Protein AF-A0A7J4LFK9-F1 (afdb_monomer_lite)

Sequence (564 aa):
MSIAIALIILTTIFTSFVLADAPMYDFQQFFGEVKGANNGETITVKYGEKVLATSIVEQDKYGYKQLLKVNAAGLKKGDKIKFFIKNKEIVEIEFEPEQPTKLDLVLIPEPFCGDKKCLGQETCSSCATDCGECPEDKDNDGVYDYQDRFIAPKEKFVEKLKNFKKEKVKIKVDNKEELKAEYSGKKEIKIEEENKQLLKFEVDFDKKKFDLEKVIIEKQLPAESQGYTVVKGLSAQDAATTKTVYLDHLKQEIKSVCVKDAEVANINEISTACNGTSEVFLVCNGTIIEGYKCIDLGNQFEVSGLKNSAVREQQAAQTTPPSTTPQPDPNAGKRNLYACEDGKDNDKDGFIDLKDPGCSNSNDNDEYDACKENWGCGDWSECKDGVYTRTCGDVNVCGTIKNRPNIKVACSLGTPRNDNPVEQKAAEQSRSATIPKTTINSKEPSALQSSQKDASLQQPSEIKQQQEAKQQTPAIQEAVKQETASQQLQSSSKKKPISKTILLSLAIILGAVGSMLVSMFYNKPGPMPAPPVIAKIEKKIEIKAIKERKELQGIKEDDELFEV

Secondary structure (DSSP, 8-state):
----SSS--SS---S-----------EEEEEEEEES--TTPEEEEEETTEEEEEEE-BTTEESSSS-EEEE-TT--TT-EEEEEETTEEEEEEE--TT-EEE--EE------SSSSS--SS--TTT-HHHH-SPPP-SS-SSS-TTT-SEE--HHHHHHH-BS--GGGEEEEETTBSS--S---SEEEEEEEETTEEEEEEEEETTT--EEGGG-EEEE--TT-SS-EEEEESSTTT-TT--EEEEEE---TT--EEEEE-S--SSGGGS-TTS-STTEEEEESEEEEETTEEEEE-SSEEEEEEESSEEEEE-PPP------------S--------GGGSSS-SSSSS--GGGSSS-SSTT-----------EEE-PPPPPBTTEEE--EEETT--S--TTPPPSEEEGGG-S-----SS---------------------------------------------------------------------------------------------------------------------------------S------------

pLDDT: mean 70.11, std 25.64, range [24.47, 98.31]

Radius of gyration: 50.19 Å; chains: 1; bounding box: 160×74×138 Å

Structure (mmCIF, N/CA/C/O backbone):
data_AF-A0A7J4LFK9-F1
#
_entry.id   AF-A0A7J4LFK9-F1
#
loop_
_atom_site.group_PDB
_atom_site.id
_atom_site.type_symbol
_atom_site.label_atom_id
_atom_site.label_alt_id
_atom_site.label_comp_id
_atom_site.label_asym_id
_atom_site.label_entity_id
_atom_site.label_seq_id
_atom_site.pdbx_PDB_ins_code
_atom_site.Cartn_x
_atom_site.Cartn_y
_atom_site.Cartn_z
_atom_site.occupancy
_atom_site.B_iso_or_equiv
_atom_site.auth_seq_id
_atom_site.auth_comp_id
_atom_site.auth_asym_id
_atom_site.auth_atom_id
_atom_site.pdbx_PDB_model_num
ATOM 1 N N . MET A 1 1 ? -86.945 38.563 81.421 1.00 49.12 1 MET A N 1
ATOM 2 C CA . MET A 1 1 ? -86.847 38.800 79.965 1.00 49.12 1 MET A CA 1
ATOM 3 C C . MET A 1 1 ? -85.715 39.806 79.756 1.00 49.12 1 MET A C 1
ATOM 5 O O . MET A 1 1 ? -85.836 40.902 80.272 1.00 49.12 1 MET A O 1
ATOM 9 N N . SER A 1 2 ? -84.548 39.467 79.198 1.00 49.22 2 SER A N 1
ATOM 10 C CA . SER A 1 2 ? -84.186 38.225 78.489 1.00 49.22 2 SER A CA 1
ATOM 11 C C . SER A 1 2 ? -82.813 37.662 78.893 1.00 49.22 2 SER A C 1
ATOM 13 O O . SER A 1 2 ? -81.890 37.596 78.087 1.00 49.22 2 SER A O 1
ATOM 15 N N . ILE A 1 3 ? -82.715 37.133 80.118 1.00 48.97 3 ILE A N 1
ATOM 16 C CA . ILE A 1 3 ? -81.703 36.123 80.488 1.00 48.97 3 ILE A CA 1
ATOM 17 C C . ILE A 1 3 ? -82.135 34.784 79.850 1.00 48.97 3 ILE A C 1
ATOM 19 O O . ILE A 1 3 ? -82.581 33.869 80.531 1.00 48.97 3 ILE A O 1
ATOM 23 N N . ALA A 1 4 ? -82.156 34.739 78.515 1.00 50.59 4 ALA A N 1
ATOM 24 C CA . ALA A 1 4 ? -82.883 33.724 77.737 1.00 50.59 4 ALA A CA 1
ATOM 25 C C . ALA A 1 4 ? -82.104 33.187 76.519 1.00 50.59 4 ALA A C 1
ATOM 27 O O . ALA A 1 4 ? -82.652 32.424 75.733 1.00 50.59 4 ALA A O 1
ATOM 28 N N . ILE A 1 5 ? -80.844 33.602 76.346 1.00 54.84 5 ILE A N 1
ATOM 29 C CA . ILE A 1 5 ? -80.031 33.316 75.147 1.00 54.84 5 ILE A CA 1
ATOM 30 C C . ILE A 1 5 ? -78.785 32.465 75.480 1.00 54.84 5 ILE A C 1
ATOM 32 O O . ILE A 1 5 ? -78.215 31.831 74.602 1.00 54.84 5 ILE A O 1
ATOM 36 N N . ALA A 1 6 ? -78.373 32.397 76.751 1.00 50.88 6 ALA A N 1
ATOM 37 C CA . ALA A 1 6 ? -77.036 31.926 77.133 1.00 50.88 6 ALA A CA 1
ATOM 38 C C . ALA A 1 6 ? -76.916 30.452 77.586 1.00 50.88 6 ALA A C 1
ATOM 40 O O . ALA A 1 6 ? -75.809 30.037 77.911 1.00 50.88 6 ALA A O 1
ATOM 41 N N . LEU A 1 7 ? -78.011 29.677 77.685 1.00 51.38 7 LEU A N 1
ATOM 42 C CA . LEU A 1 7 ? -77.999 28.434 78.491 1.00 51.38 7 LEU A CA 1
ATOM 43 C C . LEU A 1 7 ? -78.733 27.198 77.930 1.00 51.38 7 LEU A C 1
ATOM 45 O O . LEU A 1 7 ? -78.760 26.175 78.604 1.00 51.38 7 LEU A O 1
ATOM 49 N N . ILE A 1 8 ? -79.284 27.237 76.710 1.00 47.25 8 ILE A N 1
ATOM 50 C CA . ILE A 1 8 ? -79.784 26.020 76.020 1.00 47.25 8 ILE A CA 1
ATOM 51 C C . ILE A 1 8 ? -79.094 25.857 74.655 1.00 47.25 8 ILE A C 1
ATOM 53 O O . ILE A 1 8 ? -79.698 25.568 73.627 1.00 47.25 8 ILE A O 1
ATOM 57 N N . ILE A 1 9 ? -77.770 26.017 74.673 1.00 52.38 9 ILE A N 1
ATOM 58 C CA . ILE A 1 9 ? -76.865 25.437 73.676 1.00 52.38 9 ILE A CA 1
ATOM 59 C C . ILE A 1 9 ? -76.509 24.032 74.193 1.00 52.38 9 ILE A C 1
ATOM 61 O O . ILE A 1 9 ? -75.447 23.860 74.785 1.00 52.38 9 ILE A O 1
ATOM 65 N N . LEU A 1 10 ? -77.421 23.048 74.085 1.00 48.25 10 LEU A N 1
ATOM 66 C CA . LEU A 1 10 ? -77.107 21.676 74.542 1.00 48.25 10 LEU A CA 1
ATOM 67 C C . LEU A 1 10 ? -77.918 20.499 73.953 1.00 48.25 10 LEU A C 1
ATOM 69 O O . LEU A 1 10 ? -77.446 19.372 74.055 1.00 48.25 10 LEU A O 1
ATOM 73 N N . THR A 1 11 ? -79.107 20.691 73.362 1.00 52.03 11 THR A N 1
ATOM 74 C CA . THR A 1 11 ? -80.059 19.569 73.135 1.00 52.03 11 THR A CA 1
ATOM 75 C C . THR A 1 11 ? -80.452 19.247 71.685 1.00 52.03 11 THR A C 1
ATOM 77 O O . THR A 1 11 ? -81.263 18.348 71.486 1.00 52.03 11 THR A O 1
ATOM 80 N N . THR A 1 12 ? -79.883 19.905 70.667 1.00 51.81 12 THR A N 1
ATOM 81 C CA . THR A 1 12 ? -80.157 19.599 69.237 1.00 51.81 12 THR A CA 1
ATOM 82 C C . THR A 1 12 ? -78.896 19.390 68.386 1.00 51.81 12 THR A C 1
ATOM 84 O O . THR A 1 12 ? -78.850 19.713 67.200 1.00 51.81 12 THR A O 1
ATOM 87 N N . ILE A 1 13 ? -77.871 18.782 68.988 1.00 53.59 13 ILE A N 1
ATOM 88 C CA . ILE A 1 13 ? -76.922 17.925 68.252 1.00 53.59 13 ILE A CA 1
ATOM 89 C C . ILE A 1 13 ? -77.632 16.573 67.991 1.00 53.59 13 ILE A C 1
ATOM 91 O O . ILE A 1 13 ? -78.552 16.235 68.730 1.00 53.59 13 ILE A O 1
ATOM 95 N N . PHE A 1 14 ? -77.201 15.804 66.977 1.00 51.66 14 PHE A N 1
ATOM 96 C CA . PHE A 1 14 ? -77.878 14.617 66.398 1.00 51.66 14 PHE A CA 1
ATOM 97 C C . PHE A 1 14 ? -79.182 14.983 65.654 1.00 51.66 14 PHE A C 1
ATOM 99 O O . PHE A 1 14 ? -80.243 15.079 66.250 1.00 51.66 14 PHE A O 1
ATOM 106 N N . THR A 1 15 ? -79.182 15.206 64.338 1.00 53.78 15 THR A N 1
ATOM 107 C CA . THR A 1 15 ? -78.843 14.196 63.316 1.00 53.78 15 THR A CA 1
ATOM 108 C C . THR A 1 15 ? -78.250 14.805 62.039 1.00 53.78 15 THR A C 1
ATOM 110 O O . THR A 1 15 ? -78.954 15.509 61.318 1.00 53.78 15 THR A O 1
ATOM 113 N N . SER A 1 16 ? -76.997 14.463 61.719 1.00 51.78 16 SER A N 1
ATOM 114 C CA . SER A 1 16 ? -76.447 14.291 60.353 1.00 51.78 16 SER A CA 1
ATOM 115 C C . SER A 1 16 ? -74.948 13.995 60.447 1.00 51.78 16 SER A C 1
ATOM 117 O O . SER A 1 16 ? -74.109 14.837 60.140 1.00 51.78 16 SER A O 1
ATOM 119 N N . PHE A 1 17 ? -74.601 12.782 60.885 1.00 46.84 17 PHE A N 1
ATOM 120 C CA . PHE A 1 17 ? -73.257 12.242 60.670 1.00 46.84 17 PHE A CA 1
ATOM 121 C C . PHE A 1 17 ? -73.161 11.800 59.201 1.00 46.84 17 PHE A C 1
ATOM 123 O O . PHE A 1 17 ? -73.242 10.618 58.879 1.00 46.84 17 PHE A O 1
ATOM 130 N N . VAL A 1 18 ? -73.057 12.773 58.292 1.00 49.38 18 VAL A N 1
ATOM 131 C CA . VAL A 1 18 ? -72.536 12.492 56.954 1.00 49.38 18 VAL A CA 1
ATOM 132 C C . VAL A 1 18 ? -71.042 12.294 57.139 1.00 49.38 18 VAL A C 1
ATOM 134 O O . VAL A 1 18 ? -70.345 13.207 57.584 1.00 49.38 18 VAL A O 1
ATOM 137 N N . LEU A 1 19 ? -70.561 11.094 56.825 1.00 47.38 19 LEU A N 1
ATOM 138 C CA . LEU A 1 19 ? -69.140 10.864 56.623 1.00 47.38 19 LEU A CA 1
ATOM 139 C C . LEU A 1 19 ? -68.736 11.675 55.390 1.00 47.38 19 LEU A C 1
ATOM 141 O O . LEU A 1 19 ? -68.915 11.235 54.260 1.00 47.38 19 LEU A O 1
ATOM 145 N N . ALA A 1 20 ? -68.237 12.890 55.614 1.00 42.47 20 ALA A N 1
ATOM 146 C CA . ALA A 1 20 ? -67.265 13.449 54.697 1.00 42.47 20 ALA A CA 1
ATOM 147 C C . ALA A 1 20 ? -66.038 12.545 54.819 1.00 42.47 20 ALA A C 1
ATOM 149 O O . ALA A 1 20 ? -65.462 12.454 55.909 1.00 42.47 20 ALA A O 1
ATOM 150 N N . ASP A 1 21 ? -65.708 11.826 53.747 1.00 52.47 21 ASP A N 1
ATOM 151 C CA . ASP A 1 21 ? -64.537 10.958 53.721 1.00 52.47 21 ASP A CA 1
ATOM 152 C C . ASP A 1 21 ? -63.312 11.747 54.191 1.00 52.47 21 ASP A C 1
ATOM 154 O O . ASP A 1 21 ? -63.118 12.910 53.814 1.00 52.47 21 ASP A O 1
ATOM 158 N N . ALA A 1 22 ? -62.505 11.133 55.063 1.00 48.12 22 ALA A N 1
ATOM 159 C CA . ALA A 1 22 ? -61.267 11.755 55.511 1.00 48.12 22 ALA A CA 1
ATOM 160 C C . ALA A 1 22 ? -60.440 12.119 54.266 1.00 48.12 22 ALA A C 1
ATOM 162 O O . ALA A 1 22 ? -60.366 11.295 53.352 1.00 48.12 22 ALA A O 1
ATOM 163 N N . PRO A 1 23 ? -59.862 13.334 54.188 1.00 51.97 23 PRO A N 1
ATOM 164 C CA . PRO A 1 23 ? -59.233 13.806 52.963 1.00 51.97 23 PRO A CA 1
ATOM 165 C C . PRO A 1 23 ? -58.127 12.835 52.553 1.00 51.97 23 PRO A C 1
ATOM 167 O O . PRO A 1 23 ? -57.110 12.746 53.245 1.00 51.97 23 PRO A O 1
ATOM 170 N N . MET A 1 24 ? -58.361 12.107 51.452 1.00 52.94 24 MET A N 1
ATOM 171 C CA . MET A 1 24 ? -57.393 11.175 50.874 1.00 52.94 24 MET A CA 1
ATOM 172 C C . MET A 1 24 ? -56.049 11.879 50.738 1.00 52.94 24 MET A C 1
ATOM 174 O O . MET A 1 24 ? -55.979 13.034 50.303 1.00 52.94 24 MET A O 1
ATOM 178 N N . TYR A 1 25 ? -54.985 11.193 51.137 1.00 57.38 25 TYR A N 1
ATOM 179 C CA . TYR A 1 25 ? -53.661 11.785 51.161 1.00 57.38 25 TYR A CA 1
ATOM 180 C C . TYR A 1 25 ? -53.120 11.844 49.735 1.00 57.38 25 TYR A C 1
ATOM 182 O O . TYR A 1 25 ? -52.515 10.898 49.238 1.00 57.38 25 TYR A O 1
ATOM 190 N N . ASP A 1 26 ? -53.308 12.992 49.084 1.00 75.44 26 ASP A N 1
ATOM 191 C CA . ASP A 1 26 ? -52.925 13.255 47.694 1.00 75.44 26 ASP A CA 1
ATOM 192 C C . ASP A 1 26 ? -51.403 13.248 47.443 1.00 75.44 26 ASP A C 1
ATOM 194 O O . ASP A 1 26 ? -50.940 13.764 46.437 1.00 75.44 26 ASP A O 1
ATOM 198 N N . PHE A 1 27 ? -50.589 12.658 48.316 1.00 83.00 27 PHE A N 1
ATOM 199 C CA . PHE A 1 27 ? -49.152 12.512 48.121 1.00 83.00 27 PHE A CA 1
ATOM 200 C C . PHE A 1 27 ? -48.730 11.047 47.993 1.00 83.00 27 PHE A C 1
ATOM 202 O O . PHE A 1 27 ? -49.313 10.142 48.590 1.00 83.00 27 PHE A O 1
ATOM 209 N N . GLN A 1 28 ? -47.628 10.836 47.283 1.00 89.69 28 GLN A N 1
ATOM 210 C CA . GLN A 1 28 ? -46.809 9.629 47.387 1.00 89.69 28 GLN A CA 1
ATOM 211 C C . GLN A 1 28 ? -45.570 9.966 48.226 1.00 89.69 28 GLN A C 1
ATOM 213 O O . GLN A 1 28 ? -45.047 11.083 48.144 1.00 89.69 28 GLN A O 1
ATOM 218 N N . GLN A 1 29 ? -45.109 9.040 49.071 1.00 90.12 29 GLN A N 1
ATOM 219 C CA . GLN A 1 29 ? -43.884 9.235 49.858 1.00 90.12 29 GLN A CA 1
ATOM 220 C C . GLN A 1 29 ? -42.779 8.327 49.338 1.00 90.12 29 GLN A C 1
ATOM 222 O O . GLN A 1 29 ? -43.005 7.134 49.161 1.00 90.12 29 GLN A O 1
ATOM 227 N N . PHE A 1 30 ? -41.582 8.879 49.154 1.00 93.62 30 PHE A N 1
ATOM 228 C CA . PHE A 1 30 ? -40.419 8.146 48.667 1.00 93.62 30 PHE A CA 1
ATOM 229 C C . PHE A 1 30 ? -39.293 8.106 49.694 1.00 93.62 30 PHE A C 1
ATOM 231 O O . PHE A 1 30 ? -39.014 9.090 50.384 1.00 93.62 30 PHE A O 1
ATOM 238 N N . PHE A 1 31 ? -38.622 6.962 49.761 1.00 93.88 31 PHE A N 1
ATOM 239 C CA . PHE A 1 31 ? -37.424 6.736 50.563 1.00 93.88 31 PHE A CA 1
ATOM 240 C C . PHE A 1 31 ? -36.604 5.593 49.958 1.00 93.88 31 PHE A C 1
ATOM 242 O O . PHE A 1 31 ? -37.144 4.762 49.230 1.00 93.88 31 PHE A O 1
ATOM 249 N N . GLY A 1 32 ? -35.319 5.507 50.285 1.00 92.75 32 GLY A N 1
ATOM 250 C CA . GLY A 1 32 ? -34.473 4.420 49.796 1.00 92.75 32 GLY A CA 1
ATOM 251 C C . GLY A 1 32 ? -32.988 4.661 50.008 1.00 92.75 32 GLY A C 1
ATOM 252 O O . GLY A 1 32 ? -32.586 5.633 50.652 1.00 92.75 32 GLY A O 1
ATOM 253 N N . GLU A 1 33 ? -32.182 3.745 49.488 1.00 92.81 33 GLU A N 1
ATOM 254 C CA . GLU A 1 33 ? -30.727 3.874 49.394 1.00 92.81 33 GLU A CA 1
ATOM 255 C C . GLU A 1 33 ? -30.332 4.652 48.134 1.00 92.81 33 GLU A C 1
ATOM 257 O O . GLU A 1 33 ? -31.063 4.671 47.143 1.00 92.81 33 GLU A O 1
ATOM 262 N N . VAL A 1 34 ? -29.159 5.284 48.159 1.00 88.62 34 VAL A N 1
ATOM 263 C CA . VAL A 1 34 ? -28.584 5.999 47.017 1.00 88.62 34 VAL A CA 1
ATOM 264 C C . VAL A 1 34 ? -27.149 5.548 46.807 1.00 88.62 34 VAL A C 1
ATOM 266 O O . VAL A 1 34 ? -26.331 5.612 47.720 1.00 88.62 34 VAL A O 1
ATOM 269 N N . LYS A 1 35 ? -26.829 5.097 45.594 1.00 80.50 35 LYS A N 1
ATOM 270 C CA . LYS A 1 35 ? -25.485 4.642 45.211 1.00 80.50 35 LYS A CA 1
ATOM 271 C C . LYS A 1 35 ? -24.919 5.582 44.149 1.00 80.50 35 LYS A C 1
ATOM 273 O O . LYS A 1 35 ? -25.635 5.970 43.231 1.00 80.50 35 LYS A O 1
ATOM 278 N N . GLY A 1 36 ? -23.651 5.972 44.298 1.00 74.56 36 GLY A N 1
ATOM 279 C CA . GLY A 1 36 ? -22.960 6.912 43.398 1.00 74.56 36 GLY A CA 1
ATOM 280 C C . GLY A 1 36 ? -23.136 8.406 43.721 1.00 74.56 36 GLY A C 1
ATOM 281 O O . GLY A 1 36 ? -22.537 9.242 43.047 1.00 74.56 36 GLY A O 1
ATOM 282 N N . ALA A 1 37 ? -23.908 8.761 44.753 1.00 81.88 37 ALA A N 1
ATOM 283 C CA . ALA A 1 37 ? -24.084 10.138 45.226 1.00 81.88 37 ALA A CA 1
ATOM 284 C C . ALA A 1 37 ? -23.497 10.312 46.635 1.00 81.88 37 ALA A C 1
ATOM 286 O O . ALA A 1 37 ? -23.644 9.431 47.477 1.00 81.88 37 ALA A O 1
ATOM 287 N N . ASN A 1 38 ? -22.852 11.448 46.903 1.00 85.88 38 ASN A N 1
ATOM 288 C CA . ASN A 1 38 ? -22.263 11.751 48.205 1.00 85.88 38 ASN A CA 1
ATOM 289 C C . ASN A 1 38 ? -23.312 12.242 49.215 1.00 85.88 38 ASN A C 1
ATOM 291 O O . ASN A 1 38 ? -24.315 12.865 48.862 1.00 85.88 38 ASN A O 1
ATOM 295 N N . ASN A 1 39 ? -23.017 12.048 50.501 1.00 86.44 39 ASN A N 1
ATOM 296 C CA . ASN A 1 39 ? -23.774 12.629 51.607 1.00 86.44 39 ASN A CA 1
ATOM 297 C C . ASN A 1 39 ? -23.835 14.169 51.487 1.00 86.44 39 ASN A C 1
ATOM 299 O O . ASN A 1 39 ? -22.806 14.840 51.555 1.00 86.44 39 ASN A O 1
ATOM 303 N N . GLY A 1 40 ? -25.042 14.724 51.381 1.00 85.31 40 GLY A N 1
ATOM 304 C CA . GLY A 1 40 ? -25.310 16.145 51.146 1.00 85.31 40 GLY A CA 1
ATOM 305 C C . GLY A 1 40 ? -25.806 16.474 49.733 1.00 85.31 40 GLY A C 1
ATOM 306 O O . GLY A 1 40 ? -26.226 17.604 49.501 1.00 85.31 40 GLY A O 1
ATOM 307 N N . GLU A 1 41 ? -25.800 15.524 48.792 1.00 90.81 41 GLU A N 1
ATOM 308 C CA . GLU A 1 41 ? -26.331 15.755 47.443 1.00 90.81 41 GLU A CA 1
ATOM 309 C C . GLU A 1 41 ? -27.866 15.819 47.411 1.00 90.81 41 GLU A C 1
ATOM 311 O O . GLU A 1 41 ? -28.555 15.089 48.126 1.00 90.81 41 GLU A O 1
ATOM 316 N N . THR A 1 42 ? -28.406 16.689 46.554 1.00 92.00 42 THR A N 1
ATOM 317 C CA . THR A 1 42 ? -29.852 16.909 46.415 1.00 92.00 42 THR A CA 1
ATOM 318 C C . THR A 1 42 ? -30.467 15.978 45.372 1.00 92.00 42 THR A C 1
ATOM 320 O O . THR A 1 42 ? -30.053 15.968 44.209 1.00 92.00 42 THR A O 1
ATOM 323 N N . ILE A 1 43 ? -31.516 15.267 45.778 1.00 92.81 43 ILE A N 1
ATOM 324 C CA . ILE A 1 43 ? -32.443 14.548 44.901 1.00 92.81 43 ILE A CA 1
ATOM 325 C C . ILE A 1 43 ? -33.600 15.489 44.571 1.00 92.81 43 ILE A C 1
ATOM 327 O O . ILE A 1 43 ? -34.191 16.081 45.476 1.00 92.81 43 ILE A O 1
ATOM 331 N N . THR A 1 44 ? -33.962 15.587 43.296 1.00 93.50 44 THR A N 1
ATOM 332 C CA . THR A 1 44 ? -35.057 16.436 42.808 1.00 93.50 44 THR A CA 1
ATOM 333 C C . THR A 1 44 ? -36.070 15.593 42.043 1.00 93.50 44 THR A C 1
ATOM 335 O O . THR A 1 44 ? -35.690 14.853 41.141 1.00 93.50 44 THR A O 1
ATOM 338 N N . VAL A 1 45 ? -37.359 15.730 42.361 1.00 93.88 45 VAL A N 1
ATOM 339 C CA . VAL A 1 45 ? -38.460 15.103 41.611 1.00 93.88 45 VAL A CA 1
ATOM 340 C C . VAL A 1 45 ? -39.133 16.155 40.736 1.00 93.88 45 VAL A C 1
ATOM 342 O O . VAL A 1 45 ? -39.495 17.222 41.239 1.00 93.88 45 VAL A O 1
ATOM 345 N N . LYS A 1 46 ? -39.330 15.866 39.446 1.00 93.06 46 LYS A N 1
ATOM 346 C CA . LYS A 1 46 ? -40.033 16.743 38.497 1.00 93.06 46 LYS A CA 1
ATOM 347 C C . LYS A 1 46 ? -41.223 16.063 37.809 1.00 93.06 46 LYS A C 1
ATOM 349 O O . LYS A 1 46 ? -41.248 14.844 37.649 1.00 93.06 46 LYS A O 1
ATOM 354 N N . TYR A 1 47 ? -42.146 16.889 37.316 1.00 91.81 47 TYR A N 1
ATOM 355 C CA . TYR A 1 47 ? -43.133 16.548 36.288 1.00 91.81 47 TYR A CA 1
ATOM 356 C C . TYR A 1 47 ? -43.085 17.601 35.177 1.00 91.81 47 TYR A C 1
ATOM 358 O O . TYR A 1 47 ? -43.335 18.786 35.420 1.00 91.81 47 TYR A O 1
ATOM 366 N N . GLY A 1 48 ? -42.664 17.195 33.975 1.00 87.12 48 GLY A N 1
ATOM 367 C CA . GLY A 1 48 ? -42.116 18.141 32.998 1.00 87.12 48 GLY A CA 1
ATOM 368 C C . GLY A 1 48 ? -40.973 18.951 33.627 1.00 87.12 48 GLY A C 1
ATOM 369 O O . GLY A 1 48 ? -40.134 18.394 34.332 1.00 87.12 48 GLY A O 1
ATOM 370 N N . GLU A 1 49 ? -40.982 20.274 33.457 1.00 86.62 49 GLU A N 1
ATOM 371 C CA . GLU A 1 49 ? -40.018 21.162 34.131 1.00 86.62 49 GLU A CA 1
ATOM 372 C C . GLU A 1 49 ? -40.389 21.546 35.573 1.00 86.62 49 GLU A C 1
ATOM 374 O O . GLU A 1 49 ? -39.563 22.110 36.295 1.00 86.62 49 GLU A O 1
ATOM 379 N N . LYS A 1 50 ? -41.609 21.244 36.035 1.00 88.69 50 LYS A N 1
ATOM 380 C CA . LYS A 1 50 ? -42.054 21.611 37.385 1.00 88.69 50 LYS A CA 1
ATOM 381 C C . LYS A 1 50 ? -41.380 20.704 38.414 1.00 88.69 50 LYS A C 1
ATOM 383 O O . LYS A 1 50 ? -41.702 19.520 38.495 1.00 88.69 50 LYS A O 1
ATOM 388 N N . VAL A 1 51 ? -40.505 21.268 39.248 1.00 90.94 51 VAL A N 1
ATOM 389 C CA . VAL A 1 51 ? -40.044 20.605 40.479 1.00 90.94 51 VAL A CA 1
ATOM 390 C C . VAL A 1 51 ? -41.240 20.409 41.412 1.00 90.94 51 VAL A C 1
ATOM 392 O O . VAL A 1 51 ? -41.983 21.350 41.691 1.00 90.94 51 VAL A O 1
ATOM 395 N N . LEU A 1 52 ? -41.429 19.175 41.873 1.00 91.44 52 LEU A N 1
ATOM 396 C CA . LEU A 1 52 ? -42.507 18.777 42.775 1.00 91.44 52 LEU A CA 1
ATOM 397 C C . LEU A 1 52 ? -42.031 18.671 44.223 1.00 91.44 52 LEU A C 1
ATOM 399 O O . LEU A 1 52 ? -42.746 19.087 45.131 1.00 91.44 52 LEU A O 1
ATOM 403 N N . ALA A 1 53 ? -40.838 18.109 44.430 1.00 91.75 53 ALA A N 1
ATOM 404 C CA . ALA A 1 53 ? -40.255 17.887 45.747 1.00 91.75 53 ALA A CA 1
ATOM 405 C C . ALA A 1 53 ? -38.731 17.693 45.660 1.00 91.75 53 ALA A C 1
ATOM 407 O O . ALA A 1 53 ? -38.199 17.348 44.601 1.00 91.75 53 ALA A O 1
ATOM 408 N N . THR A 1 54 ? -38.036 17.878 46.784 1.00 91.38 54 THR A N 1
ATOM 409 C CA . THR A 1 54 ? -36.591 17.648 46.923 1.00 91.38 54 THR A CA 1
ATOM 410 C C . THR A 1 54 ? -36.265 16.917 48.228 1.00 91.38 54 THR A C 1
ATOM 412 O O . THR A 1 54 ? -36.986 17.032 49.218 1.00 91.38 54 THR A O 1
ATOM 415 N N . SER A 1 55 ? -35.181 16.142 48.229 1.00 92.94 55 SER A N 1
ATOM 416 C CA . SER A 1 55 ? -34.603 15.498 49.419 1.00 92.94 55 SER A CA 1
ATOM 417 C C . SER A 1 55 ? -33.078 15.594 49.363 1.00 92.94 55 SER A C 1
ATOM 419 O O . SER A 1 55 ? -32.517 15.977 48.338 1.00 92.94 55 SER A O 1
ATOM 421 N N . ILE A 1 56 ? -32.405 15.244 50.455 1.00 90.69 56 ILE A N 1
ATOM 422 C CA . ILE A 1 56 ? -30.943 15.244 50.564 1.00 90.69 56 ILE A CA 1
ATOM 423 C C . ILE A 1 56 ? -30.488 13.823 50.906 1.00 90.69 56 ILE A C 1
ATOM 425 O O . ILE A 1 56 ? -31.136 13.143 51.704 1.00 90.69 56 ILE A O 1
ATOM 429 N N . VAL A 1 57 ? -29.378 13.385 50.310 1.00 91.69 57 VAL A N 1
ATOM 430 C CA . VAL A 1 57 ? -28.709 12.129 50.670 1.00 91.69 57 VAL A CA 1
ATOM 431 C C . VAL A 1 57 ? -28.054 12.282 52.045 1.00 91.69 57 VAL A C 1
ATOM 433 O O . VAL A 1 57 ? -27.120 13.065 52.203 1.00 91.69 57 VAL A O 1
ATOM 436 N N . GLU A 1 58 ? -28.497 11.514 53.035 1.00 90.44 58 GLU A N 1
ATOM 437 C CA . GLU A 1 58 ? -27.825 11.357 54.328 1.00 90.44 58 GLU A CA 1
ATOM 438 C C . GLU A 1 58 ? -27.477 9.881 54.549 1.00 90.44 58 GLU A C 1
ATOM 440 O O . GLU A 1 58 ? -28.360 9.027 54.497 1.00 90.44 58 GLU A O 1
ATOM 445 N N . GLN A 1 59 ? -26.200 9.580 54.811 1.00 89.00 59 GLN A N 1
ATOM 446 C CA . GLN A 1 59 ? -25.689 8.218 55.053 1.00 89.00 59 GLN A CA 1
ATOM 447 C C . GLN A 1 59 ? -26.167 7.200 53.997 1.00 89.00 59 GLN A C 1
ATOM 449 O O . GLN A 1 59 ? -26.795 6.187 54.315 1.00 89.00 59 GLN A O 1
ATOM 454 N N . ASP A 1 60 ? -25.894 7.526 52.730 1.00 88.38 60 ASP A N 1
ATOM 455 C CA . ASP A 1 60 ? -26.239 6.756 51.525 1.00 88.38 60 ASP A CA 1
ATOM 456 C C . ASP A 1 60 ? -27.743 6.455 51.379 1.00 88.38 60 ASP A C 1
ATOM 458 O O . ASP A 1 60 ? -28.145 5.476 50.747 1.00 88.38 60 ASP A O 1
ATOM 462 N N . LYS A 1 61 ? -28.600 7.288 51.986 1.00 91.88 61 LYS A N 1
ATOM 463 C CA . LYS A 1 61 ? -30.058 7.115 52.046 1.00 91.88 61 LYS A CA 1
ATOM 464 C C . LYS A 1 61 ? -30.804 8.435 51.887 1.00 91.88 61 LYS A C 1
ATOM 466 O O . LYS A 1 61 ? -30.263 9.508 52.129 1.00 91.88 61 LYS A O 1
ATOM 471 N N . TYR A 1 62 ? -32.079 8.360 51.518 1.00 93.75 62 TYR A N 1
ATOM 472 C CA . TYR A 1 62 ? -32.969 9.521 51.433 1.00 93.75 62 TYR A CA 1
ATOM 473 C C . TYR A 1 62 ? -34.390 9.192 51.895 1.00 93.75 62 TYR A C 1
ATOM 475 O O . TYR A 1 62 ? -34.750 8.027 52.068 1.00 93.75 62 TYR A O 1
ATOM 483 N N . GLY A 1 63 ? -35.207 10.220 52.134 1.00 88.88 63 GLY A N 1
ATOM 484 C CA . GLY A 1 63 ? -36.597 10.064 52.576 1.00 88.88 63 GLY A CA 1
ATOM 485 C C . GLY A 1 63 ? -36.771 9.656 54.047 1.00 88.88 63 GLY A C 1
ATOM 486 O O . GLY A 1 63 ? -37.749 10.046 54.667 1.00 88.88 63 GLY A O 1
ATOM 487 N N . TYR A 1 64 ? -35.819 8.942 54.656 1.00 85.50 64 TYR A N 1
ATOM 488 C CA . TYR A 1 64 ? -35.952 8.423 56.029 1.00 85.50 64 TYR A CA 1
ATOM 489 C C . TYR A 1 64 ? -36.028 9.494 57.134 1.00 85.50 64 TYR A C 1
ATOM 491 O O . TYR A 1 64 ? -36.679 9.275 58.152 1.00 85.50 64 TYR A O 1
ATOM 499 N N . LYS A 1 65 ? -35.342 10.632 56.960 1.00 80.50 65 LYS A N 1
ATOM 500 C CA . LYS A 1 65 ? -35.226 11.709 57.969 1.00 80.50 65 LYS A CA 1
ATOM 501 C C . LYS A 1 65 ? -35.969 12.981 57.553 1.00 80.50 65 LYS A C 1
ATOM 503 O O . LYS A 1 65 ? -36.632 13.609 58.372 1.00 80.50 65 LYS A O 1
ATOM 508 N N . GLN A 1 66 ? -35.884 13.332 56.271 1.00 81.06 66 GLN A N 1
ATOM 509 C CA . GLN A 1 66 ? -36.763 14.296 55.614 1.00 81.06 66 GLN A CA 1
ATOM 510 C C . GLN A 1 66 ? -37.585 13.531 54.572 1.00 81.06 66 GLN A C 1
ATOM 512 O O . GLN A 1 66 ? -37.048 13.150 53.531 1.00 81.06 66 GLN A O 1
ATOM 517 N N . LEU A 1 67 ? -38.861 13.272 54.880 1.00 80.25 67 LEU A N 1
ATOM 518 C CA . LEU A 1 67 ? -39.787 12.518 54.025 1.00 80.25 67 LEU A CA 1
ATOM 519 C C . LEU A 1 67 ? -39.917 13.192 52.653 1.00 80.25 67 LEU A C 1
ATOM 521 O O . LEU A 1 67 ? -40.410 14.319 52.574 1.00 80.25 67 LEU A O 1
ATOM 525 N N . LEU A 1 68 ? -39.534 12.500 51.574 1.00 88.88 68 LEU A N 1
ATOM 526 C CA . LEU A 1 68 ? -39.720 13.008 50.214 1.00 88.88 68 LEU A CA 1
ATOM 527 C C . LEU A 1 68 ? -41.182 12.810 49.799 1.00 88.88 68 LEU A C 1
ATOM 529 O O . LEU A 1 68 ? -41.545 11.787 49.220 1.00 88.88 68 LEU A O 1
ATOM 533 N N . LYS A 1 69 ? -42.030 13.780 50.149 1.00 89.12 69 LYS A N 1
ATOM 534 C CA . LYS A 1 69 ? -43.453 13.792 49.794 1.00 89.12 69 LYS A CA 1
ATOM 535 C C . LYS A 1 69 ? -43.654 14.487 48.452 1.00 89.12 69 LYS A C 1
ATOM 537 O O . LYS A 1 69 ? -43.288 15.649 48.303 1.00 89.12 69 LYS A O 1
ATOM 542 N N . VAL A 1 70 ? -44.245 13.779 47.497 1.00 87.88 70 VAL A N 1
ATOM 543 C CA . VAL A 1 70 ? -44.599 14.295 46.170 1.00 87.88 70 VAL A CA 1
ATOM 544 C C . VAL A 1 70 ? -46.109 14.503 46.140 1.00 87.88 70 VAL A C 1
ATOM 546 O O . VAL A 1 70 ? -46.856 13.529 46.153 1.00 87.88 70 VAL A O 1
ATOM 549 N N . ASN A 1 71 ? -46.551 15.762 46.140 1.00 79.31 71 ASN A N 1
ATOM 550 C CA . ASN A 1 71 ? -47.970 16.135 46.221 1.00 79.31 71 ASN A CA 1
ATOM 551 C C . ASN A 1 71 ? -48.637 16.107 44.831 1.00 79.31 71 ASN A C 1
ATOM 553 O O . ASN A 1 71 ? -48.081 16.648 43.871 1.00 79.31 71 ASN A O 1
ATOM 557 N N . ALA A 1 72 ? -49.861 15.588 44.731 1.00 65.94 72 ALA A N 1
ATOM 558 C CA . ALA A 1 72 ? -50.613 15.411 43.488 1.00 65.94 72 ALA A CA 1
ATOM 559 C C . ALA A 1 72 ? -51.364 16.662 43.015 1.00 65.94 72 ALA A C 1
ATOM 561 O O . ALA A 1 72 ? -52.324 16.560 42.250 1.00 65.94 72 ALA A O 1
ATOM 562 N N . ALA A 1 73 ? -50.911 17.858 43.397 1.00 69.38 73 ALA A N 1
ATOM 563 C CA . ALA A 1 73 ? -51.463 19.132 42.941 1.00 69.38 73 ALA A CA 1
ATOM 564 C C . ALA A 1 73 ? -51.244 19.330 41.421 1.00 69.38 73 ALA A C 1
ATOM 566 O O . ALA A 1 73 ? -50.303 20.008 40.979 1.00 69.38 73 ALA A O 1
ATOM 567 N N . GLY A 1 74 ? -52.127 18.704 40.634 1.00 73.19 74 GLY A N 1
ATOM 568 C CA . GLY A 1 74 ? -52.075 18.570 39.177 1.00 73.19 74 GLY A CA 1
ATOM 569 C C . GLY A 1 74 ? -51.653 17.189 38.643 1.00 73.19 74 GLY A C 1
ATOM 570 O O . GLY A 1 74 ? -51.551 17.072 37.426 1.00 73.19 74 GLY A O 1
ATOM 571 N N . LEU A 1 75 ? -51.415 16.179 39.493 1.00 83.62 75 LEU A N 1
ATOM 572 C CA . LEU A 1 75 ? -51.083 14.806 39.071 1.00 83.62 75 LEU A CA 1
ATOM 573 C C . LEU A 1 75 ? -52.289 13.866 39.175 1.00 83.62 75 LEU A C 1
ATOM 575 O O . LEU A 1 75 ? -53.183 14.054 40.000 1.00 83.62 75 LEU A O 1
ATOM 579 N N . LYS A 1 76 ? -52.268 12.802 38.376 1.00 85.69 76 LYS A N 1
ATOM 580 C CA . LYS A 1 76 ? -53.177 11.653 38.452 1.00 85.69 76 LYS A CA 1
ATOM 581 C C . LYS A 1 76 ? -52.392 10.369 38.712 1.00 85.69 76 LYS A C 1
ATOM 583 O O . LYS A 1 76 ? -51.195 10.297 38.441 1.00 85.69 76 LYS A O 1
ATOM 588 N N . LYS A 1 77 ? -53.072 9.328 39.205 1.00 87.44 77 LYS A N 1
ATOM 589 C CA . LYS A 1 77 ? -52.476 7.988 39.266 1.00 87.44 77 LYS A CA 1
ATOM 590 C C . LYS A 1 77 ? -52.087 7.540 37.849 1.00 87.44 77 LYS A C 1
ATOM 592 O O . LYS A 1 77 ? -52.936 7.572 36.960 1.00 87.44 77 LYS A O 1
ATOM 597 N N . GLY A 1 78 ? -50.833 7.130 37.669 1.00 85.94 78 GLY A N 1
ATOM 598 C CA . GLY A 1 78 ? -50.246 6.789 36.367 1.00 85.94 78 GLY A CA 1
ATOM 599 C C . GLY A 1 78 ? -49.459 7.922 35.687 1.00 85.94 78 GLY A C 1
ATOM 600 O O . GLY A 1 78 ? -48.800 7.670 34.681 1.00 85.94 78 GLY A O 1
ATOM 601 N N . ASP A 1 79 ? -49.474 9.154 36.212 1.00 91.31 79 ASP A N 1
ATOM 602 C CA . ASP A 1 79 ? -48.660 10.241 35.648 1.00 91.31 79 ASP A CA 1
ATOM 603 C C . ASP A 1 79 ? -47.161 9.975 35.883 1.00 91.31 79 ASP A C 1
ATOM 605 O O . ASP A 1 79 ? -46.736 9.620 36.984 1.00 91.31 79 ASP A O 1
ATOM 609 N N . LYS A 1 80 ? -46.344 10.161 34.841 1.00 93.38 80 LYS A N 1
ATOM 610 C CA . LYS A 1 80 ? -44.904 9.859 34.848 1.00 93.38 80 LYS A CA 1
ATOM 611 C C . LYS A 1 80 ? -44.079 10.973 35.495 1.00 93.38 80 LYS A C 1
ATOM 613 O O . LYS A 1 80 ? -43.944 12.054 34.924 1.00 93.38 80 LYS A O 1
ATOM 618 N N . ILE A 1 81 ? -43.490 10.699 36.657 1.00 93.19 81 ILE A N 1
ATOM 619 C CA . ILE A 1 81 ? -42.601 11.610 37.393 1.00 93.19 81 ILE A CA 1
ATOM 620 C C . ILE A 1 81 ? -41.139 11.160 37.297 1.00 93.19 81 ILE A C 1
ATOM 622 O O . ILE A 1 81 ? -40.837 9.968 37.256 1.00 93.19 81 ILE A O 1
ATOM 626 N N . LYS A 1 82 ? -40.216 12.126 37.269 1.00 95.38 82 LYS A N 1
ATOM 627 C CA . LYS A 1 82 ? -38.787 11.900 37.007 1.00 95.38 82 LYS A CA 1
ATOM 628 C C . LYS A 1 82 ? -37.913 12.308 38.186 1.00 95.38 82 LYS A C 1
ATOM 630 O O . LYS A 1 82 ? -38.081 13.399 38.732 1.00 95.38 82 LYS A O 1
ATOM 635 N N . PHE A 1 83 ? -36.967 11.448 38.548 1.00 94.94 83 PHE A N 1
ATOM 636 C CA . PHE A 1 83 ? -36.006 11.657 39.632 1.00 94.94 83 PHE A CA 1
ATOM 637 C C . PHE A 1 83 ? -34.649 12.074 39.067 1.00 94.94 83 PHE A C 1
ATOM 639 O O . PHE A 1 83 ? -34.143 11.455 38.133 1.00 94.94 83 PHE A O 1
ATOM 646 N N . PHE A 1 84 ? -34.047 13.097 39.672 1.00 92.19 84 PHE A N 1
ATOM 647 C CA . PHE A 1 84 ? -32.765 13.665 39.268 1.00 92.19 84 PHE A CA 1
ATOM 648 C C . PHE A 1 84 ? -31.795 13.745 40.449 1.00 92.19 84 PHE A C 1
ATOM 650 O O . PHE A 1 84 ? -32.194 14.133 41.548 1.00 92.19 84 PHE A O 1
ATOM 657 N N . ILE A 1 85 ? -30.513 13.468 40.205 1.00 91.06 85 ILE A N 1
ATOM 658 C CA . ILE A 1 85 ? -29.395 13.750 41.125 1.00 91.06 85 ILE A CA 1
ATOM 659 C C . ILE A 1 85 ? -28.335 14.513 40.324 1.00 91.06 85 ILE A C 1
ATOM 661 O O . ILE A 1 85 ? -28.075 14.170 39.174 1.00 91.06 85 ILE A O 1
ATOM 665 N N . LYS A 1 86 ? -27.760 15.589 40.883 1.00 84.50 86 LYS A N 1
ATOM 666 C CA . LYS A 1 86 ? -26.864 16.520 40.153 1.00 84.50 86 LYS A CA 1
ATOM 667 C C . LYS A 1 86 ? -27.435 17.002 38.796 1.00 84.50 86 LYS A C 1
ATOM 669 O O . LYS A 1 86 ? -26.695 17.189 37.838 1.00 84.50 86 LYS A O 1
ATOM 674 N N . ASN A 1 87 ? -28.756 17.186 38.699 1.00 81.19 87 ASN A N 1
ATOM 675 C CA . ASN A 1 87 ? -29.511 17.480 37.463 1.00 81.19 87 ASN A CA 1
ATOM 676 C C . ASN A 1 87 ? -29.471 16.405 36.354 1.00 81.19 87 ASN A C 1
ATOM 678 O O . ASN A 1 87 ? -30.106 16.606 35.320 1.00 81.19 87 ASN A O 1
ATOM 682 N N . LYS A 1 88 ? -28.822 15.255 36.564 1.00 83.56 88 LYS A N 1
ATOM 683 C CA . LYS A 1 88 ? -28.920 14.091 35.677 1.00 83.56 88 LYS A CA 1
ATOM 684 C C . LYS A 1 88 ? -30.173 13.285 36.004 1.00 83.56 88 LYS A C 1
ATOM 686 O O . LYS A 1 88 ? -30.468 13.070 37.179 1.00 83.56 88 LYS A O 1
ATOM 691 N N . GLU A 1 89 ? -30.908 12.857 34.981 1.00 90.31 89 GLU A N 1
ATOM 692 C CA . GLU A 1 89 ? -32.078 11.989 35.140 1.00 90.31 89 GLU A CA 1
ATOM 693 C C . GLU A 1 89 ? -31.640 10.572 35.536 1.00 90.31 89 GLU A C 1
ATOM 695 O O . GLU A 1 89 ? -30.726 10.011 34.934 1.00 90.31 89 GLU A O 1
ATOM 700 N N . ILE A 1 90 ? -32.272 10.015 36.570 1.00 89.81 90 ILE A N 1
ATOM 701 C CA . ILE A 1 90 ? -31.907 8.724 37.173 1.00 89.81 90 ILE A CA 1
ATOM 702 C C . ILE A 1 90 ? -32.951 7.656 36.854 1.00 89.81 90 ILE A C 1
ATOM 704 O O . ILE A 1 90 ? -32.604 6.530 36.508 1.00 89.81 90 ILE A O 1
ATOM 708 N N . VAL A 1 91 ? -34.235 8.001 36.994 1.00 88.50 91 VAL A N 1
ATOM 709 C CA . VAL A 1 91 ? -35.363 7.097 36.744 1.00 88.50 91 VAL A CA 1
ATOM 710 C C . VAL A 1 91 ? -36.654 7.891 36.520 1.00 88.50 91 VAL A C 1
ATOM 712 O O . VAL A 1 91 ? -36.885 8.920 37.162 1.00 88.50 91 VAL A O 1
ATOM 715 N N . GLU A 1 92 ? -37.507 7.393 35.627 1.00 93.69 92 GLU A N 1
ATOM 716 C CA . GLU A 1 92 ? -38.908 7.796 35.480 1.00 93.69 92 GLU A CA 1
ATOM 717 C C . GLU A 1 92 ? -39.802 6.699 36.075 1.00 93.69 92 GLU A C 1
ATOM 719 O O . GLU A 1 92 ? -39.596 5.518 35.792 1.00 93.69 92 GLU A O 1
ATOM 724 N N . ILE A 1 93 ? -40.793 7.076 36.883 1.00 91.44 93 ILE A N 1
ATOM 725 C CA . ILE A 1 93 ? -41.774 6.154 37.475 1.00 91.44 93 ILE A CA 1
ATOM 726 C C . ILE A 1 93 ? -43.194 6.704 37.335 1.00 91.44 93 ILE A C 1
ATOM 728 O O . ILE A 1 93 ? -43.392 7.907 37.167 1.00 91.44 93 ILE A O 1
ATOM 732 N N . GLU A 1 94 ? -44.190 5.832 37.442 1.00 92.06 94 GLU A N 1
ATOM 733 C CA . GLU A 1 94 ? -45.598 6.230 37.491 1.00 92.06 94 GLU A CA 1
ATOM 734 C C . GLU A 1 94 ? -46.016 6.591 38.924 1.00 92.06 94 GLU A C 1
ATOM 736 O O . GLU A 1 94 ? -45.637 5.926 39.890 1.00 92.06 94 GLU A O 1
ATOM 741 N N . PHE A 1 95 ? -46.788 7.668 39.059 1.00 89.75 95 PHE A N 1
ATOM 742 C CA . PHE A 1 95 ? -47.265 8.169 40.342 1.00 89.75 95 PHE A CA 1
ATOM 743 C C . PHE A 1 95 ? -48.414 7.309 40.894 1.00 89.75 95 PHE A C 1
ATOM 745 O O . PHE A 1 95 ? -49.435 7.112 40.230 1.00 89.75 95 PHE A O 1
ATOM 752 N N . GLU A 1 96 ? -48.280 6.847 42.136 1.00 87.75 96 GLU A N 1
ATOM 753 C CA . GLU A 1 96 ? -49.298 6.111 42.890 1.00 87.75 96 GLU A CA 1
ATOM 754 C C . GLU A 1 96 ? -49.523 6.776 44.264 1.00 87.75 96 GLU A C 1
ATOM 756 O O . GLU A 1 96 ? -48.694 6.616 45.162 1.00 87.75 96 GLU A O 1
ATOM 761 N N . PRO A 1 97 ? -50.622 7.528 44.470 1.00 83.12 97 PRO A N 1
ATOM 762 C CA . PRO A 1 97 ? -50.869 8.208 45.741 1.00 83.12 97 PRO A CA 1
ATOM 763 C C . PRO A 1 97 ? -51.109 7.225 46.900 1.00 83.12 97 PRO A C 1
ATOM 765 O O . PRO A 1 97 ? -51.421 6.051 46.697 1.00 83.12 97 PRO A O 1
ATOM 768 N N . GLU A 1 98 ? -50.973 7.734 48.126 1.00 78.00 98 GLU A N 1
ATOM 769 C CA . GLU A 1 98 ? -51.189 7.046 49.412 1.00 78.00 98 GLU A CA 1
ATOM 770 C C . GLU A 1 98 ? -50.229 5.890 49.751 1.00 78.00 98 GLU A C 1
ATOM 772 O O . GLU A 1 98 ? -50.153 5.494 50.915 1.00 78.00 98 GLU A O 1
ATOM 777 N N . GLN A 1 99 ? -49.431 5.386 48.803 1.00 75.56 99 GLN A N 1
ATOM 778 C CA . GLN A 1 99 ? -48.441 4.337 49.070 1.00 75.56 99 GLN A CA 1
ATOM 779 C C . GLN A 1 99 ? -47.052 4.911 49.428 1.00 75.56 99 GLN A C 1
ATOM 781 O O . GLN A 1 99 ? -46.519 5.755 48.703 1.00 75.56 99 GLN A O 1
ATOM 786 N N . PRO A 1 100 ? -46.418 4.465 50.532 1.00 84.12 100 PRO A N 1
ATOM 787 C CA . PRO A 1 100 ? -45.023 4.773 50.826 1.00 84.12 100 PRO A CA 1
ATOM 788 C C . PRO A 1 100 ? -44.105 3.844 50.015 1.00 84.12 100 PRO A C 1
ATOM 790 O O . PRO A 1 100 ? -43.939 2.665 50.330 1.00 84.12 100 PRO A O 1
ATOM 793 N N . THR A 1 101 ? -43.498 4.372 48.957 1.00 91.25 101 THR A N 1
ATOM 794 C CA . THR A 1 101 ? -42.716 3.608 47.981 1.00 91.25 101 THR A CA 1
ATOM 795 C C . THR A 1 101 ? -41.227 3.619 48.330 1.00 91.25 101 THR A C 1
ATOM 797 O O . THR A 1 101 ? -40.589 4.676 48.327 1.00 91.25 101 THR A O 1
ATOM 800 N N . LYS A 1 102 ? -40.642 2.433 48.563 1.00 91.69 102 LYS A N 1
ATOM 801 C CA . LYS A 1 102 ? -39.179 2.288 48.563 1.00 91.69 102 LYS A CA 1
ATOM 802 C C . LYS A 1 102 ? -38.674 2.343 47.123 1.00 91.69 102 LYS A C 1
ATOM 804 O O . LYS A 1 102 ? -39.081 1.523 46.304 1.00 91.69 102 LYS A O 1
ATOM 809 N N . LEU A 1 103 ? -37.777 3.277 46.839 1.00 91.56 103 LEU A N 1
ATOM 810 C CA . LEU A 1 103 ? -37.108 3.434 45.553 1.00 91.56 103 LEU A CA 1
ATOM 811 C C . LEU A 1 103 ? -35.616 3.620 45.822 1.00 91.56 103 LEU A C 1
ATOM 813 O O . LEU A 1 103 ? -35.215 4.620 46.405 1.00 91.56 103 LEU A O 1
ATOM 817 N N . ASP A 1 104 ? -34.794 2.653 45.425 1.00 91.12 104 ASP A N 1
ATOM 818 C CA . ASP A 1 104 ? -33.341 2.781 45.541 1.00 91.12 104 ASP A CA 1
ATOM 819 C C . ASP A 1 104 ? -32.791 3.442 44.274 1.00 91.12 104 ASP A C 1
ATOM 821 O O . ASP A 1 104 ? -33.068 2.996 43.160 1.00 91.12 104 ASP A O 1
ATOM 825 N N . LEU A 1 105 ? -32.024 4.519 44.440 1.00 89.06 105 LEU A N 1
ATOM 826 C CA . LEU A 1 105 ? -31.507 5.331 43.342 1.00 89.06 105 LEU A CA 1
ATOM 827 C C . LEU A 1 105 ? -30.039 4.994 43.065 1.00 89.06 105 LEU A C 1
ATOM 829 O O . LEU A 1 105 ? -29.223 4.887 43.980 1.00 89.06 105 LEU A O 1
ATOM 833 N N . VAL A 1 106 ? -29.676 4.873 41.790 1.00 83.12 106 VAL A N 1
ATOM 834 C CA . VAL A 1 106 ? -28.290 4.642 41.367 1.00 83.12 106 VAL A CA 1
ATOM 835 C C . VAL A 1 106 ? -27.879 5.758 40.417 1.00 83.12 106 VAL A C 1
ATOM 837 O O . VAL A 1 106 ? -28.241 5.746 39.244 1.00 83.12 106 VAL A O 1
ATOM 840 N N . LEU A 1 107 ? -27.102 6.720 40.919 1.00 77.38 107 LEU A N 1
ATOM 841 C CA . LEU A 1 107 ? -26.379 7.650 40.062 1.00 77.38 107 LEU A CA 1
ATOM 842 C C . LEU A 1 107 ? -25.217 6.887 39.423 1.00 77.38 107 LEU A C 1
ATOM 844 O O . LEU A 1 107 ? -24.118 6.816 39.970 1.00 77.38 107 LEU A O 1
ATOM 848 N N . ILE A 1 108 ? -25.478 6.310 38.253 1.00 64.25 108 ILE A N 1
ATOM 849 C CA . ILE A 1 108 ? -24.417 5.922 37.328 1.00 64.25 108 ILE A CA 1
ATOM 850 C C . ILE A 1 108 ? -23.744 7.226 36.853 1.00 64.25 108 ILE A C 1
ATOM 852 O O . ILE A 1 108 ? -24.453 8.186 36.511 1.00 64.25 108 ILE A O 1
ATOM 856 N N . PRO A 1 109 ? -22.404 7.289 36.777 1.00 59.41 109 PRO A N 1
ATOM 857 C CA . PRO A 1 109 ? -21.712 8.176 35.837 1.00 59.41 109 PRO A CA 1
ATOM 858 C C . PRO A 1 109 ? -22.022 7.729 34.374 1.00 59.41 109 PRO A C 1
ATOM 860 O O . PRO A 1 109 ? -23.185 7.413 34.123 1.00 59.41 109 PRO A O 1
ATOM 863 N N . GLU A 1 110 ? -21.140 7.784 33.364 1.00 56.91 110 GLU A N 1
ATOM 864 C CA . GLU A 1 110 ? -21.562 7.551 31.942 1.00 56.91 110 GLU A CA 1
ATOM 865 C C . GLU A 1 110 ? -20.899 6.325 31.261 1.00 56.91 110 GLU A C 1
ATOM 867 O O . GLU A 1 110 ? -21.091 5.250 31.820 1.00 56.91 110 GLU A O 1
ATOM 872 N N . PRO A 1 111 ? -20.258 6.374 30.072 1.00 58.31 111 PRO A N 1
ATOM 873 C CA . PRO A 1 111 ? -19.119 5.453 29.791 1.00 58.31 111 PRO A CA 1
ATOM 874 C C . PRO A 1 111 ? -17.970 6.046 28.910 1.00 58.31 111 PRO A C 1
ATOM 876 O O . PRO A 1 111 ? -18.370 6.367 27.818 1.00 58.31 111 PRO A O 1
ATOM 879 N N . PHE A 1 112 ? -16.628 6.287 29.125 1.00 56.81 112 PHE A N 1
ATOM 880 C CA . PHE A 1 112 ? -15.627 6.402 30.250 1.00 56.81 112 PHE A CA 1
ATOM 881 C C . PHE A 1 112 ? -14.573 5.308 30.589 1.00 56.81 112 PHE A C 1
ATOM 883 O O . PHE A 1 112 ? -14.612 4.842 31.722 1.00 56.81 112 PHE A O 1
ATOM 890 N N . CYS A 1 113 ? -13.547 4.996 29.787 1.00 64.94 113 CYS A N 1
ATOM 891 C CA . CYS A 1 113 ? -12.561 3.990 30.219 1.00 64.94 113 CYS A CA 1
ATOM 892 C C . CYS A 1 113 ? -11.454 4.512 31.186 1.00 64.94 113 CYS A C 1
ATOM 894 O O . CYS A 1 113 ? -10.650 5.365 30.814 1.00 64.94 113 CYS A O 1
ATOM 896 N N . GLY A 1 114 ? -11.291 3.905 32.376 1.00 51.69 114 GLY A N 1
ATOM 897 C CA . GLY A 1 114 ? -9.994 3.900 33.093 1.00 51.69 114 GLY A CA 1
ATOM 898 C C . GLY A 1 114 ? -9.992 3.397 34.547 1.00 51.69 114 GLY A C 1
ATOM 899 O O . GLY A 1 114 ? -8.931 3.160 35.126 1.00 51.69 114 GLY A O 1
ATOM 900 N N . ASP A 1 115 ? -11.164 3.254 35.161 1.00 61.78 115 ASP A N 1
ATOM 901 C CA . ASP A 1 115 ? -11.384 2.838 36.554 1.00 61.78 115 ASP A CA 1
ATOM 902 C C . ASP A 1 115 ? -11.748 1.341 36.691 1.00 61.78 115 ASP A C 1
ATOM 904 O O . ASP A 1 115 ? -12.209 0.889 37.746 1.00 61.78 115 ASP A O 1
ATOM 908 N N . LYS A 1 116 ? -11.503 0.561 35.632 1.00 61.88 116 LYS A N 1
ATOM 909 C CA . LYS A 1 116 ? -11.980 -0.809 35.367 1.00 61.88 116 LYS A CA 1
ATOM 910 C C . LYS A 1 116 ? -13.483 -0.889 35.096 1.00 61.88 116 LYS A C 1
ATOM 912 O O . LYS A 1 116 ? -14.057 -1.977 35.222 1.00 61.88 116 LYS A O 1
ATOM 917 N N . LYS A 1 117 ? -14.115 0.249 34.777 1.00 53.66 117 LYS A N 1
ATOM 918 C CA . LYS A 1 117 ? -15.555 0.437 34.576 1.00 53.66 117 LYS A CA 1
ATOM 919 C C . LYS A 1 117 ? -15.897 1.742 33.830 1.00 53.66 117 LYS A C 1
ATOM 921 O O . LYS A 1 117 ? -16.508 2.621 34.413 1.00 53.66 117 LYS A O 1
ATOM 926 N N . CYS A 1 118 ? -15.669 1.816 32.530 1.00 64.62 118 CYS A N 1
ATOM 927 C CA . CYS A 1 118 ? -16.569 2.484 31.574 1.00 64.62 118 CYS A CA 1
ATOM 928 C C . CYS A 1 118 ? -17.607 3.527 32.128 1.00 64.62 118 CYS A C 1
ATOM 930 O O . CYS A 1 118 ? -18.786 3.182 32.243 1.00 64.62 118 CYS A O 1
ATOM 932 N N . LEU A 1 119 ? -17.224 4.785 32.478 1.00 70.19 119 LEU A N 1
ATOM 933 C CA . LEU A 1 119 ? -18.061 5.836 33.144 1.00 70.19 119 LEU A CA 1
ATOM 934 C C . LEU A 1 119 ? -18.078 7.378 32.673 1.00 70.19 119 LEU A C 1
ATOM 936 O O . LEU A 1 119 ? -18.196 8.265 33.518 1.00 70.19 119 LEU A O 1
ATOM 940 N N . GLY A 1 120 ? -18.081 7.743 31.362 1.00 64.25 120 GLY A N 1
ATOM 941 C CA . GLY A 1 120 ? -18.107 9.084 30.656 1.00 64.25 120 GLY A CA 1
ATOM 942 C C . GLY A 1 120 ? -18.631 9.139 29.154 1.00 64.25 120 GLY A C 1
ATOM 943 O O . GLY A 1 120 ? -19.835 9.092 28.960 1.00 64.25 120 GLY A O 1
ATOM 944 N N . GLN A 1 121 ? -17.824 9.279 28.068 1.00 66.44 121 GLN A N 1
ATOM 945 C CA . GLN A 1 121 ? -18.198 8.860 26.660 1.00 66.44 121 GLN A CA 1
ATOM 946 C C . GLN A 1 121 ? -16.992 8.152 25.967 1.00 66.44 121 GLN A C 1
ATOM 948 O O . GLN A 1 121 ? -15.873 8.666 26.044 1.00 66.44 121 GLN A O 1
ATOM 953 N N . GLU A 1 122 ? -17.160 6.952 25.374 1.00 75.12 122 GLU A N 1
ATOM 954 C CA . GLU A 1 122 ? -16.086 5.925 25.358 1.00 75.12 122 GLU A CA 1
ATOM 955 C C . GLU A 1 122 ? -15.603 5.371 24.021 1.00 75.12 122 GLU A C 1
ATOM 957 O O . GLU A 1 122 ? -16.396 4.912 23.205 1.00 75.12 122 GLU A O 1
ATOM 962 N N . THR A 1 123 ? -14.278 5.236 23.914 1.00 73.56 123 THR A N 1
ATOM 963 C CA . THR A 1 123 ? -13.552 4.363 22.978 1.00 73.56 123 THR A CA 1
ATOM 964 C C . THR A 1 123 ? -12.141 4.089 23.523 1.00 73.56 123 THR A C 1
ATOM 966 O O . THR A 1 123 ? -11.638 4.858 24.343 1.00 73.56 123 THR A O 1
ATOM 969 N N . CYS A 1 124 ? -11.439 3.083 22.987 1.00 69.94 124 CYS A N 1
ATOM 970 C CA . CYS A 1 124 ? -9.979 2.966 23.144 1.00 69.94 124 CYS A CA 1
ATOM 971 C C . CYS A 1 124 ? -9.242 4.257 22.722 1.00 69.94 124 CYS A C 1
ATOM 973 O O . CYS A 1 124 ? -8.222 4.613 23.304 1.00 69.94 124 CYS A O 1
ATOM 975 N N . SER A 1 125 ? -9.793 4.999 21.753 1.00 73.19 125 SER A N 1
ATOM 976 C CA . SER A 1 125 ? -9.213 6.227 21.201 1.00 73.19 125 SER A CA 1
ATOM 977 C C . SER A 1 125 ? -9.341 7.413 22.157 1.00 73.19 125 SER A C 1
ATOM 979 O O . SER A 1 125 ? -8.422 8.219 22.265 1.00 73.19 125 SER A O 1
ATOM 981 N N . SER A 1 126 ? -10.472 7.527 22.863 1.00 71.88 126 SER A N 1
ATOM 982 C CA . SER A 1 126 ? -10.681 8.560 23.881 1.00 71.88 126 SER A CA 1
ATOM 983 C C . SER A 1 126 ? -10.095 8.179 25.242 1.00 71.88 126 SER A C 1
ATOM 985 O O . SER A 1 126 ? -9.832 9.081 26.036 1.00 71.88 126 SER A O 1
ATOM 987 N N . CYS A 1 127 ? -9.897 6.883 25.525 1.00 72.12 127 CYS A N 1
ATOM 988 C CA . CYS A 1 127 ? -9.519 6.363 26.844 1.00 72.12 127 CYS A CA 1
ATOM 989 C C . CYS A 1 127 ? -8.864 4.954 26.806 1.00 72.12 127 CYS A C 1
ATOM 991 O O . CYS A 1 127 ? -9.417 3.970 27.292 1.00 72.12 127 CYS A O 1
ATOM 993 N N . ALA A 1 128 ? -7.637 4.817 26.300 1.00 81.00 128 ALA A N 1
ATOM 994 C CA . ALA A 1 128 ? -6.978 3.501 26.185 1.00 81.00 128 ALA A CA 1
ATOM 995 C C . ALA A 1 128 ? -6.784 2.716 27.515 1.00 81.00 128 ALA A C 1
ATOM 997 O O . ALA A 1 128 ? -6.584 1.504 27.505 1.00 81.00 128 ALA A O 1
ATOM 998 N N . THR A 1 129 ? -6.841 3.378 28.676 1.00 74.56 129 THR A N 1
ATOM 999 C CA . THR A 1 129 ? -6.423 2.816 29.980 1.00 74.56 129 THR A CA 1
ATOM 1000 C C . THR A 1 129 ? -7.305 1.674 30.521 1.00 74.56 129 THR A C 1
ATOM 1002 O O . THR A 1 129 ? -6.818 0.861 31.303 1.00 74.56 129 THR A O 1
ATOM 1005 N N . ASP A 1 130 ? -8.568 1.576 30.094 1.00 71.88 130 ASP A N 1
ATOM 1006 C CA . ASP A 1 130 ? -9.480 0.445 30.406 1.00 71.88 130 ASP A CA 1
ATOM 1007 C C . ASP A 1 130 ? -9.840 -0.346 29.152 1.00 71.88 130 ASP A C 1
ATOM 1009 O O . ASP A 1 130 ? -9.853 -1.575 29.166 1.00 71.88 130 ASP A O 1
ATOM 1013 N N . CYS A 1 131 ? -10.146 0.373 28.066 1.00 74.81 131 CYS A N 1
ATOM 1014 C CA . CYS A 1 131 ? -10.583 -0.196 26.794 1.00 74.81 131 CYS A CA 1
ATOM 1015 C C . CYS A 1 131 ? -9.458 -0.911 26.027 1.00 74.81 131 CYS A C 1
ATOM 1017 O O . CYS A 1 131 ? -9.705 -1.452 24.950 1.00 74.81 131 CYS A O 1
ATOM 1019 N N . GLY A 1 132 ? -8.241 -0.900 26.576 1.00 76.94 132 GLY A N 1
ATOM 1020 C CA . GLY A 1 132 ? -7.021 -1.337 25.921 1.00 76.94 132 GLY A CA 1
ATOM 1021 C C . GLY A 1 132 ? -6.477 -0.292 24.951 1.00 76.94 132 GLY A C 1
ATOM 1022 O O . GLY A 1 132 ? -7.151 0.672 24.576 1.00 76.94 132 GLY A O 1
ATOM 1023 N N . GLU A 1 133 ? -5.243 -0.520 24.510 1.00 80.50 133 GLU A N 1
ATOM 1024 C CA . GLU A 1 133 ? -4.737 0.089 23.282 1.00 80.50 133 GLU A CA 1
ATOM 1025 C C . GLU A 1 133 ? -5.735 -0.191 22.150 1.00 80.50 133 GLU A C 1
ATOM 1027 O O . GLU A 1 133 ? -6.297 -1.290 22.073 1.00 80.50 133 GLU A O 1
ATOM 1032 N N . CYS A 1 134 ? -5.985 0.789 21.275 1.00 76.38 134 CYS A N 1
ATOM 1033 C CA . CYS A 1 134 ? -6.812 0.503 20.110 1.00 76.38 134 CYS A CA 1
ATOM 1034 C C . CYS A 1 134 ? -6.178 -0.618 19.281 1.00 76.38 134 CYS A C 1
ATOM 1036 O O . CYS A 1 134 ? -4.954 -0.628 19.116 1.00 76.38 134 CYS A O 1
ATOM 1038 N N . PRO A 1 135 ? -6.990 -1.521 18.702 1.00 80.25 135 PRO A N 1
ATOM 1039 C CA . PRO A 1 135 ? -6.519 -2.349 17.606 1.00 80.25 135 PRO A CA 1
ATOM 1040 C C . PRO A 1 135 ? -5.902 -1.448 16.531 1.00 80.25 135 PRO A C 1
ATOM 1042 O O . PRO A 1 135 ? -6.362 -0.322 16.331 1.00 80.25 135 PRO A O 1
ATOM 1045 N N . GLU A 1 136 ? -4.859 -1.926 15.855 1.00 85.06 136 GLU A N 1
ATOM 1046 C CA . GLU A 1 136 ? -4.228 -1.143 14.794 1.00 85.06 136 GLU A CA 1
ATOM 1047 C C . GLU A 1 136 ? -5.267 -0.775 13.717 1.00 85.06 136 GLU A C 1
ATOM 1049 O O . GLU A 1 136 ? -6.091 -1.603 13.337 1.00 85.06 136 GLU A O 1
ATOM 1054 N N . ASP A 1 137 ? -5.225 0.472 13.261 1.00 87.38 137 ASP A N 1
ATOM 1055 C CA . ASP A 1 137 ? -5.900 0.988 12.069 1.00 87.38 137 ASP A CA 1
ATOM 1056 C C . ASP A 1 137 ? -4.806 1.759 11.313 1.00 87.38 137 ASP A C 1
ATOM 1058 O O . ASP A 1 137 ? -4.437 2.886 11.671 1.00 87.38 137 ASP A O 1
ATOM 1062 N N . LYS A 1 138 ? -4.119 1.075 10.389 1.00 90.19 138 LYS A N 1
ATOM 1063 C CA . LYS A 1 138 ? -2.870 1.594 9.802 1.00 90.19 138 LYS A CA 1
ATOM 1064 C C . LYS A 1 138 ? -3.080 2.777 8.870 1.00 90.19 138 LYS A C 1
ATOM 1066 O O . LYS A 1 138 ? -2.136 3.570 8.743 1.00 90.19 138 LYS A O 1
ATOM 1071 N N . ASP A 1 139 ? -4.249 2.869 8.247 1.00 90.50 139 ASP A N 1
ATOM 1072 C CA . ASP A 1 139 ? -4.651 3.834 7.224 1.00 90.50 139 ASP A CA 1
ATOM 1073 C C . ASP A 1 139 ? -5.781 4.786 7.629 1.00 90.50 139 ASP A C 1
ATOM 1075 O O . ASP A 1 139 ? -5.977 5.797 6.958 1.00 90.50 139 ASP A O 1
ATOM 1079 N N . ASN A 1 140 ? -6.365 4.588 8.812 1.00 88.88 140 ASN A N 1
ATOM 1080 C CA . ASN A 1 140 ? -7.288 5.503 9.489 1.00 88.88 140 ASN A CA 1
ATOM 1081 C C . ASN A 1 140 ? -8.603 5.694 8.715 1.00 88.88 140 ASN A C 1
ATOM 1083 O O . ASN A 1 140 ? -9.152 6.799 8.662 1.00 88.88 140 ASN A O 1
ATOM 1087 N N . ASP A 1 141 ? -9.108 4.618 8.106 1.00 87.56 141 ASP A N 1
ATOM 1088 C CA . ASP A 1 141 ? -10.382 4.621 7.380 1.00 87.56 141 ASP A CA 1
ATOM 1089 C C . ASP A 1 141 ? -11.605 4.337 8.278 1.00 87.56 141 ASP A C 1
ATOM 1091 O O . ASP A 1 141 ? -12.746 4.587 7.870 1.00 87.56 141 ASP A O 1
ATOM 1095 N N . GLY A 1 142 ? -11.366 3.902 9.523 1.00 86.25 142 GLY A N 1
ATOM 1096 C CA . GLY A 1 142 ? -12.383 3.580 10.522 1.00 86.25 142 GLY A CA 1
ATOM 1097 C C . GLY A 1 142 ? -12.675 2.085 10.687 1.00 86.25 142 GLY A C 1
ATOM 1098 O O . GLY A 1 142 ? -13.512 1.738 11.527 1.00 86.25 142 GLY A O 1
ATOM 1099 N N . VAL A 1 143 ? -12.012 1.200 9.936 1.00 84.50 143 VAL A N 1
ATOM 1100 C CA . VAL A 1 143 ? -12.073 -0.258 10.099 1.00 84.50 143 VAL A CA 1
ATOM 1101 C C . VAL A 1 143 ? -10.696 -0.790 10.499 1.00 84.50 143 VAL A C 1
ATOM 1103 O O . VAL A 1 143 ? -9.747 -0.811 9.727 1.00 84.50 143 VAL A O 1
ATOM 1106 N N . TYR A 1 144 ? -10.601 -1.295 11.728 1.00 85.94 144 TYR A N 1
ATOM 1107 C CA . TYR A 1 144 ? -9.359 -1.837 12.279 1.00 85.94 144 TYR A CA 1
ATOM 1108 C C . TYR A 1 144 ? -8.740 -2.959 11.423 1.00 85.94 144 TYR A C 1
ATOM 1110 O O . TYR A 1 144 ? -9.446 -3.845 10.934 1.00 85.94 144 TYR A O 1
ATOM 1118 N N . ASP A 1 145 ? -7.406 -3.028 11.392 1.00 85.25 145 ASP A N 1
ATOM 1119 C CA . ASP A 1 145 ? -6.564 -4.009 10.694 1.00 85.25 145 ASP A CA 1
ATOM 1120 C C . ASP A 1 145 ? -7.046 -5.468 10.813 1.00 85.25 145 ASP A C 1
ATOM 1122 O O . ASP A 1 145 ? -6.869 -6.258 9.888 1.00 85.25 145 ASP A O 1
ATOM 1126 N N . TYR A 1 146 ? -7.603 -5.892 11.948 1.00 83.56 146 TYR A N 1
ATOM 1127 C CA . TYR A 1 146 ? -8.022 -7.289 12.135 1.00 83.56 146 TYR A CA 1
ATOM 1128 C C . TYR A 1 146 ? -9.376 -7.622 11.471 1.00 83.56 146 TYR A C 1
ATOM 1130 O O . TYR A 1 146 ? -9.719 -8.799 11.340 1.00 83.56 146 TYR A O 1
ATOM 1138 N N . GLN A 1 147 ? -10.131 -6.603 11.051 1.00 85.19 147 GLN A N 1
ATOM 1139 C CA . GLN A 1 147 ? -11.398 -6.694 10.316 1.00 85.19 147 GLN A CA 1
ATOM 1140 C C . GLN A 1 147 ? -11.232 -6.274 8.850 1.00 85.19 147 GLN A C 1
ATOM 1142 O O . GLN A 1 147 ? -11.803 -6.919 7.967 1.00 85.19 147 GLN A O 1
ATOM 1147 N N . ASP A 1 148 ? -10.412 -5.253 8.597 1.00 89.25 148 ASP A N 1
ATOM 1148 C CA . ASP A 1 148 ? -10.111 -4.742 7.264 1.00 89.25 148 ASP A CA 1
ATOM 1149 C C . ASP A 1 148 ? -9.516 -5.828 6.329 1.00 89.25 148 ASP A C 1
ATOM 1151 O O . ASP A 1 148 ? -8.783 -6.736 6.745 1.00 89.25 148 ASP A O 1
ATOM 1155 N N . ARG A 1 149 ? -9.804 -5.707 5.028 1.00 91.94 149 ARG A N 1
ATOM 1156 C CA . ARG A 1 149 ? -9.284 -6.548 3.940 1.00 91.94 149 ARG A CA 1
ATOM 1157 C C . ARG A 1 149 ? -8.248 -5.850 3.043 1.00 91.94 149 ARG A C 1
ATOM 1159 O O . ARG A 1 149 ? -7.655 -6.542 2.215 1.00 91.94 149 ARG A O 1
ATOM 1166 N N . PHE A 1 150 ? -8.003 -4.554 3.190 1.00 93.88 150 PHE A N 1
ATOM 1167 C CA . PHE A 1 150 ? -7.183 -3.716 2.321 1.00 93.88 150 PHE A CA 1
ATOM 1168 C C . PHE A 1 150 ? -6.421 -2.607 3.083 1.00 93.88 150 PHE A C 1
ATOM 1170 O O . PHE A 1 150 ? -6.669 -1.430 2.853 1.00 93.88 150 PHE A O 1
ATOM 1177 N N . ILE A 1 151 ? -5.408 -2.972 3.881 1.00 93.25 151 ILE A N 1
ATOM 1178 C CA . ILE A 1 151 ? -4.492 -1.994 4.504 1.00 93.25 151 ILE A CA 1
ATOM 1179 C C . ILE A 1 151 ? -3.831 -1.187 3.385 1.00 93.25 151 ILE A C 1
ATOM 1181 O O . ILE A 1 151 ? -3.008 -1.715 2.628 1.00 93.25 151 ILE A O 1
ATOM 1185 N N . ALA A 1 152 ? -4.169 0.091 3.277 1.00 93.38 152 ALA A N 1
ATOM 1186 C CA . ALA A 1 152 ? -3.716 0.996 2.232 1.00 93.38 152 ALA A CA 1
ATOM 1187 C C . ALA A 1 152 ? -3.186 2.347 2.764 1.00 93.38 152 ALA A C 1
ATOM 1189 O O . ALA A 1 152 ? -3.587 3.398 2.253 1.00 93.38 152 ALA A O 1
ATOM 1190 N N . PRO A 1 153 ? -2.226 2.359 3.721 1.00 92.75 153 PRO A N 1
ATOM 1191 C CA . PRO A 1 153 ? -1.684 3.569 4.342 1.00 92.75 153 PRO A CA 1
ATOM 1192 C C . PRO A 1 153 ? -0.849 4.340 3.335 1.00 92.75 153 PRO A C 1
ATOM 1194 O O . PRO A 1 153 ? 0.364 4.155 3.208 1.00 92.75 153 PRO A O 1
ATOM 1197 N N . LYS A 1 154 ? -1.545 5.185 2.582 1.00 91.94 154 LYS A N 1
ATOM 1198 C CA . LYS A 1 154 ? -1.068 5.848 1.375 1.00 91.94 154 LYS A CA 1
ATOM 1199 C C . LYS A 1 154 ? 0.252 6.562 1.612 1.00 91.94 154 LYS A C 1
ATOM 1201 O O . LYS A 1 154 ? 1.167 6.401 0.815 1.00 91.94 154 LYS A O 1
ATOM 1206 N N . GLU A 1 155 ? 0.370 7.287 2.714 1.00 91.19 155 GLU A N 1
ATOM 1207 C CA . GLU A 1 155 ? 1.548 8.066 3.080 1.00 91.19 155 GLU A CA 1
ATOM 1208 C C . GLU A 1 155 ? 2.751 7.138 3.313 1.00 91.19 155 GLU A C 1
ATOM 1210 O O . GLU A 1 155 ? 3.770 7.282 2.637 1.00 91.19 155 GLU A O 1
ATOM 1215 N N . LYS A 1 156 ? 2.602 6.105 4.158 1.00 92.81 156 LYS A N 1
ATOM 1216 C CA . LYS A 1 156 ? 3.649 5.099 4.439 1.00 92.81 156 LYS A CA 1
ATOM 1217 C C . LYS A 1 156 ? 4.037 4.290 3.195 1.00 92.81 156 LYS A C 1
ATOM 1219 O O . LYS A 1 156 ? 5.209 3.981 2.993 1.00 92.81 156 LYS A O 1
ATOM 1224 N N . PHE A 1 157 ? 3.065 3.936 2.353 1.00 94.06 157 PHE A N 1
ATOM 1225 C CA . PHE A 1 157 ? 3.307 3.250 1.083 1.00 94.06 157 PHE A CA 1
ATOM 1226 C C . PHE A 1 157 ? 4.121 4.137 0.134 1.00 94.06 157 PHE A C 1
ATOM 1228 O O . PHE A 1 157 ? 5.186 3.731 -0.331 1.00 94.06 157 PHE A O 1
ATOM 1235 N N . VAL A 1 158 ? 3.664 5.371 -0.096 1.00 93.81 158 VAL A N 1
ATOM 1236 C CA . VAL A 1 158 ? 4.323 6.363 -0.955 1.00 93.81 158 VAL A CA 1
ATOM 1237 C C . VAL A 1 158 ? 5.726 6.713 -0.442 1.00 93.81 158 VAL A C 1
ATOM 1239 O O . VAL A 1 158 ? 6.643 6.923 -1.240 1.00 93.81 158 VAL A O 1
ATOM 1242 N N . GLU A 1 159 ? 5.950 6.704 0.873 1.00 93.25 159 GLU A N 1
ATOM 1243 C CA . GLU A 1 159 ? 7.277 6.885 1.460 1.00 93.25 159 GLU A CA 1
ATOM 1244 C C . GLU A 1 159 ? 8.281 5.794 1.061 1.00 93.25 159 GLU A C 1
ATOM 1246 O O . GLU A 1 159 ? 9.452 6.124 0.849 1.00 93.25 159 GLU A O 1
ATOM 1251 N N . LYS A 1 160 ? 7.846 4.541 0.882 1.00 93.12 160 LYS A N 1
ATOM 1252 C CA . LYS A 1 160 ? 8.705 3.412 0.472 1.00 93.12 160 LYS A CA 1
ATOM 1253 C C . LYS A 1 160 ? 9.033 3.394 -1.025 1.00 93.12 160 LYS A C 1
ATOM 1255 O O . LYS A 1 160 ? 9.920 2.647 -1.443 1.00 93.12 160 LYS A O 1
ATOM 1260 N N . LEU A 1 161 ? 8.348 4.201 -1.837 1.00 93.12 161 LEU A N 1
ATOM 1261 C CA . LEU A 1 161 ? 8.547 4.241 -3.286 1.00 93.12 161 LEU A CA 1
ATOM 1262 C C . LEU A 1 161 ? 9.848 4.965 -3.665 1.00 93.12 161 LEU A C 1
ATOM 1264 O O . LEU A 1 161 ? 10.119 6.083 -3.214 1.00 93.12 161 LEU A O 1
ATOM 1268 N N . LYS A 1 162 ? 10.647 4.335 -4.534 1.00 93.50 162 LYS A N 1
ATOM 1269 C CA . LYS A 1 162 ? 11.960 4.838 -4.972 1.00 93.50 162 LYS A CA 1
ATOM 1270 C C . LYS A 1 162 ? 11.906 5.489 -6.353 1.00 93.50 162 LYS A C 1
ATOM 1272 O O . LYS A 1 162 ? 11.423 4.881 -7.305 1.00 93.50 162 LYS A O 1
ATOM 1277 N N . ASN A 1 163 ? 12.487 6.685 -6.463 1.00 93.44 163 ASN A N 1
ATOM 1278 C CA . ASN A 1 163 ? 12.565 7.494 -7.690 1.00 93.44 163 ASN A CA 1
ATOM 1279 C C . ASN A 1 163 ? 11.192 8.017 -8.176 1.00 93.44 163 ASN A C 1
ATOM 1281 O O . ASN A 1 163 ? 10.979 8.247 -9.369 1.00 93.44 163 ASN A O 1
ATOM 1285 N N . PHE A 1 164 ? 10.269 8.236 -7.231 1.00 93.56 164 PHE A N 1
ATOM 1286 C CA . PHE A 1 164 ? 8.926 8.780 -7.459 1.00 93.56 164 PHE A CA 1
ATOM 1287 C C . PHE A 1 164 ? 8.775 10.229 -6.979 1.00 93.56 164 PHE A C 1
ATOM 1289 O O . PHE A 1 164 ? 9.300 10.609 -5.930 1.00 93.56 164 PHE A O 1
ATOM 1296 N N . LYS A 1 165 ? 7.963 11.003 -7.704 1.00 93.88 165 LYS A N 1
ATOM 1297 C CA . LYS A 1 165 ? 7.353 12.259 -7.250 1.00 93.88 165 LYS A CA 1
ATOM 1298 C C . LYS A 1 165 ? 6.211 11.914 -6.295 1.00 93.88 165 LYS A C 1
ATOM 1300 O O . LYS A 1 165 ? 5.069 11.727 -6.714 1.00 93.88 165 LYS A O 1
ATOM 1305 N N . LYS A 1 166 ? 6.541 11.732 -5.016 1.00 92.56 166 LYS A N 1
ATOM 1306 C CA . LYS A 1 166 ? 5.641 11.187 -3.983 1.00 92.56 166 LYS A CA 1
ATOM 1307 C C . LYS A 1 166 ? 4.284 11.901 -3.927 1.00 92.56 166 LYS A C 1
ATOM 1309 O O . LYS A 1 166 ? 3.244 11.255 -3.869 1.00 92.56 166 LYS A O 1
ATOM 1314 N N . GLU A 1 167 ? 4.276 13.221 -4.075 1.00 93.25 167 GLU A N 1
ATOM 1315 C CA . GLU A 1 167 ? 3.085 14.075 -4.092 1.00 93.25 167 GLU A CA 1
ATOM 1316 C C . GLU A 1 167 ? 2.213 13.953 -5.360 1.00 93.25 167 GLU A C 1
ATOM 1318 O O . GLU A 1 167 ? 1.149 14.570 -5.446 1.00 93.25 167 GLU A O 1
ATOM 1323 N N . LYS A 1 168 ? 2.652 13.177 -6.360 1.00 94.75 168 LYS A N 1
ATOM 1324 C CA . LYS A 1 168 ? 1.923 12.870 -7.603 1.00 94.75 168 LYS A CA 1
ATOM 1325 C C . LYS A 1 168 ? 1.437 11.426 -7.684 1.00 94.75 168 LYS A C 1
ATOM 1327 O O . LYS A 1 168 ? 0.807 11.076 -8.685 1.00 94.75 168 LYS A O 1
ATOM 1332 N N . VAL A 1 169 ? 1.732 10.600 -6.677 1.00 95.81 169 VAL A N 1
ATOM 1333 C CA . VAL A 1 169 ? 1.331 9.192 -6.665 1.00 95.81 169 VAL A CA 1
ATOM 1334 C C . VAL A 1 169 ? -0.149 9.066 -6.311 1.00 95.81 169 VAL A C 1
ATOM 1336 O O . VAL A 1 169 ? -0.632 9.618 -5.320 1.00 95.81 169 VAL A O 1
ATOM 1339 N N . LYS A 1 170 ? -0.873 8.306 -7.131 1.00 95.56 170 LYS A N 1
ATOM 1340 C CA . LYS A 1 170 ? -2.285 7.972 -6.950 1.00 95.56 170 LYS A CA 1
ATOM 1341 C C . LYS A 1 170 ? -2.450 6.464 -6.836 1.00 95.56 170 LYS A C 1
ATOM 1343 O O . LYS A 1 170 ? -1.834 5.711 -7.586 1.00 95.56 170 LYS A O 1
ATOM 1348 N N . ILE A 1 171 ? -3.325 6.047 -5.929 1.00 96.00 171 ILE A N 1
ATOM 1349 C CA . ILE A 1 171 ? -3.833 4.678 -5.816 1.00 96.00 171 ILE A CA 1
ATOM 1350 C C . ILE A 1 171 ? -5.288 4.730 -6.281 1.00 96.00 171 ILE A C 1
ATOM 1352 O O . ILE A 1 171 ? -5.998 5.683 -5.956 1.00 96.00 171 ILE A O 1
ATOM 1356 N N . LYS A 1 172 ? -5.733 3.736 -7.048 1.00 95.44 172 LYS A N 1
ATOM 1357 C CA . LYS A 1 172 ? -7.126 3.595 -7.473 1.00 95.44 172 LYS A CA 1
ATOM 1358 C C . LYS A 1 172 ? -7.611 2.168 -7.287 1.00 95.44 172 LYS A C 1
ATOM 1360 O O . LYS A 1 172 ? -6.889 1.238 -7.638 1.00 95.44 172 LYS A O 1
ATOM 1365 N N . VAL A 1 173 ? -8.858 2.011 -6.849 1.00 95.94 173 VAL A N 1
ATOM 1366 C CA . VAL A 1 173 ? -9.561 0.717 -6.826 1.00 95.94 173 VAL A CA 1
ATOM 1367 C C . VAL A 1 173 ? -10.814 0.816 -7.695 1.00 95.94 173 VAL A C 1
ATOM 1369 O O . VAL A 1 173 ? -11.593 1.759 -7.555 1.00 95.94 173 VAL A O 1
ATOM 1372 N N . ASP A 1 174 ? -10.981 -0.098 -8.654 1.00 94.69 174 ASP A N 1
ATOM 1373 C CA . ASP A 1 174 ? -11.992 -0.023 -9.727 1.00 94.69 174 ASP A CA 1
ATOM 1374 C C . ASP A 1 174 ? -12.025 1.363 -10.422 1.00 94.69 174 ASP A C 1
ATOM 1376 O O . ASP A 1 174 ? -13.079 1.892 -10.781 1.00 94.69 174 ASP A O 1
ATOM 1380 N N . ASN A 1 175 ? -10.840 1.954 -10.632 1.00 92.62 175 ASN A N 1
ATOM 1381 C CA . ASN A 1 175 ? -10.603 3.294 -11.202 1.00 92.62 175 ASN A CA 1
ATOM 1382 C C . ASN A 1 175 ? -11.031 4.496 -10.323 1.00 92.62 175 ASN A C 1
ATOM 1384 O O . ASN A 1 175 ? -11.026 5.626 -10.812 1.00 92.62 175 ASN A O 1
ATOM 1388 N N . LYS A 1 176 ? -11.355 4.297 -9.037 1.00 94.50 176 LYS A N 1
ATOM 1389 C CA . LYS A 1 176 ? -11.697 5.377 -8.089 1.00 94.50 176 LYS A CA 1
ATOM 1390 C C . LYS A 1 176 ? -10.514 5.727 -7.190 1.00 94.50 176 LYS A C 1
ATOM 1392 O O . LYS A 1 176 ? -9.919 4.825 -6.615 1.00 94.50 176 LYS A O 1
ATOM 1397 N N . GLU A 1 177 ? -10.202 7.020 -7.068 1.00 90.12 177 GLU A N 1
ATOM 1398 C CA . GLU A 1 177 ? -9.119 7.548 -6.207 1.00 90.12 177 GLU A CA 1
ATOM 1399 C C . GLU A 1 177 ? -9.524 7.657 -4.726 1.00 90.12 177 GLU A C 1
ATOM 1401 O O . GLU A 1 177 ? -8.665 7.724 -3.851 1.00 90.12 177 GLU A O 1
ATOM 1406 N N . GLU A 1 178 ? -10.828 7.656 -4.441 1.00 88.38 178 GLU A N 1
ATOM 1407 C CA . GLU A 1 178 ? -11.374 7.539 -3.087 1.00 88.38 178 GLU A CA 1
ATOM 1408 C C . GLU A 1 178 ? -11.231 6.088 -2.612 1.00 88.38 178 GLU A C 1
ATOM 1410 O O . GLU A 1 178 ? -11.941 5.192 -3.089 1.00 88.38 178 GLU A O 1
ATOM 1415 N N . LEU A 1 179 ? -10.298 5.861 -1.684 1.00 88.62 179 LEU A N 1
ATOM 1416 C CA . LEU A 1 179 ? -10.175 4.587 -0.983 1.00 88.62 179 LEU A CA 1
ATOM 1417 C C . LEU A 1 179 ? -11.334 4.433 0.014 1.00 88.62 179 LEU A C 1
ATOM 1419 O O . LEU A 1 179 ? -11.822 5.417 0.571 1.00 88.62 179 LEU A O 1
ATOM 1423 N N . LYS A 1 180 ? -11.814 3.201 0.187 1.00 85.62 180 LYS A N 1
ATOM 1424 C CA . LYS A 1 180 ? -12.938 2.855 1.063 1.00 85.62 180 LYS A CA 1
ATOM 1425 C C . LYS A 1 180 ? -12.490 1.934 2.187 1.00 85.62 180 LYS A C 1
ATOM 1427 O O . LYS A 1 180 ? -11.766 0.988 1.909 1.00 85.62 180 LYS A O 1
ATOM 1432 N N . ALA A 1 181 ? -13.126 2.095 3.345 1.00 81.25 181 ALA A N 1
ATOM 1433 C CA . ALA A 1 181 ? -12.970 1.217 4.504 1.00 81.25 181 ALA A CA 1
ATOM 1434 C C . ALA A 1 181 ? -13.454 -0.236 4.323 1.00 81.25 181 ALA A C 1
ATOM 1436 O O . ALA A 1 181 ? -13.216 -1.090 5.168 1.00 81.25 181 ALA A O 1
ATOM 1437 N N . GLU A 1 182 ? -14.152 -0.548 3.224 1.00 86.69 182 GLU A N 1
ATOM 1438 C CA . GLU A 1 182 ? -14.494 -1.929 2.879 1.00 86.69 182 GLU A CA 1
ATOM 1439 C C . GLU A 1 182 ? -14.468 -2.166 1.364 1.00 86.69 182 GLU A C 1
ATOM 1441 O O . GLU A 1 182 ? -15.027 -1.397 0.564 1.00 86.69 182 GLU A O 1
ATOM 1446 N N . TYR A 1 183 ? -13.901 -3.313 0.985 1.00 91.44 183 TYR A N 1
ATOM 1447 C CA . TYR A 1 183 ? -13.953 -3.882 -0.358 1.00 91.44 183 TYR A CA 1
ATOM 1448 C C . TYR A 1 183 ? -14.318 -5.369 -0.305 1.00 91.44 183 TYR A C 1
ATOM 1450 O O . TYR A 1 183 ? -13.887 -6.105 0.579 1.00 91.44 183 TYR A O 1
ATOM 1458 N N . SER A 1 184 ? -15.090 -5.820 -1.294 1.00 91.44 184 SER A N 1
ATOM 1459 C CA . SER A 1 184 ? -15.522 -7.211 -1.451 1.00 91.44 184 SER A CA 1
ATOM 1460 C C . SER A 1 184 ? -15.437 -7.665 -2.908 1.00 91.44 184 SER A C 1
ATOM 1462 O O . SER A 1 184 ? -15.425 -6.853 -3.844 1.00 91.44 184 SER A O 1
ATOM 1464 N N . GLY A 1 185 ? -15.353 -8.979 -3.099 1.00 93.44 185 GLY A N 1
ATOM 1465 C CA . GLY A 1 185 ? -15.133 -9.618 -4.388 1.00 93.44 185 GLY A CA 1
ATOM 1466 C C . GLY A 1 185 ? -13.790 -9.268 -5.029 1.00 93.44 185 GLY A C 1
ATOM 1467 O O . GLY A 1 185 ? -12.831 -8.847 -4.380 1.00 93.44 185 GLY A O 1
ATOM 1468 N N . LYS A 1 186 ? -13.735 -9.458 -6.348 1.00 94.00 186 LYS A N 1
ATOM 1469 C CA . LYS A 1 186 ? -12.589 -9.099 -7.189 1.00 94.00 186 LYS A CA 1
ATOM 1470 C C . LYS A 1 186 ? -12.565 -7.597 -7.476 1.00 94.00 186 LYS A C 1
ATOM 1472 O O . LYS A 1 186 ? -13.601 -7.009 -7.808 1.00 94.00 186 LYS A O 1
ATOM 1477 N N . LYS A 1 187 ? -11.390 -6.984 -7.347 1.00 95.19 187 LYS A N 1
ATOM 1478 C CA . LYS A 1 187 ? -11.146 -5.542 -7.489 1.00 95.19 187 LYS A CA 1
ATOM 1479 C C . LYS A 1 187 ? -9.854 -5.290 -8.257 1.00 95.19 187 LYS A C 1
ATOM 1481 O O . LYS A 1 187 ? -8.838 -5.920 -7.968 1.00 95.19 187 LYS A O 1
ATOM 1486 N N . GLU A 1 188 ? -9.886 -4.354 -9.200 1.00 95.62 188 GLU A N 1
ATOM 1487 C CA . GLU A 1 188 ? -8.685 -3.915 -9.919 1.00 95.62 188 GLU A CA 1
ATOM 1488 C C . GLU A 1 188 ? -8.005 -2.784 -9.140 1.00 95.62 188 GLU A C 1
ATOM 1490 O O . GLU A 1 188 ? -8.608 -1.730 -8.927 1.00 95.62 188 GLU A O 1
ATOM 1495 N N . ILE A 1 189 ? -6.748 -2.987 -8.744 1.00 95.62 189 ILE A N 1
ATOM 1496 C CA . ILE A 1 189 ? -5.910 -1.979 -8.092 1.00 95.62 189 ILE A CA 1
ATOM 1497 C C . ILE A 1 189 ? -4.921 -1.418 -9.114 1.00 95.62 189 ILE A C 1
ATOM 1499 O O . ILE A 1 189 ? -4.193 -2.163 -9.775 1.00 95.62 189 ILE A O 1
ATOM 1503 N N . LYS A 1 190 ? -4.888 -0.089 -9.227 1.00 96.94 190 LYS A N 1
ATOM 1504 C CA . LYS A 1 190 ? -3.991 0.679 -10.099 1.00 96.94 190 LYS A CA 1
ATOM 1505 C C . LYS A 1 190 ? -3.177 1.675 -9.284 1.00 96.94 190 LYS A C 1
ATOM 1507 O O . LYS A 1 190 ? -3.702 2.316 -8.377 1.00 96.94 190 LYS A O 1
ATOM 1512 N N . ILE A 1 191 ? -1.908 1.826 -9.643 1.00 96.62 191 ILE A N 1
ATOM 1513 C CA . ILE A 1 191 ? -0.996 2.834 -9.096 1.00 96.62 191 ILE A CA 1
ATOM 1514 C C . ILE A 1 191 ? -0.460 3.673 -10.258 1.00 96.62 191 ILE A C 1
ATOM 1516 O O . ILE A 1 191 ? -0.047 3.132 -11.289 1.00 96.62 191 ILE A O 1
ATOM 1520 N N . GLU A 1 192 ? -0.495 4.992 -10.089 1.00 95.69 192 GLU A N 1
ATOM 1521 C CA . GLU A 1 192 ? -0.183 5.999 -11.108 1.00 95.69 192 GLU A CA 1
ATOM 1522 C C . GLU A 1 192 ? 0.743 7.096 -10.552 1.00 95.69 192 GLU A C 1
ATOM 1524 O O . GLU A 1 192 ? 0.675 7.419 -9.370 1.00 95.69 192 GLU A O 1
ATOM 1529 N N . GLU A 1 193 ? 1.554 7.718 -11.411 1.00 94.69 193 GLU A N 1
ATOM 1530 C CA . GLU A 1 193 ? 2.319 8.947 -11.136 1.00 94.69 193 GLU A CA 1
ATOM 1531 C C . GLU A 1 193 ? 2.028 9.953 -12.259 1.00 94.69 193 GLU A C 1
ATOM 1533 O O . GLU A 1 193 ? 2.182 9.625 -13.432 1.00 94.69 193 GLU A O 1
ATOM 1538 N N . GLU A 1 194 ? 1.575 11.169 -11.933 1.00 91.44 194 GLU A N 1
ATOM 1539 C CA . GLU A 1 194 ? 1.252 12.218 -12.930 1.00 91.44 194 GLU A CA 1
ATOM 1540 C C . GLU A 1 194 ? 0.287 11.758 -14.055 1.00 91.44 194 GLU A C 1
ATOM 1542 O O . GLU A 1 194 ? 0.278 12.302 -15.159 1.00 91.44 194 GLU A O 1
ATOM 1547 N N . ASN A 1 195 ? -0.587 10.792 -13.742 1.00 87.88 195 ASN A N 1
ATOM 1548 C CA . ASN A 1 195 ? -1.512 10.089 -14.648 1.00 87.88 195 ASN A CA 1
ATOM 1549 C C . ASN A 1 195 ? -0.850 9.132 -15.670 1.00 87.88 195 ASN A C 1
ATOM 1551 O O . ASN A 1 195 ? -1.555 8.569 -16.507 1.00 87.88 195 ASN A O 1
ATOM 1555 N N . LYS A 1 196 ? 0.465 8.878 -15.590 1.00 93.50 196 LYS A N 1
ATOM 1556 C CA . LYS A 1 196 ? 1.052 7.641 -16.135 1.00 93.50 196 LYS A CA 1
ATOM 1557 C C . LYS A 1 196 ? 0.665 6.479 -15.224 1.00 93.50 196 LYS A C 1
ATOM 1559 O O . LYS A 1 196 ? 0.699 6.630 -14.005 1.00 93.50 196 LYS A O 1
ATOM 1564 N N . GLN A 1 197 ? 0.352 5.316 -15.788 1.00 95.44 197 GLN A N 1
ATOM 1565 C CA . GLN A 1 197 ? 0.139 4.093 -15.006 1.00 95.44 197 GLN A CA 1
ATOM 1566 C C . GLN A 1 197 ? 1.477 3.389 -14.759 1.00 95.44 197 GLN A C 1
ATOM 1568 O O . GLN A 1 197 ? 2.358 3.451 -15.610 1.00 95.44 197 GLN A O 1
ATOM 1573 N N . LEU A 1 198 ? 1.644 2.761 -13.592 1.00 95.44 198 LEU A N 1
ATOM 1574 C CA . LEU A 1 198 ? 2.903 2.138 -13.143 1.00 95.44 198 LEU A CA 1
ATOM 1575 C C . LEU A 1 198 ? 2.720 0.651 -12.823 1.00 95.44 198 LEU A C 1
ATOM 1577 O O . LEU A 1 198 ? 3.532 -0.191 -13.204 1.00 95.44 198 LEU A O 1
ATOM 1581 N N . LEU A 1 199 ? 1.634 0.324 -12.121 1.00 96.44 199 LEU A N 1
ATOM 1582 C CA . LEU A 1 199 ? 1.306 -1.030 -11.687 1.00 96.44 199 LEU A CA 1
ATOM 1583 C C . LEU A 1 199 ? -0.218 -1.219 -11.700 1.00 96.44 199 LEU A C 1
ATOM 1585 O O . LEU A 1 199 ? -0.958 -0.341 -11.260 1.00 96.44 199 LEU A O 1
ATOM 1589 N N . LYS A 1 200 ? -0.675 -2.364 -12.215 1.00 96.25 200 LYS A N 1
ATOM 1590 C CA . LYS A 1 200 ? -2.082 -2.789 -12.301 1.00 96.25 200 LYS A CA 1
ATOM 1591 C C . LYS A 1 200 ? -2.181 -4.270 -11.927 1.00 96.25 200 LYS A C 1
ATOM 1593 O O . LYS A 1 200 ? -1.489 -5.089 -12.531 1.00 96.25 200 LYS A O 1
ATOM 1598 N N . PHE A 1 201 ? -3.009 -4.626 -10.950 1.00 95.56 201 PHE A N 1
ATOM 1599 C CA . PHE A 1 201 ? -3.227 -6.010 -10.503 1.00 95.56 201 PHE A CA 1
ATOM 1600 C C . PHE A 1 201 ? -4.644 -6.204 -9.958 1.00 95.56 201 PHE A C 1
ATOM 1602 O O . PHE A 1 201 ? -5.375 -5.236 -9.761 1.00 95.56 201 PHE A O 1
ATOM 1609 N N . GLU A 1 202 ? -5.040 -7.454 -9.725 1.00 94.50 202 GLU A N 1
ATOM 1610 C CA . GLU A 1 202 ? -6.356 -7.795 -9.183 1.00 94.50 202 GLU A CA 1
ATOM 1611 C C . GLU A 1 202 ? -6.226 -8.447 -7.798 1.00 94.50 202 GLU A C 1
ATOM 1613 O O . GLU A 1 202 ? -5.355 -9.295 -7.583 1.00 94.50 202 GLU A O 1
ATOM 1618 N N . VAL A 1 203 ? -7.103 -8.060 -6.869 1.00 92.88 203 VAL A N 1
ATOM 1619 C CA . VAL A 1 203 ? -7.224 -8.651 -5.527 1.00 92.88 203 VAL A CA 1
ATOM 1620 C C . VAL A 1 203 ? -8.632 -9.210 -5.344 1.00 92.88 203 VAL A C 1
ATOM 1622 O O . VAL A 1 203 ? -9.612 -8.603 -5.770 1.00 92.88 203 VAL A O 1
ATOM 1625 N N . ASP A 1 204 ? -8.730 -10.382 -4.718 1.00 92.75 204 ASP A N 1
ATOM 1626 C CA . ASP A 1 204 ? -9.977 -11.093 -4.421 1.00 92.75 204 ASP A CA 1
ATOM 1627 C C . ASP A 1 204 ? -10.253 -10.995 -2.911 1.00 92.75 204 ASP A C 1
ATOM 1629 O O . ASP A 1 204 ? -9.866 -11.867 -2.125 1.00 92.75 204 ASP A O 1
ATOM 1633 N N . PHE A 1 205 ? -10.854 -9.875 -2.499 1.00 92.06 205 PHE A N 1
ATOM 1634 C CA . PHE A 1 205 ? -10.970 -9.480 -1.090 1.00 92.06 205 PHE A CA 1
ATOM 1635 C C . PHE A 1 205 ? -11.861 -10.403 -0.257 1.00 92.06 205 PHE A C 1
ATOM 1637 O O . PHE A 1 205 ? -11.685 -10.479 0.957 1.00 92.06 205 PHE A O 1
ATOM 1644 N N . ASP A 1 206 ? -12.754 -11.172 -0.887 1.00 91.06 206 ASP A N 1
ATOM 1645 C CA . ASP A 1 206 ? -13.521 -12.221 -0.205 1.00 91.06 206 ASP A CA 1
ATOM 1646 C C . ASP A 1 206 ? -12.586 -13.313 0.342 1.00 91.06 206 ASP A C 1
ATOM 1648 O O . ASP A 1 206 ? -12.772 -13.805 1.460 1.00 91.06 206 ASP A O 1
ATOM 1652 N N . LYS A 1 207 ? -11.550 -13.669 -0.432 1.00 89.06 207 LYS A N 1
ATOM 1653 C CA . LYS A 1 207 ? -10.622 -14.772 -0.135 1.00 89.06 207 LYS A CA 1
ATOM 1654 C C . LYS A 1 207 ? -9.432 -14.361 0.719 1.00 89.06 207 LYS A C 1
ATOM 1656 O O . LYS A 1 207 ? -8.920 -15.200 1.458 1.00 89.06 207 LYS A O 1
ATOM 1661 N N . LYS A 1 208 ? -8.943 -13.127 0.577 1.00 86.75 208 LYS A N 1
ATOM 1662 C CA . LYS A 1 208 ? -7.691 -12.677 1.201 1.00 86.75 208 LYS A CA 1
ATOM 1663 C C . LYS A 1 208 ? -7.775 -11.246 1.702 1.00 86.75 208 LYS A C 1
ATOM 1665 O O . LYS A 1 208 ? -8.472 -10.414 1.133 1.00 86.75 208 LYS A O 1
ATOM 1670 N N . LYS A 1 209 ? -6.983 -10.973 2.736 1.00 90.81 209 LYS A N 1
ATOM 1671 C CA . LYS A 1 209 ? -6.539 -9.625 3.069 1.00 90.81 209 LYS A CA 1
ATOM 1672 C C . LYS A 1 209 ? -5.338 -9.252 2.195 1.00 90.81 209 LYS A C 1
ATOM 1674 O O . LYS A 1 209 ? -4.496 -10.106 1.918 1.00 90.81 209 LYS A O 1
ATOM 1679 N N . PHE A 1 210 ? -5.251 -7.987 1.811 1.00 93.06 210 PHE A N 1
ATOM 1680 C CA . PHE A 1 210 ? -4.105 -7.382 1.146 1.00 93.06 210 PHE A CA 1
ATOM 1681 C C . PHE A 1 210 ? -3.570 -6.205 1.972 1.00 93.06 210 PHE A C 1
ATOM 1683 O O . PHE A 1 210 ? -4.323 -5.548 2.687 1.00 93.06 210 PHE A O 1
ATOM 1690 N N . ASP A 1 211 ? -2.267 -5.962 1.880 1.00 93.62 211 ASP A N 1
ATOM 1691 C CA . ASP A 1 211 ? -1.547 -4.890 2.559 1.00 93.62 211 ASP A CA 1
ATOM 1692 C C . ASP A 1 211 ? -0.607 -4.208 1.553 1.00 93.62 211 ASP A C 1
ATOM 1694 O O . ASP A 1 211 ? 0.371 -4.782 1.058 1.00 93.62 211 ASP A O 1
ATOM 1698 N N . LEU A 1 212 ? -0.935 -2.962 1.224 1.00 93.19 212 LEU A N 1
ATOM 1699 C CA . LEU A 1 212 ? -0.193 -2.138 0.284 1.00 93.19 212 LEU A CA 1
ATOM 1700 C C . LEU A 1 212 ? 1.133 -1.639 0.877 1.00 93.19 212 LEU A C 1
ATOM 1702 O O . LEU A 1 212 ? 2.084 -1.431 0.129 1.00 93.19 212 LEU A O 1
ATOM 1706 N N . GLU A 1 213 ? 1.250 -1.514 2.203 1.00 91.62 213 GLU A N 1
ATOM 1707 C CA . GLU A 1 213 ? 2.481 -1.096 2.886 1.00 91.62 213 GLU A CA 1
ATOM 1708 C C . GLU A 1 213 ? 3.621 -2.121 2.713 1.00 91.62 213 GLU A C 1
ATOM 1710 O O . GLU A 1 213 ? 4.800 -1.772 2.833 1.00 91.62 213 GLU A O 1
ATOM 1715 N N . LYS A 1 214 ? 3.283 -3.380 2.402 1.00 92.06 214 LYS A N 1
ATOM 1716 C CA . LYS A 1 214 ? 4.233 -4.442 2.025 1.00 92.06 214 LYS A CA 1
ATOM 1717 C C . LYS A 1 214 ? 4.707 -4.371 0.564 1.00 92.06 214 LYS A C 1
ATOM 1719 O O . LYS A 1 214 ? 5.677 -5.047 0.222 1.00 92.06 214 LYS A O 1
ATOM 1724 N N . VAL A 1 215 ? 4.055 -3.597 -0.307 1.00 93.00 215 VAL A N 1
ATOM 1725 C CA . VAL A 1 215 ? 4.445 -3.462 -1.721 1.00 93.00 215 VAL A CA 1
ATOM 1726 C C . VAL A 1 215 ? 5.545 -2.413 -1.866 1.00 93.00 215 VAL A C 1
ATOM 1728 O O . VAL A 1 215 ? 5.427 -1.296 -1.370 1.00 93.00 215 VAL A O 1
ATOM 1731 N N . ILE A 1 216 ? 6.608 -2.752 -2.597 1.00 92.56 216 ILE A N 1
ATOM 1732 C CA . ILE A 1 216 ? 7.706 -1.826 -2.913 1.00 92.56 216 ILE A CA 1
ATOM 1733 C C . ILE A 1 216 ? 7.806 -1.694 -4.430 1.00 92.56 216 ILE A C 1
ATOM 1735 O O . ILE A 1 216 ? 7.887 -2.708 -5.128 1.00 92.56 216 ILE A O 1
ATOM 1739 N N . ILE A 1 217 ? 7.835 -0.454 -4.927 1.00 95.12 217 ILE A N 1
ATOM 1740 C CA . ILE A 1 217 ? 8.073 -0.138 -6.342 1.00 95.12 217 ILE A CA 1
ATOM 1741 C C . ILE A 1 217 ? 9.294 0.777 -6.463 1.00 95.12 217 ILE A C 1
ATOM 1743 O O . ILE A 1 217 ? 9.453 1.750 -5.721 1.00 95.12 217 ILE A O 1
ATOM 1747 N N . GLU A 1 218 ? 10.148 0.457 -7.426 1.00 95.12 218 GLU A N 1
ATOM 1748 C CA . GLU A 1 218 ? 11.340 1.208 -7.808 1.00 95.12 218 GLU A CA 1
ATOM 1749 C C . GLU A 1 218 ? 11.316 1.381 -9.326 1.00 95.12 218 GLU A C 1
ATOM 1751 O O . GLU A 1 218 ? 11.149 0.395 -10.042 1.00 95.12 218 GLU A O 1
ATOM 1756 N N . LYS A 1 219 ? 11.458 2.616 -9.816 1.00 94.81 219 LYS A N 1
ATOM 1757 C CA . LYS A 1 219 ? 11.606 2.912 -11.251 1.00 94.81 219 LYS A CA 1
ATOM 1758 C C . LYS A 1 219 ? 12.930 3.603 -11.546 1.00 94.81 219 LYS A C 1
ATOM 1760 O O . LYS A 1 219 ? 13.642 3.979 -10.614 1.00 94.81 219 LYS A O 1
ATOM 1765 N N . GLN A 1 220 ? 13.262 3.788 -12.818 1.00 95.69 220 GLN A N 1
ATOM 1766 C CA . GLN A 1 220 ? 14.505 4.449 -13.213 1.00 95.69 220 GLN A CA 1
ATOM 1767 C C . GLN A 1 220 ? 14.596 5.906 -12.711 1.00 95.69 220 GLN A C 1
ATOM 1769 O O . GLN A 1 220 ? 13.580 6.591 -12.551 1.00 95.69 220 GLN A O 1
ATOM 1774 N N . LEU A 1 221 ? 15.815 6.395 -12.453 1.00 90.75 221 LEU A N 1
ATOM 1775 C CA . LEU A 1 221 ? 16.044 7.815 -12.160 1.00 90.75 221 LEU A CA 1
ATOM 1776 C C . LEU A 1 221 ? 15.780 8.672 -13.418 1.00 90.75 221 LEU A C 1
ATOM 1778 O O . LEU A 1 221 ? 15.965 8.188 -14.534 1.00 90.75 221 LEU A O 1
ATOM 1782 N N . PRO A 1 222 ? 15.414 9.965 -13.286 1.00 84.88 222 PRO A N 1
ATOM 1783 C CA . PRO A 1 222 ? 15.098 10.824 -14.438 1.00 84.88 222 PRO A CA 1
ATOM 1784 C C . PRO A 1 222 ? 16.239 11.068 -15.443 1.00 84.88 222 PRO A C 1
ATOM 1786 O O . PRO A 1 222 ? 15.992 11.670 -16.483 1.00 84.88 222 PRO A O 1
ATOM 1789 N N . ALA A 1 223 ? 17.468 10.653 -15.122 1.00 84.38 223 ALA A N 1
ATOM 1790 C CA . ALA A 1 223 ? 18.660 10.792 -15.960 1.00 84.38 223 ALA A CA 1
ATOM 1791 C C . ALA A 1 223 ? 19.189 9.445 -16.503 1.00 84.38 223 ALA A C 1
ATOM 1793 O O . ALA A 1 223 ? 20.260 9.411 -17.104 1.00 84.38 223 ALA A O 1
ATOM 1794 N N . GLU A 1 224 ? 18.475 8.336 -16.279 1.00 88.31 224 GLU A N 1
ATOM 1795 C CA . GLU A 1 224 ? 18.874 7.019 -16.788 1.00 88.31 224 GLU A CA 1
ATOM 1796 C C . GLU A 1 224 ? 18.726 6.923 -18.308 1.00 88.31 224 GLU A C 1
ATOM 1798 O O . GLU A 1 224 ? 17.817 7.505 -18.898 1.00 88.31 224 GLU A O 1
ATOM 1803 N N . SER A 1 225 ? 19.584 6.122 -18.944 1.00 86.31 225 SER A N 1
ATOM 1804 C CA . SER A 1 225 ? 19.498 5.860 -20.390 1.00 86.31 225 SER A CA 1
ATOM 1805 C C . SER A 1 225 ? 18.636 4.640 -20.752 1.00 86.31 225 SER A C 1
ATOM 1807 O O . SER A 1 225 ? 18.602 4.247 -21.918 1.00 86.31 225 SER A O 1
ATOM 1809 N N . GLN A 1 226 ? 17.987 4.009 -19.769 1.00 88.81 226 GLN A N 1
ATOM 1810 C CA . GLN A 1 226 ? 17.085 2.867 -19.950 1.00 88.81 226 GLN A CA 1
ATOM 1811 C C . GLN A 1 226 ? 15.916 2.958 -18.964 1.00 88.81 226 GLN A C 1
ATOM 1813 O O . GLN A 1 226 ? 16.124 3.131 -17.761 1.00 88.81 226 GLN A O 1
ATOM 1818 N N . GLY A 1 227 ? 14.690 2.796 -19.455 1.00 95.19 227 GLY A N 1
ATOM 1819 C CA . GLY A 1 227 ? 13.512 2.626 -18.609 1.00 95.19 227 GLY A CA 1
ATOM 1820 C C . GLY A 1 227 ? 13.564 1.315 -17.822 1.00 95.19 227 GLY A C 1
ATOM 1821 O O . GLY A 1 227 ? 13.962 0.276 -18.353 1.00 95.19 227 GLY A O 1
ATOM 1822 N N . TYR A 1 228 ? 13.139 1.329 -16.557 1.00 96.81 228 TYR A N 1
ATOM 1823 C CA . TYR A 1 228 ? 12.953 0.100 -15.784 1.00 96.81 228 TYR A CA 1
ATOM 1824 C C . TYR A 1 228 ? 11.931 0.267 -14.663 1.00 96.81 228 TYR A C 1
ATOM 1826 O O . TYR A 1 228 ? 11.777 1.355 -14.115 1.00 96.81 228 TYR A O 1
ATOM 1834 N N . THR A 1 229 ? 11.300 -0.843 -14.269 1.00 97.31 229 THR A N 1
ATOM 1835 C CA . THR A 1 229 ? 10.467 -0.912 -13.061 1.00 97.31 229 THR A CA 1
ATOM 1836 C C . THR A 1 229 ? 10.655 -2.257 -12.350 1.00 97.31 229 THR A C 1
ATOM 1838 O O . THR A 1 229 ? 10.597 -3.325 -12.964 1.00 97.31 229 THR A O 1
ATOM 1841 N N . VAL A 1 230 ? 10.853 -2.208 -11.032 1.00 96.31 230 VAL A N 1
ATOM 1842 C CA . VAL A 1 230 ? 10.934 -3.357 -10.118 1.00 96.31 230 VAL A CA 1
ATOM 1843 C C . VAL A 1 230 ? 9.751 -3.299 -9.152 1.00 96.31 230 VAL A C 1
ATOM 1845 O O . VAL A 1 230 ? 9.463 -2.242 -8.592 1.00 96.31 230 VAL A O 1
ATOM 1848 N N . VAL A 1 231 ? 9.072 -4.430 -8.938 1.00 95.06 231 VAL A N 1
ATOM 1849 C CA . VAL A 1 231 ? 7.926 -4.561 -8.020 1.00 95.06 231 VAL A CA 1
ATOM 1850 C C . VAL A 1 231 ? 8.132 -5.766 -7.108 1.00 95.06 231 VAL A C 1
ATOM 1852 O O . VAL A 1 231 ? 8.247 -6.896 -7.588 1.00 95.06 231 VAL A O 1
ATOM 1855 N N . LYS A 1 232 ? 8.124 -5.529 -5.792 1.00 91.81 232 LYS A N 1
ATOM 1856 C CA . LYS A 1 232 ? 8.336 -6.542 -4.742 1.00 91.81 232 LYS A CA 1
ATOM 1857 C C . LYS A 1 232 ? 7.160 -6.609 -3.769 1.00 91.81 232 LYS A C 1
ATOM 1859 O O . LYS A 1 232 ? 6.318 -5.714 -3.742 1.00 91.81 232 LYS A O 1
ATOM 1864 N N . GLY A 1 233 ? 7.104 -7.676 -2.970 1.00 89.31 233 GLY A N 1
ATOM 1865 C CA . GLY A 1 233 ? 6.107 -7.847 -1.904 1.00 89.31 233 GLY A CA 1
ATOM 1866 C C . GLY A 1 233 ? 4.681 -8.186 -2.362 1.00 89.31 233 GLY A C 1
ATOM 1867 O O . GLY A 1 233 ? 3.828 -8.459 -1.520 1.00 89.31 233 GLY A O 1
ATOM 1868 N N . LEU A 1 234 ? 4.404 -8.227 -3.675 1.00 90.06 234 LEU A N 1
ATOM 1869 C CA . LEU A 1 234 ? 3.081 -8.596 -4.194 1.00 90.06 234 LEU A CA 1
ATOM 1870 C C . LEU A 1 234 ? 2.838 -10.115 -4.138 1.00 90.06 234 LEU A C 1
ATOM 1872 O O . LEU A 1 234 ? 1.889 -10.562 -3.498 1.00 90.06 234 LEU A O 1
ATOM 1876 N N . SER A 1 235 ? 3.719 -10.929 -4.737 1.00 86.06 235 SER A N 1
ATOM 1877 C CA . SER A 1 235 ? 3.560 -12.396 -4.734 1.00 86.06 235 SER A CA 1
ATOM 1878 C C . SER A 1 235 ? 3.725 -13.049 -3.361 1.00 86.06 235 SER A C 1
ATOM 1880 O O . SER A 1 235 ? 3.236 -14.158 -3.164 1.00 86.06 235 SER A O 1
ATOM 1882 N N . ALA A 1 236 ? 4.339 -12.359 -2.395 1.00 84.12 236 ALA A N 1
ATOM 1883 C CA . ALA A 1 236 ? 4.364 -12.789 -0.996 1.00 84.12 236 ALA A CA 1
ATOM 1884 C C . ALA A 1 236 ? 2.967 -12.757 -0.337 1.00 84.12 236 ALA A C 1
ATOM 1886 O O . ALA A 1 236 ? 2.738 -13.448 0.651 1.00 84.12 236 ALA A O 1
ATOM 1887 N N . GLN A 1 237 ? 2.034 -11.973 -0.890 1.00 89.38 237 GLN A N 1
ATOM 1888 C CA . GLN A 1 237 ? 0.646 -11.860 -0.429 1.00 89.38 237 GLN A CA 1
ATOM 1889 C C . GLN A 1 237 ? -0.307 -12.670 -1.319 1.00 89.38 237 GLN A C 1
ATOM 1891 O O . GLN A 1 237 ? -1.188 -13.377 -0.822 1.00 89.38 237 GLN A O 1
ATOM 1896 N N . ASP A 1 238 ? -0.090 -12.649 -2.640 1.00 83.88 238 ASP A N 1
ATOM 1897 C CA . ASP A 1 238 ? -0.757 -13.574 -3.554 1.00 83.88 238 ASP A CA 1
ATOM 1898 C C . ASP A 1 238 ? 0.158 -14.131 -4.660 1.00 83.88 238 ASP A C 1
ATOM 1900 O O . ASP A 1 238 ? 0.367 -13.521 -5.706 1.00 83.88 238 ASP A O 1
ATOM 1904 N N . ALA A 1 239 ? 0.649 -15.356 -4.454 1.00 79.00 239 ALA A N 1
ATOM 1905 C CA . ALA A 1 239 ? 1.448 -16.109 -5.426 1.00 79.00 239 ALA A CA 1
ATOM 1906 C C . ALA A 1 239 ? 0.658 -16.603 -6.666 1.00 79.00 239 ALA A C 1
ATOM 1908 O O . ALA A 1 239 ? 1.254 -17.120 -7.624 1.00 79.00 239 ALA A O 1
ATOM 1909 N N . ALA A 1 240 ? -0.675 -16.473 -6.661 1.00 78.56 240 ALA A N 1
ATOM 1910 C CA . ALA A 1 240 ? -1.533 -16.734 -7.815 1.00 78.56 240 ALA A CA 1
ATOM 1911 C C . ALA A 1 240 ? -1.810 -15.467 -8.646 1.00 78.56 240 ALA A C 1
ATOM 1913 O O . ALA A 1 240 ? -2.046 -15.589 -9.848 1.00 78.56 240 ALA A O 1
ATOM 1914 N N . THR A 1 241 ? -1.742 -14.272 -8.048 1.00 83.69 241 THR A N 1
ATOM 1915 C CA . THR A 1 241 ? -1.963 -13.004 -8.757 1.00 83.69 241 THR A CA 1
ATOM 1916 C C . THR A 1 241 ? -0.801 -12.687 -9.694 1.00 83.69 241 THR A C 1
ATOM 1918 O O . THR A 1 241 ? 0.339 -12.490 -9.272 1.00 83.69 241 THR A O 1
ATOM 1921 N N . THR A 1 242 ? -1.111 -12.578 -10.984 1.00 92.44 242 THR A N 1
ATOM 1922 C CA . THR A 1 242 ? -0.260 -11.892 -11.957 1.00 92.44 242 THR A CA 1
ATOM 1923 C C . THR A 1 242 ? -0.592 -10.400 -11.970 1.00 92.44 242 THR A C 1
ATOM 1925 O O . THR A 1 242 ? -1.719 -9.983 -11.697 1.00 92.44 242 THR A O 1
ATOM 1928 N N . LYS A 1 243 ? 0.400 -9.575 -12.300 1.00 94.62 243 LYS A N 1
ATOM 1929 C CA . LYS A 1 243 ? 0.257 -8.125 -12.446 1.00 94.62 243 LYS A CA 1
ATOM 1930 C C . LYS A 1 243 ? 0.702 -7.660 -13.825 1.00 94.62 243 LYS A C 1
ATOM 1932 O O . LYS A 1 243 ? 1.314 -8.394 -14.605 1.00 94.62 243 LYS A O 1
ATOM 1937 N N . THR A 1 244 ? 0.403 -6.400 -14.088 1.00 97.44 244 THR A N 1
ATOM 1938 C CA . THR A 1 244 ? 0.915 -5.632 -15.213 1.00 97.44 244 THR A CA 1
ATOM 1939 C C . THR A 1 244 ? 1.793 -4.508 -14.683 1.00 97.44 244 THR A C 1
ATOM 1941 O O . THR A 1 244 ? 1.335 -3.698 -13.877 1.00 97.44 244 THR A O 1
ATOM 1944 N N . VAL A 1 245 ? 3.040 -4.471 -15.135 1.00 97.62 245 VAL A N 1
ATOM 1945 C CA . VAL A 1 245 ? 4.028 -3.437 -14.824 1.00 97.62 245 VAL A CA 1
ATOM 1946 C C . VAL A 1 245 ? 4.169 -2.516 -16.028 1.00 97.62 245 VAL A C 1
ATOM 1948 O O . VAL A 1 245 ? 4.092 -2.962 -17.173 1.00 97.62 245 VAL A O 1
ATOM 1951 N N . TYR A 1 246 ? 4.382 -1.236 -15.754 1.00 98.06 246 TYR A N 1
ATOM 1952 C CA . TYR A 1 246 ? 4.639 -0.215 -16.753 1.00 98.06 246 TYR A CA 1
ATOM 1953 C C . TYR A 1 246 ? 5.986 0.451 -16.465 1.00 98.06 246 TYR A C 1
ATOM 1955 O O . TYR A 1 246 ? 6.328 0.718 -15.309 1.00 98.06 246 TYR A O 1
ATOM 1963 N N . LEU A 1 247 ? 6.751 0.707 -17.520 1.00 96.88 247 LEU A N 1
ATOM 1964 C CA . LEU A 1 247 ? 8.063 1.354 -17.482 1.00 96.88 247 LEU A CA 1
ATOM 1965 C C . LEU A 1 247 ? 8.171 2.340 -18.645 1.00 96.88 247 LEU A C 1
ATOM 1967 O O . LEU A 1 247 ? 7.591 2.101 -19.704 1.00 96.88 247 LEU A O 1
ATOM 1971 N N . ASP A 1 248 ? 8.866 3.456 -18.446 1.00 96.06 248 ASP A N 1
ATOM 1972 C CA . ASP A 1 248 ? 9.038 4.461 -19.500 1.00 96.06 248 ASP A CA 1
ATOM 1973 C C . ASP A 1 248 ? 9.842 3.910 -20.691 1.00 96.06 248 ASP A C 1
ATOM 1975 O O . ASP A 1 248 ? 10.673 3.018 -20.535 1.00 96.06 248 ASP A O 1
ATOM 1979 N N . HIS A 1 249 ? 9.582 4.456 -21.878 1.00 95.56 249 HIS A N 1
ATOM 1980 C CA . HIS A 1 249 ? 10.273 4.126 -23.126 1.00 95.56 249 HIS A CA 1
ATOM 1981 C C . HIS A 1 249 ? 11.212 5.291 -23.465 1.00 95.56 249 HIS A C 1
ATOM 1983 O O . HIS A 1 249 ? 10.777 6.312 -24.006 1.00 95.56 249 HIS A O 1
ATOM 1989 N N . LEU A 1 250 ? 12.483 5.180 -23.073 1.00 94.31 250 LEU A N 1
ATOM 1990 C CA . LEU A 1 250 ? 13.468 6.260 -23.172 1.00 94.31 250 LEU A CA 1
ATOM 1991 C C . LEU A 1 250 ? 14.254 6.218 -24.489 1.00 94.31 250 LEU A C 1
ATOM 1993 O O . LEU A 1 250 ? 14.676 7.267 -24.975 1.00 94.31 250 LEU A O 1
ATOM 1997 N N . LYS A 1 251 ? 14.409 5.034 -25.089 1.00 92.38 251 LYS A N 1
ATOM 1998 C CA . LYS A 1 251 ? 15.140 4.806 -26.344 1.00 92.38 251 LYS A CA 1
ATOM 1999 C C . LYS A 1 251 ? 14.194 4.297 -27.422 1.00 92.38 251 LYS A C 1
ATOM 2001 O O . LYS A 1 251 ? 13.944 3.102 -27.529 1.00 92.38 251 LYS A O 1
ATOM 2006 N N . GLN A 1 252 ? 13.658 5.220 -28.221 1.00 89.50 252 GLN A N 1
ATOM 2007 C CA . GLN A 1 252 ? 12.593 4.967 -29.203 1.00 89.50 252 GLN A CA 1
ATOM 2008 C C . GLN A 1 252 ? 12.933 3.912 -30.273 1.00 89.50 252 GLN A C 1
ATOM 2010 O O . GLN A 1 252 ? 12.030 3.371 -30.914 1.00 89.50 252 GLN A O 1
ATOM 2015 N N . GLU A 1 253 ? 14.214 3.613 -30.468 1.00 89.75 253 GLU A N 1
ATOM 2016 C CA . GLU A 1 253 ? 14.749 2.552 -31.316 1.00 89.75 253 GLU A CA 1
ATOM 2017 C C . GLU A 1 253 ? 14.664 1.141 -30.693 1.00 89.75 253 GLU A C 1
ATOM 2019 O O . GLU A 1 253 ? 14.643 0.145 -31.420 1.00 89.75 253 GLU A O 1
ATOM 2024 N N . ILE A 1 254 ? 14.575 1.030 -29.364 1.00 91.88 254 ILE A N 1
ATOM 2025 C CA . ILE A 1 254 ? 14.460 -0.239 -28.636 1.00 91.88 254 ILE A CA 1
ATOM 2026 C C . ILE A 1 254 ? 12.983 -0.627 -28.548 1.00 91.88 254 ILE A C 1
ATOM 2028 O O . ILE A 1 254 ? 12.224 -0.059 -27.781 1.00 91.88 254 ILE A O 1
ATOM 2032 N N . LYS A 1 255 ? 12.545 -1.643 -29.300 1.00 93.88 255 LYS A N 1
ATOM 2033 C CA . LYS A 1 255 ? 11.149 -2.139 -29.268 1.00 93.88 255 LYS A CA 1
ATOM 2034 C C . LYS A 1 255 ? 10.970 -3.412 -28.434 1.00 93.88 255 LYS A C 1
ATOM 2036 O O . LYS A 1 255 ? 10.175 -4.293 -28.773 1.00 93.88 255 LYS A O 1
ATOM 2041 N N . SER A 1 256 ? 11.733 -3.518 -27.350 1.00 94.88 256 SER A N 1
ATOM 2042 C CA . SER A 1 256 ? 11.851 -4.729 -26.536 1.00 94.88 256 SER A CA 1
ATOM 2043 C C . SER A 1 256 ? 12.239 -4.465 -25.081 1.00 94.88 256 SER A C 1
ATOM 2045 O O . SER A 1 256 ? 12.882 -3.472 -24.743 1.00 94.88 256 SER A O 1
ATOM 2047 N N . VAL A 1 257 ? 11.876 -5.410 -24.218 1.00 97.31 257 VAL A N 1
ATOM 2048 C CA . VAL A 1 257 ? 12.215 -5.414 -22.794 1.00 97.31 257 VAL A CA 1
ATOM 2049 C C . VAL A 1 257 ? 12.804 -6.760 -22.397 1.00 97.31 257 VAL A C 1
ATOM 2051 O O . VAL A 1 257 ? 12.443 -7.800 -22.950 1.00 97.31 257 VAL A O 1
ATOM 2054 N N . CYS A 1 258 ? 13.663 -6.746 -21.385 1.00 96.75 258 CYS A N 1
ATOM 2055 C CA . CYS A 1 258 ? 13.978 -7.941 -20.627 1.00 96.75 258 CYS A CA 1
ATOM 2056 C C . CYS A 1 258 ? 13.117 -7.995 -19.363 1.00 96.75 258 CYS A C 1
ATOM 2058 O O . CYS A 1 258 ? 13.089 -7.045 -18.576 1.00 96.75 258 CYS A O 1
ATOM 2060 N N . VAL A 1 259 ? 12.423 -9.113 -19.170 1.00 97.06 259 VAL A N 1
ATOM 2061 C CA . VAL A 1 259 ? 11.707 -9.453 -17.938 1.00 97.06 259 VAL A CA 1
ATOM 2062 C C . VAL A 1 259 ? 12.577 -10.374 -17.099 1.00 97.06 259 VAL A C 1
ATOM 2064 O O . VAL A 1 259 ? 13.180 -11.294 -17.639 1.00 97.06 259 VAL A O 1
ATOM 2067 N N . LYS A 1 260 ? 12.563 -10.192 -15.777 1.00 96.00 260 LYS A N 1
ATOM 2068 C CA . LYS A 1 260 ? 12.990 -11.197 -14.801 1.00 96.00 260 LYS A CA 1
ATOM 2069 C C . LYS A 1 260 ? 11.855 -11.441 -13.808 1.00 96.00 260 LYS A C 1
ATOM 2071 O O . LYS A 1 260 ? 11.564 -10.582 -12.971 1.00 96.00 260 LYS A O 1
ATOM 2076 N N . ASP A 1 261 ? 11.190 -12.592 -13.914 1.00 93.38 261 ASP A N 1
ATOM 2077 C CA . ASP A 1 261 ? 10.113 -12.992 -12.993 1.00 93.38 261 ASP A CA 1
ATOM 2078 C C . ASP A 1 261 ? 10.693 -13.800 -11.822 1.00 93.38 261 ASP A C 1
ATOM 2080 O O . ASP A 1 261 ? 10.521 -15.010 -11.672 1.00 93.38 261 ASP A O 1
ATOM 2084 N N . ALA A 1 262 ? 11.463 -13.090 -11.004 1.00 91.81 262 ALA A N 1
ATOM 2085 C CA . ALA A 1 262 ? 11.993 -13.549 -9.730 1.00 91.81 262 ALA A CA 1
ATOM 2086 C C . ALA A 1 262 ? 11.981 -12.380 -8.736 1.00 91.81 262 ALA A C 1
ATOM 2088 O O . ALA A 1 262 ? 11.929 -11.213 -9.136 1.00 91.81 262 ALA A O 1
ATOM 2089 N N . GLU A 1 263 ? 12.024 -12.674 -7.438 1.00 88.25 263 GLU A N 1
ATOM 2090 C CA . GLU A 1 263 ? 12.322 -11.639 -6.450 1.00 88.25 263 GLU A CA 1
ATOM 2091 C C . GLU A 1 263 ? 13.801 -11.250 -6.572 1.00 88.25 263 GLU A C 1
ATOM 2093 O O . GLU A 1 263 ? 14.680 -12.100 -6.441 1.00 88.25 263 GLU A O 1
ATOM 2098 N N . VAL A 1 264 ? 14.060 -9.971 -6.856 1.00 89.75 264 VAL A N 1
ATOM 2099 C CA . VAL A 1 264 ? 15.412 -9.409 -6.996 1.00 89.75 264 VAL A CA 1
ATOM 2100 C C . VAL A 1 264 ? 15.758 -8.510 -5.815 1.00 89.75 264 VAL A C 1
ATOM 2102 O O . VAL A 1 264 ? 14.875 -7.870 -5.231 1.00 89.75 264 VAL A O 1
ATOM 2105 N N . ALA A 1 265 ? 17.042 -8.344 -5.505 1.00 87.75 265 ALA A N 1
ATOM 2106 C CA . ALA A 1 265 ? 17.487 -7.251 -4.641 1.00 87.75 265 ALA A CA 1
ATOM 2107 C C . ALA A 1 265 ? 17.457 -5.900 -5.389 1.00 87.75 265 ALA A C 1
ATOM 2109 O O . ALA A 1 265 ? 17.046 -4.897 -4.799 1.00 87.75 265 ALA A O 1
ATOM 2110 N N . ASN A 1 266 ? 17.799 -5.866 -6.680 1.00 88.19 266 ASN A N 1
ATOM 2111 C CA . ASN A 1 266 ? 17.888 -4.658 -7.509 1.00 88.19 266 ASN A CA 1
ATOM 2112 C C . ASN A 1 266 ? 17.869 -4.957 -9.029 1.00 88.19 266 ASN A C 1
ATOM 2114 O O . ASN A 1 266 ? 17.982 -6.104 -9.453 1.00 88.19 266 ASN A O 1
ATOM 2118 N N . ILE A 1 267 ? 17.763 -3.917 -9.865 1.00 92.50 267 ILE A N 1
ATOM 2119 C CA . ILE A 1 267 ? 17.631 -4.060 -11.330 1.00 92.50 267 ILE A CA 1
ATOM 2120 C C . ILE A 1 267 ? 18.859 -4.675 -12.036 1.00 92.50 267 ILE A C 1
ATOM 2122 O O . ILE A 1 267 ? 18.720 -5.254 -13.114 1.00 92.50 267 ILE A O 1
ATOM 2126 N N . ASN A 1 268 ? 20.057 -4.608 -11.440 1.00 90.00 268 ASN A N 1
ATOM 2127 C CA . ASN A 1 268 ? 21.284 -5.133 -12.059 1.00 90.00 268 ASN A CA 1
ATOM 2128 C C . ASN A 1 268 ? 21.341 -6.674 -12.112 1.00 90.00 268 ASN A C 1
ATOM 2130 O O . ASN A 1 268 ? 22.230 -7.229 -12.748 1.00 90.00 268 ASN A O 1
ATOM 2134 N N . GLU A 1 269 ? 20.391 -7.370 -11.480 1.00 92.75 269 GLU A N 1
ATOM 2135 C CA . GLU A 1 269 ? 20.244 -8.832 -11.562 1.00 92.75 269 GLU A CA 1
ATOM 2136 C C . GLU A 1 269 ? 19.638 -9.316 -12.889 1.00 92.75 269 GLU A C 1
ATOM 2138 O O . GLU A 1 269 ? 19.592 -10.524 -13.124 1.00 92.75 269 GLU A O 1
ATOM 2143 N N . ILE A 1 270 ? 19.181 -8.402 -13.753 1.00 93.50 270 ILE A N 1
ATOM 2144 C CA . ILE A 1 270 ? 18.830 -8.709 -15.144 1.00 93.50 270 ILE A CA 1
ATOM 2145 C C . ILE A 1 270 ? 20.110 -8.733 -15.991 1.00 93.50 270 ILE A C 1
ATOM 2147 O O . ILE A 1 270 ? 20.783 -7.703 -16.125 1.00 93.50 270 ILE A O 1
ATOM 2151 N N . SER A 1 271 ? 20.422 -9.870 -16.618 1.00 90.88 271 SER A N 1
ATOM 2152 C CA . SER A 1 271 ? 21.607 -10.010 -17.477 1.00 90.88 271 SER A CA 1
ATOM 2153 C C . SER A 1 271 ? 21.577 -9.090 -18.709 1.00 90.88 271 SER A C 1
ATOM 2155 O O . SER A 1 271 ? 20.519 -8.705 -19.217 1.00 90.88 271 SER A O 1
ATOM 2157 N N . THR A 1 272 ? 22.756 -8.743 -19.228 1.00 88.12 272 THR A N 1
ATOM 2158 C CA . THR A 1 272 ? 22.917 -7.924 -20.445 1.00 88.12 272 THR A CA 1
ATOM 2159 C C . THR A 1 272 ? 22.415 -8.625 -21.711 1.00 88.12 272 THR A C 1
ATOM 2161 O O . THR A 1 272 ? 21.955 -7.958 -22.634 1.00 88.12 272 THR A O 1
ATOM 2164 N N . ALA A 1 273 ? 22.420 -9.961 -21.736 1.00 85.88 273 ALA A N 1
ATOM 2165 C CA . ALA A 1 273 ? 21.935 -10.774 -22.854 1.00 85.88 273 ALA A CA 1
ATOM 2166 C C . ALA A 1 273 ? 20.467 -11.239 -22.712 1.00 85.88 273 ALA A C 1
ATOM 2168 O O . ALA A 1 273 ? 19.931 -11.831 -23.645 1.00 85.88 273 ALA A O 1
ATOM 2169 N N . CYS A 1 274 ? 19.814 -10.967 -21.574 1.00 92.31 274 CYS A N 1
ATOM 2170 C CA . CYS A 1 274 ? 18.462 -11.431 -21.239 1.00 92.31 274 CYS A CA 1
ATOM 2171 C C . CYS A 1 274 ? 18.279 -12.962 -21.327 1.00 92.31 274 CYS A C 1
ATOM 2173 O O . CYS A 1 274 ? 17.291 -13.464 -21.862 1.00 92.31 274 CYS A O 1
ATOM 2175 N N . ASN A 1 275 ? 19.271 -13.709 -20.840 1.00 89.50 275 ASN A N 1
ATOM 2176 C CA . ASN A 1 275 ? 19.317 -15.173 -20.888 1.00 89.50 275 ASN A CA 1
ATOM 2177 C C . ASN A 1 275 ? 19.682 -15.817 -19.535 1.00 89.50 275 ASN A C 1
ATOM 2179 O O . ASN A 1 275 ? 20.019 -17.001 -19.480 1.00 89.50 275 ASN A O 1
ATOM 2183 N N . GLY A 1 276 ? 19.637 -15.044 -18.446 1.00 89.50 276 GLY A N 1
ATOM 2184 C CA . GLY A 1 276 ? 19.857 -15.540 -17.091 1.00 89.50 276 GLY A CA 1
ATOM 2185 C C . GLY A 1 276 ? 18.665 -16.331 -16.540 1.00 89.50 276 GLY A C 1
ATOM 2186 O O . GLY A 1 276 ? 17.581 -16.377 -17.119 1.00 89.50 276 GLY A O 1
ATOM 2187 N N . THR A 1 277 ? 18.837 -16.938 -15.364 1.00 90.12 277 THR A N 1
ATOM 2188 C CA . THR A 1 277 ? 17.755 -17.683 -14.700 1.00 90.12 277 THR A CA 1
ATOM 2189 C C . THR A 1 277 ? 16.530 -16.791 -14.458 1.00 90.12 277 THR A C 1
ATOM 2191 O O . THR A 1 277 ? 16.658 -15.675 -13.940 1.00 90.12 277 THR A O 1
ATOM 2194 N N . SER A 1 278 ? 15.353 -17.311 -14.819 1.00 91.88 278 SER A N 1
ATOM 2195 C CA . SER A 1 278 ? 14.051 -16.626 -14.780 1.00 91.88 278 SER A CA 1
ATOM 2196 C C . SER A 1 278 ? 13.964 -15.339 -15.615 1.00 91.88 278 SER A C 1
ATOM 2198 O O . SER A 1 278 ? 13.122 -14.489 -15.322 1.00 91.88 278 SER A O 1
ATOM 2200 N N . GLU A 1 279 ? 14.817 -15.179 -16.633 1.00 95.75 279 GLU A N 1
ATOM 2201 C CA . GLU A 1 279 ? 14.740 -14.070 -17.590 1.00 95.75 279 GLU A CA 1
ATOM 2202 C C . GLU A 1 279 ? 14.041 -14.476 -18.888 1.00 95.75 279 GLU A C 1
ATOM 2204 O O . GLU A 1 279 ? 14.241 -15.580 -19.389 1.00 95.75 279 GLU A O 1
ATOM 2209 N N . VAL A 1 280 ? 13.241 -13.560 -19.439 1.00 93.81 280 VAL A N 1
ATOM 2210 C CA . VAL A 1 280 ? 12.561 -13.723 -20.729 1.00 93.81 280 VAL A CA 1
ATOM 2211 C C . VAL A 1 280 ? 12.679 -12.431 -21.531 1.00 93.81 280 VAL A C 1
ATOM 2213 O O . VAL A 1 280 ? 12.285 -11.353 -21.075 1.00 93.81 280 VAL A O 1
ATOM 2216 N N . PHE A 1 281 ? 13.204 -12.544 -22.749 1.00 94.06 281 PHE A N 1
ATOM 2217 C CA . PHE A 1 281 ? 13.288 -11.439 -23.696 1.00 94.06 281 PHE A CA 1
ATOM 2218 C C . PHE A 1 281 ? 11.964 -11.271 -24.452 1.00 94.06 281 PHE A C 1
ATOM 2220 O O . PHE A 1 281 ? 11.483 -12.210 -25.088 1.00 94.06 281 PHE A O 1
ATOM 2227 N N . LEU A 1 282 ? 11.376 -10.072 -24.411 1.00 95.12 282 LEU A N 1
ATOM 2228 C CA . LEU A 1 282 ? 10.074 -9.781 -25.014 1.00 95.12 282 LEU A CA 1
ATOM 2229 C C . LEU A 1 282 ? 10.173 -8.651 -26.040 1.00 95.12 282 LEU A C 1
ATOM 2231 O O . LEU A 1 282 ? 10.565 -7.531 -25.716 1.00 95.12 282 LEU A O 1
ATOM 2235 N N . VAL A 1 283 ? 9.715 -8.915 -27.266 1.00 93.62 283 VAL A N 1
ATOM 2236 C CA . VAL A 1 283 ? 9.437 -7.868 -28.261 1.00 93.62 283 VAL A CA 1
ATOM 2237 C C . VAL A 1 283 ? 8.049 -7.285 -27.989 1.00 93.62 283 VAL A C 1
ATOM 2239 O O . VAL A 1 283 ? 7.070 -8.017 -27.849 1.00 93.62 283 VAL A O 1
ATOM 2242 N N . CYS A 1 284 ? 7.945 -5.961 -27.927 1.00 96.12 284 CYS A N 1
ATOM 2243 C CA . CYS A 1 284 ? 6.766 -5.253 -27.421 1.00 96.12 284 CYS A CA 1
ATOM 2244 C C . CYS A 1 284 ? 5.695 -4.984 -28.491 1.00 96.12 284 CYS A C 1
ATOM 2246 O O . CYS A 1 284 ? 5.125 -3.900 -28.584 1.00 96.12 284 CYS A O 1
ATOM 2248 N N . ASN A 1 285 ? 5.408 -6.001 -29.303 1.00 92.25 285 ASN A N 1
ATOM 2249 C CA . ASN A 1 285 ? 4.444 -5.965 -30.407 1.00 92.25 285 ASN A CA 1
ATOM 2250 C C . ASN A 1 285 ? 3.060 -6.550 -30.047 1.00 92.25 285 ASN A C 1
ATOM 2252 O O . ASN A 1 285 ? 2.235 -6.776 -30.930 1.00 92.25 285 ASN A O 1
ATOM 2256 N N . GLY A 1 286 ? 2.808 -6.841 -28.768 1.00 92.50 286 GLY A N 1
ATOM 2257 C CA . GLY A 1 286 ? 1.565 -7.445 -28.286 1.00 92.50 286 GLY A CA 1
ATOM 2258 C C . GLY A 1 286 ? 1.488 -8.973 -28.372 1.00 92.50 286 GLY A C 1
ATOM 2259 O O . GLY A 1 286 ? 0.454 -9.525 -27.989 1.00 92.50 286 GLY A O 1
ATOM 2260 N N . THR A 1 287 ? 2.542 -9.663 -28.821 1.00 88.19 287 THR A N 1
ATOM 2261 C CA . THR A 1 287 ? 2.624 -11.136 -28.779 1.00 88.19 287 THR A CA 1
ATOM 2262 C C . THR A 1 287 ? 2.699 -11.634 -27.334 1.00 88.19 287 THR A C 1
ATOM 2264 O O . THR A 1 287 ? 3.247 -10.956 -26.464 1.00 88.19 287 THR A O 1
ATOM 2267 N N . ILE A 1 288 ? 2.161 -12.830 -27.079 1.00 92.31 288 ILE A N 1
ATOM 2268 C CA . ILE A 1 288 ? 2.327 -13.536 -25.805 1.00 92.31 288 ILE A CA 1
ATOM 2269 C C . ILE A 1 288 ? 3.476 -14.539 -25.953 1.00 92.31 288 ILE A C 1
ATOM 2271 O O . ILE A 1 288 ? 3.425 -15.400 -26.829 1.00 92.31 288 ILE A O 1
ATOM 2275 N N . ILE A 1 289 ? 4.491 -14.439 -25.095 1.00 89.50 289 ILE A N 1
ATOM 2276 C CA . ILE A 1 289 ? 5.666 -15.319 -25.041 1.00 89.50 289 ILE A CA 1
ATOM 2277 C C . ILE A 1 289 ? 5.777 -15.828 -23.600 1.00 89.50 289 ILE A C 1
ATOM 2279 O O . ILE A 1 289 ? 5.798 -15.036 -22.664 1.00 89.50 289 ILE A O 1
ATOM 2283 N N . GLU A 1 290 ? 5.773 -17.151 -23.418 1.00 87.50 290 GLU A N 1
ATOM 2284 C CA . GLU A 1 290 ? 5.853 -17.830 -22.104 1.00 87.50 290 GLU A CA 1
ATOM 2285 C C . GLU A 1 290 ? 4.807 -17.379 -21.056 1.00 87.50 290 GLU A C 1
ATOM 2287 O O . GLU A 1 290 ? 4.974 -17.567 -19.855 1.00 87.50 290 GLU A O 1
ATOM 2292 N N . GLY A 1 291 ? 3.680 -16.823 -21.517 1.00 89.50 291 GLY A N 1
ATOM 2293 C CA . GLY A 1 291 ? 2.605 -16.281 -20.676 1.00 89.50 291 GLY A CA 1
ATOM 2294 C C . GLY A 1 291 ? 2.714 -14.777 -20.402 1.00 89.50 291 GLY A C 1
ATOM 2295 O O . GLY A 1 291 ? 1.735 -14.172 -19.962 1.00 89.50 291 GLY A O 1
ATOM 2296 N N . TYR A 1 292 ? 3.847 -14.156 -20.732 1.00 95.69 292 TYR A N 1
ATOM 2297 C CA . TYR A 1 292 ? 4.052 -12.713 -20.650 1.00 95.69 292 TYR A CA 1
ATOM 2298 C C . TYR A 1 292 ? 3.659 -12.019 -21.954 1.00 95.69 292 TYR A C 1
ATOM 2300 O O . TYR A 1 292 ? 3.795 -12.584 -23.038 1.00 95.69 292 TYR A O 1
ATOM 2308 N N . LYS A 1 293 ? 3.207 -10.766 -21.871 1.00 96.19 293 LYS A N 1
ATOM 2309 C CA . LYS A 1 293 ? 2.844 -9.949 -23.038 1.00 96.19 293 LYS A CA 1
ATOM 2310 C C . LYS A 1 293 ? 3.355 -8.524 -22.864 1.00 96.19 293 LYS A C 1
ATOM 2312 O O . LYS A 1 293 ? 2.933 -7.859 -21.918 1.00 96.19 293 LYS A O 1
ATOM 2317 N N . CYS A 1 294 ? 4.202 -8.057 -23.786 1.00 97.75 294 CYS A N 1
ATOM 2318 C CA . CYS A 1 294 ? 4.649 -6.661 -23.851 1.00 97.75 294 CYS A CA 1
ATOM 2319 C C . CYS A 1 294 ? 3.955 -5.892 -24.991 1.00 97.75 294 CYS A C 1
ATOM 2321 O O . CYS A 1 294 ? 3.768 -6.433 -26.083 1.00 97.75 294 CYS A O 1
ATOM 2323 N N . ILE A 1 295 ? 3.599 -4.628 -24.755 1.00 97.31 295 ILE A N 1
ATOM 2324 C CA . ILE A 1 295 ? 3.031 -3.690 -25.735 1.00 97.31 295 ILE A CA 1
ATOM 2325 C C . ILE A 1 295 ? 3.787 -2.359 -25.635 1.00 97.31 295 ILE A C 1
ATOM 2327 O O . ILE A 1 295 ? 3.893 -1.799 -24.546 1.00 97.31 295 ILE A O 1
ATOM 2331 N N . ASP A 1 296 ? 4.278 -1.839 -26.759 1.00 96.69 296 ASP A N 1
ATOM 2332 C CA . ASP A 1 296 ? 4.775 -0.464 -26.870 1.00 96.69 296 ASP A CA 1
ATOM 2333 C C . ASP A 1 296 ? 3.600 0.529 -26.979 1.00 96.69 296 ASP A C 1
ATOM 2335 O O . ASP A 1 296 ? 2.754 0.411 -27.866 1.00 96.69 296 ASP A O 1
ATOM 2339 N N . LEU A 1 297 ? 3.550 1.507 -26.071 1.00 96.12 297 LEU A N 1
ATOM 2340 C CA . LEU A 1 297 ? 2.585 2.615 -26.040 1.00 96.12 297 LEU A CA 1
ATOM 2341 C C . LEU A 1 297 ? 3.225 3.946 -26.496 1.00 96.12 297 LEU A C 1
ATOM 2343 O O . LEU A 1 297 ? 2.707 5.028 -26.212 1.00 96.12 297 LEU A O 1
ATOM 2347 N N . GLY A 1 298 ? 4.377 3.888 -27.167 1.00 93.38 298 GLY A N 1
ATOM 2348 C CA . GLY A 1 298 ? 5.155 5.033 -27.637 1.00 93.38 298 GLY A CA 1
ATOM 2349 C C . GLY A 1 298 ? 6.104 5.548 -26.561 1.00 93.38 298 GLY A C 1
ATOM 2350 O O . GLY A 1 298 ? 7.305 5.349 -26.657 1.00 93.38 298 GLY A O 1
ATOM 2351 N N . ASN A 1 299 ? 5.573 6.178 -25.511 1.00 93.44 299 ASN A N 1
ATOM 2352 C CA . ASN A 1 299 ? 6.383 6.749 -24.419 1.00 93.44 299 ASN A CA 1
ATOM 2353 C C . ASN A 1 299 ? 6.503 5.820 -23.192 1.00 93.44 299 ASN A C 1
ATOM 2355 O O . ASN A 1 299 ? 7.092 6.202 -22.180 1.00 93.44 299 ASN A O 1
ATOM 2359 N N . GLN A 1 300 ? 5.910 4.626 -23.252 1.00 96.75 300 GLN A N 1
ATOM 2360 C CA . GLN A 1 300 ? 5.849 3.669 -22.148 1.00 96.75 300 GLN A CA 1
ATOM 2361 C C . GLN A 1 300 ? 5.651 2.246 -22.692 1.00 96.75 300 GLN A C 1
ATOM 2363 O O . GLN A 1 300 ? 4.990 2.074 -23.713 1.00 96.75 300 GLN A O 1
ATOM 2368 N N . PHE A 1 301 ? 6.152 1.228 -21.996 1.00 98.00 301 PHE A N 1
ATOM 2369 C CA . PHE A 1 301 ? 5.804 -0.174 -22.245 1.00 98.00 301 PHE A CA 1
ATOM 2370 C C . PHE A 1 301 ? 4.767 -0.664 -21.228 1.00 98.00 301 PHE A C 1
ATOM 2372 O O . PHE A 1 301 ? 4.915 -0.416 -20.032 1.00 98.00 301 PHE A O 1
ATOM 2379 N N . GLU A 1 302 ? 3.756 -1.410 -21.683 1.00 98.19 302 GLU A N 1
ATOM 2380 C CA . GLU A 1 302 ? 2.885 -2.233 -20.830 1.00 98.19 302 GLU A CA 1
ATOM 2381 C C . GLU A 1 302 ? 3.368 -3.687 -20.865 1.00 98.19 302 GLU A C 1
ATOM 2383 O O . GLU A 1 302 ? 3.396 -4.292 -21.937 1.00 98.19 302 GLU A O 1
ATOM 2388 N N . VAL A 1 303 ? 3.699 -4.276 -19.709 1.00 98.31 303 VAL A N 1
ATOM 2389 C CA . VAL A 1 303 ? 4.150 -5.674 -19.602 1.00 98.31 303 VAL A CA 1
ATOM 2390 C C . VAL A 1 303 ? 3.287 -6.437 -18.605 1.00 98.31 303 VAL A C 1
ATOM 2392 O O . VAL A 1 303 ? 3.241 -6.103 -17.424 1.00 98.31 303 VAL A O 1
ATOM 2395 N N . SER A 1 304 ? 2.585 -7.468 -19.071 1.00 96.94 304 SER A N 1
ATOM 2396 C CA . SER A 1 304 ? 1.573 -8.214 -18.304 1.00 96.94 304 SER A CA 1
ATOM 2397 C C . SER A 1 304 ? 1.896 -9.707 -18.187 1.00 96.94 304 SER A C 1
ATOM 2399 O O . SER A 1 304 ? 2.660 -10.240 -18.989 1.00 96.94 304 SER A O 1
ATOM 2401 N N . GLY A 1 305 ? 1.316 -10.366 -17.174 1.00 94.50 305 GLY A N 1
ATOM 2402 C CA . GLY A 1 305 ? 1.513 -11.794 -16.863 1.00 94.50 305 GLY A CA 1
ATOM 2403 C C . GLY A 1 305 ? 2.452 -12.073 -15.679 1.00 94.50 305 GLY A C 1
ATOM 2404 O O . GLY A 1 305 ? 2.637 -13.222 -15.299 1.00 94.50 305 GLY A O 1
ATOM 2405 N N . LEU A 1 306 ? 3.011 -11.026 -15.068 1.00 94.88 306 LEU A N 1
ATOM 2406 C CA . LEU A 1 306 ? 4.177 -11.093 -14.182 1.00 94.88 306 LEU A CA 1
ATOM 2407 C C . LEU A 1 306 ? 3.800 -11.384 -12.718 1.00 94.88 306 LEU A C 1
ATOM 2409 O O . LEU A 1 306 ? 2.994 -10.642 -12.154 1.00 94.88 306 LEU A O 1
ATOM 2413 N N . LYS A 1 307 ? 4.436 -12.342 -12.040 1.00 91.06 307 LYS A N 1
ATOM 2414 C CA . LYS A 1 307 ? 4.232 -12.641 -10.606 1.00 91.06 307 LYS A CA 1
ATOM 2415 C C . LYS A 1 307 ? 5.148 -11.802 -9.719 1.00 91.06 307 LYS A C 1
ATOM 2417 O O . LYS A 1 307 ? 4.691 -10.834 -9.108 1.00 91.06 307 LYS A O 1
ATOM 2422 N N . ASN A 1 308 ? 6.453 -12.028 -9.792 1.00 86.75 308 ASN A N 1
ATOM 2423 C CA . ASN A 1 308 ? 7.477 -11.070 -9.374 1.00 86.75 308 ASN A CA 1
ATOM 2424 C C . ASN A 1 308 ? 7.825 -10.154 -10.558 1.00 86.75 308 ASN A C 1
ATOM 2426 O O . ASN A 1 308 ? 7.339 -10.365 -11.670 1.00 86.75 308 ASN A O 1
ATOM 2430 N N . SER A 1 309 ? 8.579 -9.073 -10.351 1.00 87.12 309 SER A N 1
ATOM 2431 C CA . SER A 1 309 ? 9.087 -8.276 -11.477 1.00 87.12 309 SER A CA 1
ATOM 2432 C C . SER A 1 309 ? 10.357 -7.521 -11.150 1.00 87.12 309 SER A C 1
ATOM 2434 O O . SER A 1 309 ? 10.345 -6.624 -10.310 1.00 87.12 309 SER A O 1
ATOM 2436 N N . ALA A 1 310 ? 11.366 -7.746 -11.978 1.00 95.56 310 ALA A N 1
ATOM 2437 C CA . ALA A 1 310 ? 12.144 -6.660 -12.549 1.00 95.56 310 ALA A CA 1
ATOM 2438 C C . ALA A 1 310 ? 11.901 -6.631 -14.068 1.00 95.56 310 ALA A C 1
ATOM 2440 O O . ALA A 1 310 ? 11.820 -7.684 -14.700 1.00 95.56 310 ALA A O 1
ATOM 2441 N N . VAL A 1 311 ? 11.750 -5.444 -14.654 1.00 97.94 311 VAL A N 1
ATOM 2442 C CA . VAL A 1 311 ? 11.606 -5.254 -16.107 1.00 97.94 311 VAL A CA 1
ATOM 2443 C C . VAL A 1 311 ? 12.486 -4.087 -16.538 1.00 97.94 311 VAL A C 1
ATOM 2445 O O . VAL A 1 311 ? 12.427 -3.036 -15.902 1.00 97.94 311 VAL A O 1
ATOM 2448 N N . ARG A 1 312 ? 13.277 -4.257 -17.605 1.00 96.44 312 ARG A N 1
ATOM 2449 C CA . ARG A 1 312 ? 14.176 -3.232 -18.168 1.00 96.44 312 ARG A CA 1
ATOM 2450 C C . ARG A 1 312 ? 13.998 -3.114 -19.682 1.00 96.44 312 ARG A C 1
ATOM 2452 O O . ARG A 1 312 ? 13.958 -4.127 -20.374 1.00 96.44 312 ARG A O 1
ATOM 2459 N N . GLU A 1 313 ? 13.947 -1.889 -20.191 1.00 96.44 313 GLU A N 1
ATOM 2460 C CA . GLU A 1 313 ? 14.075 -1.548 -21.614 1.00 96.44 313 GLU A CA 1
ATOM 2461 C C . GLU A 1 313 ? 15.422 -2.056 -22.142 1.00 96.44 313 GLU A C 1
ATOM 2463 O O . GLU A 1 313 ? 16.477 -1.643 -21.660 1.00 96.44 313 GLU A O 1
ATOM 2468 N N . GLN A 1 314 ? 15.413 -2.996 -23.087 1.00 92.56 314 GLN A N 1
ATOM 2469 C CA . GLN A 1 314 ? 16.630 -3.707 -23.483 1.00 92.56 314 GLN A CA 1
ATOM 2470 C C . GLN A 1 314 ? 16.566 -4.133 -24.945 1.00 92.56 314 GLN A C 1
ATOM 2472 O O . GLN A 1 314 ? 15.613 -4.783 -25.377 1.00 92.56 314 GLN A O 1
ATOM 2477 N N . GLN A 1 315 ? 17.592 -3.766 -25.711 1.00 87.44 315 GLN A N 1
ATOM 2478 C CA . GLN A 1 315 ? 17.735 -4.162 -27.109 1.00 87.44 315 GLN A CA 1
ATOM 2479 C C . GLN A 1 315 ? 17.955 -5.679 -27.215 1.00 87.44 315 GLN A C 1
ATOM 2481 O O . GLN A 1 315 ? 18.505 -6.301 -26.305 1.00 87.44 315 GLN A O 1
ATOM 2486 N N . ALA A 1 316 ? 17.537 -6.276 -28.332 1.00 69.31 316 ALA A N 1
ATOM 2487 C CA . ALA A 1 316 ? 17.906 -7.650 -28.652 1.00 69.31 316 ALA A CA 1
ATOM 2488 C C . ALA A 1 316 ? 19.434 -7.778 -28.736 1.00 69.31 316 ALA A C 1
ATOM 2490 O O . ALA A 1 316 ? 20.084 -6.965 -29.398 1.00 69.31 316 ALA A O 1
ATOM 2491 N N . ALA A 1 317 ? 19.994 -8.821 -28.119 1.00 61.31 317 ALA A N 1
ATOM 2492 C CA . ALA A 1 317 ? 21.368 -9.223 -28.392 1.00 61.31 317 ALA A CA 1
ATOM 2493 C C . ALA A 1 317 ? 21.516 -9.465 -29.905 1.00 61.31 317 ALA A C 1
ATOM 2495 O O . ALA A 1 317 ? 20.688 -10.160 -30.499 1.00 61.31 317 ALA A O 1
ATOM 2496 N N . GLN A 1 318 ? 22.532 -8.868 -30.535 1.00 47.09 318 GLN A N 1
ATOM 2497 C CA . GLN A 1 318 ? 22.699 -8.928 -31.989 1.00 47.09 318 GLN A CA 1
ATOM 2498 C C . GLN A 1 318 ? 23.125 -10.332 -32.432 1.00 47.09 318 GLN A C 1
ATOM 2500 O O . GLN A 1 318 ? 24.306 -10.648 -32.539 1.00 47.09 318 GLN A O 1
ATOM 2505 N N . THR A 1 319 ? 22.144 -11.185 -32.716 1.00 36.97 319 THR A N 1
ATOM 2506 C CA . THR A 1 319 ? 22.348 -12.504 -33.314 1.00 36.97 319 THR A CA 1
ATOM 2507 C C . THR A 1 319 ? 22.643 -12.367 -34.806 1.00 36.97 319 THR A C 1
ATOM 2509 O O . THR A 1 319 ? 21.786 -12.610 -35.653 1.00 36.97 319 THR A O 1
ATOM 2512 N N . THR A 1 320 ? 23.879 -11.993 -35.142 1.00 36.16 320 THR A N 1
ATOM 2513 C CA . THR A 1 320 ? 24.414 -12.137 -36.501 1.00 36.16 320 THR A CA 1
ATOM 2514 C C . THR A 1 320 ? 24.434 -13.629 -36.873 1.00 36.16 320 THR A C 1
ATOM 2516 O O . THR A 1 320 ? 25.172 -14.407 -36.265 1.00 36.16 320 THR A O 1
ATOM 2519 N N . PRO A 1 321 ? 23.616 -14.096 -37.839 1.00 39.12 321 PRO A N 1
ATOM 2520 C CA . PRO A 1 321 ? 23.588 -15.515 -38.177 1.00 39.12 321 PRO A CA 1
ATOM 2521 C C . PRO A 1 321 ? 24.857 -15.890 -38.958 1.00 39.12 321 PRO A C 1
ATOM 2523 O O . PRO A 1 321 ? 25.268 -15.128 -39.839 1.00 39.12 321 PRO A O 1
ATOM 2526 N N . PRO A 1 322 ? 25.469 -17.063 -38.713 1.00 45.34 322 PRO A N 1
ATOM 2527 C CA . PRO A 1 322 ? 26.629 -17.509 -39.477 1.00 45.34 322 PRO A CA 1
ATOM 2528 C C . PRO A 1 322 ? 26.219 -17.833 -40.922 1.00 45.34 322 PRO A C 1
ATOM 2530 O O . PRO A 1 322 ? 25.689 -18.905 -41.209 1.00 45.34 322 PRO A O 1
ATOM 2533 N N . SER A 1 323 ? 26.455 -16.895 -41.842 1.00 34.34 323 SER A N 1
ATOM 2534 C CA . SER A 1 323 ? 26.110 -17.038 -43.262 1.00 34.34 323 SER A CA 1
ATOM 2535 C C . SER A 1 323 ? 27.077 -17.988 -43.981 1.00 34.34 323 SER A C 1
ATOM 2537 O O . SER A 1 323 ? 28.103 -17.580 -44.528 1.00 34.34 323 SER A O 1
ATOM 2539 N N . THR A 1 324 ? 26.765 -19.283 -43.967 1.00 47.41 324 THR A N 1
ATOM 2540 C CA . THR A 1 324 ? 27.602 -20.354 -44.529 1.00 47.41 324 THR A CA 1
ATOM 2541 C C . THR A 1 324 ? 27.133 -20.844 -45.902 1.00 47.41 324 THR A C 1
ATOM 2543 O O . THR A 1 324 ? 26.741 -21.994 -46.059 1.00 47.41 324 THR A O 1
ATOM 2546 N N . THR A 1 325 ? 27.281 -20.008 -46.937 1.00 33.28 325 THR A N 1
ATOM 2547 C CA . THR A 1 325 ? 27.457 -20.484 -48.332 1.00 33.28 325 THR A CA 1
ATOM 2548 C C . THR A 1 325 ? 28.130 -19.411 -49.199 1.00 33.28 325 THR A C 1
ATOM 2550 O O . THR A 1 325 ? 27.466 -18.447 -49.579 1.00 33.28 325 THR A O 1
ATOM 2553 N N . PRO A 1 326 ? 29.423 -19.545 -49.552 1.00 41.22 326 PRO A N 1
ATOM 2554 C CA . PRO A 1 326 ? 30.085 -18.605 -50.451 1.00 41.22 326 PRO A CA 1
ATOM 2555 C C . PRO A 1 326 ? 29.784 -18.932 -51.922 1.00 41.22 326 PRO A C 1
ATOM 2557 O O . PRO A 1 326 ? 30.323 -19.885 -52.484 1.00 41.22 326 PRO A O 1
ATOM 2560 N N . GLN A 1 327 ? 28.967 -18.103 -52.572 1.00 39.38 327 GLN A N 1
ATOM 2561 C CA . GLN A 1 327 ? 29.006 -17.963 -54.031 1.00 39.38 327 GLN A CA 1
ATOM 2562 C C . GLN A 1 327 ? 30.169 -17.009 -54.381 1.00 39.38 327 GLN A C 1
ATOM 2564 O O . GLN A 1 327 ? 30.305 -15.984 -53.711 1.00 39.38 327 GLN A O 1
ATOM 2569 N N . PRO A 1 328 ? 31.036 -17.315 -55.365 1.00 43.81 328 PRO A N 1
ATOM 2570 C CA . PRO A 1 328 ? 32.272 -16.557 -55.566 1.00 43.81 328 PRO A CA 1
ATOM 2571 C C . PRO A 1 328 ? 32.035 -15.169 -56.186 1.00 43.81 328 PRO A C 1
ATOM 2573 O O . PRO A 1 328 ? 31.685 -15.065 -57.362 1.00 43.81 328 PRO A O 1
ATOM 2576 N N . ASP A 1 329 ? 32.297 -14.110 -55.414 1.00 46.09 329 ASP A N 1
ATOM 2577 C CA . ASP A 1 329 ? 32.525 -12.753 -55.932 1.00 46.09 329 ASP A CA 1
ATOM 2578 C C . ASP A 1 329 ? 34.017 -12.577 -56.306 1.00 46.09 329 ASP A C 1
ATOM 2580 O O . ASP A 1 329 ? 34.880 -13.029 -55.545 1.00 46.09 329 ASP A O 1
ATOM 2584 N N . PRO A 1 330 ? 34.368 -11.940 -57.441 1.00 52.78 330 PRO A N 1
ATOM 2585 C CA . PRO A 1 330 ? 35.766 -11.757 -57.843 1.00 52.78 330 PRO A CA 1
ATOM 2586 C C . PRO A 1 330 ? 36.617 -10.790 -56.992 1.00 52.78 330 PRO A C 1
ATOM 2588 O O . PRO A 1 330 ? 37.837 -10.792 -57.152 1.00 52.78 330 PRO A O 1
ATOM 2591 N N . ASN A 1 331 ? 36.037 -9.936 -56.136 1.00 54.75 331 ASN A N 1
ATOM 2592 C CA . ASN A 1 331 ? 36.737 -8.772 -55.561 1.00 54.75 331 ASN A CA 1
ATOM 2593 C C . ASN A 1 331 ? 37.168 -8.926 -54.089 1.00 54.75 331 ASN A C 1
ATOM 2595 O O . ASN A 1 331 ? 36.720 -8.200 -53.198 1.00 54.75 331 ASN A O 1
ATOM 2599 N N . ALA A 1 332 ? 38.129 -9.812 -53.824 1.00 51.06 332 ALA A N 1
ATOM 2600 C CA . ALA A 1 332 ? 38.828 -9.854 -52.534 1.00 51.06 332 ALA A CA 1
ATOM 2601 C C . ALA A 1 332 ? 39.796 -8.651 -52.383 1.00 51.06 332 ALA A C 1
ATOM 2603 O O . ALA A 1 332 ? 40.935 -8.715 -52.840 1.00 51.06 332 ALA A O 1
ATOM 2604 N N . GLY A 1 333 ? 39.336 -7.543 -51.774 1.00 48.91 333 GLY A N 1
ATOM 2605 C CA . GLY A 1 333 ? 40.031 -6.236 -51.824 1.00 48.91 333 GLY A CA 1
ATOM 2606 C C . GLY A 1 333 ? 40.535 -5.627 -50.502 1.00 48.91 333 GLY A C 1
ATOM 2607 O O . GLY A 1 333 ? 41.642 -5.093 -50.468 1.00 48.91 333 GLY A O 1
ATOM 2608 N N . LYS A 1 334 ? 39.768 -5.691 -49.405 1.00 50.88 334 LYS A N 1
ATOM 2609 C CA . LYS A 1 334 ? 40.244 -5.416 -48.031 1.00 50.88 334 LYS A CA 1
ATOM 2610 C C . LYS A 1 334 ? 39.231 -5.952 -47.017 1.00 50.88 334 LYS A C 1
ATOM 2612 O O . LYS A 1 334 ? 38.033 -5.908 -47.278 1.00 50.88 334 LYS A O 1
ATOM 2617 N N . ARG A 1 335 ? 39.702 -6.482 -45.885 1.00 53.28 335 ARG A N 1
ATOM 2618 C CA . ARG A 1 335 ? 38.822 -6.984 -44.817 1.00 53.28 335 ARG A CA 1
ATOM 2619 C C . ARG A 1 335 ? 38.318 -5.822 -43.965 1.00 53.28 335 ARG A C 1
ATOM 2621 O O . ARG A 1 335 ? 39.093 -4.913 -43.678 1.00 53.28 335 ARG A O 1
ATOM 2628 N N . ASN A 1 336 ? 37.064 -5.904 -43.524 1.00 55.78 336 ASN A N 1
ATOM 2629 C CA . ASN A 1 336 ? 36.654 -5.235 -42.295 1.00 55.78 336 ASN A CA 1
ATOM 2630 C C . ASN A 1 336 ? 37.410 -5.954 -41.171 1.00 55.78 336 ASN A C 1
ATOM 2632 O O . ASN A 1 336 ? 37.258 -7.167 -41.017 1.00 55.78 336 ASN A O 1
ATOM 2636 N N . LEU A 1 337 ? 38.305 -5.243 -40.498 1.00 73.19 337 LEU A N 1
ATOM 2637 C CA . LEU A 1 337 ? 38.983 -5.734 -39.304 1.00 73.19 337 LEU A CA 1
ATOM 2638 C C . LEU A 1 337 ? 38.090 -5.387 -38.105 1.00 73.19 337 LEU A C 1
ATOM 2640 O O . LEU A 1 337 ? 37.294 -4.448 -38.185 1.00 73.19 337 LEU A O 1
ATOM 2644 N N . TYR A 1 338 ? 38.165 -6.184 -37.044 1.00 84.12 338 TYR A N 1
ATOM 2645 C CA . TYR A 1 338 ? 37.490 -5.854 -35.791 1.00 84.12 338 TYR A CA 1
ATOM 2646 C C . TYR A 1 338 ? 38.243 -4.716 -35.102 1.00 84.12 338 TYR A C 1
ATOM 2648 O O . TYR A 1 338 ? 39.431 -4.556 -35.373 1.00 84.12 338 TYR A O 1
ATOM 2656 N N . ALA A 1 339 ? 37.579 -3.944 -34.237 1.00 84.69 339 ALA A N 1
ATOM 2657 C CA . ALA A 1 339 ? 38.181 -2.772 -33.585 1.00 84.69 339 ALA A CA 1
ATOM 2658 C C . ALA A 1 339 ? 39.585 -3.083 -33.020 1.00 84.69 339 ALA A C 1
ATOM 2660 O O . ALA A 1 339 ? 40.560 -2.471 -33.447 1.00 84.69 339 ALA A O 1
ATOM 2661 N N . CYS A 1 340 ? 39.696 -4.178 -32.260 1.00 90.19 340 CYS A N 1
ATOM 2662 C CA . CYS A 1 340 ? 40.929 -4.664 -31.635 1.00 90.19 340 CYS A CA 1
ATOM 2663 C C . CYS A 1 340 ? 42.012 -5.236 -32.588 1.00 90.19 340 CYS A C 1
ATOM 2665 O O . CYS A 1 340 ? 42.983 -5.850 -32.127 1.00 90.19 340 CYS A O 1
ATOM 2667 N N . GLU A 1 341 ? 41.857 -5.088 -33.908 1.00 93.12 341 GLU A N 1
ATOM 2668 C CA . GLU A 1 341 ? 42.871 -5.395 -34.933 1.00 93.12 341 GLU A CA 1
ATOM 2669 C C . GLU A 1 341 ? 42.815 -4.430 -36.147 1.00 93.12 341 GLU A C 1
ATOM 2671 O O . GLU A 1 341 ? 43.370 -4.757 -37.201 1.00 93.12 341 GLU A O 1
ATOM 2676 N N . ASP A 1 342 ? 42.125 -3.276 -36.071 1.00 87.19 342 ASP A N 1
ATOM 2677 C CA . ASP A 1 342 ? 41.964 -2.348 -37.212 1.00 87.19 342 ASP A CA 1
ATOM 2678 C C . ASP A 1 342 ? 42.902 -1.129 -37.235 1.00 87.19 342 ASP A C 1
ATOM 2680 O O . ASP A 1 342 ? 42.916 -0.380 -38.222 1.00 87.19 342 ASP A O 1
ATOM 2684 N N . GLY A 1 343 ? 43.771 -0.996 -36.228 1.00 86.38 343 GLY A N 1
ATOM 2685 C CA . GLY A 1 343 ? 44.827 0.013 -36.167 1.00 86.38 343 GLY A CA 1
ATOM 2686 C C . GLY A 1 343 ? 44.326 1.425 -35.868 1.00 86.38 343 GLY A C 1
ATOM 2687 O O . GLY A 1 343 ? 44.949 2.399 -36.307 1.00 86.38 343 GLY A O 1
ATOM 2688 N N . LYS A 1 344 ? 43.195 1.546 -35.167 1.00 88.31 344 LYS A N 1
ATOM 2689 C CA . LYS A 1 344 ? 42.643 2.810 -34.670 1.00 88.31 344 LYS A CA 1
ATOM 2690 C C . LYS A 1 344 ? 42.342 2.713 -33.179 1.00 88.31 344 LYS A C 1
ATOM 2692 O O . LYS A 1 344 ? 42.370 1.643 -32.600 1.00 88.31 344 LYS A O 1
ATOM 2697 N N . ASP A 1 345 ? 42.063 3.884 -32.632 1.00 81.25 345 ASP A N 1
ATOM 2698 C CA . ASP A 1 345 ? 41.562 4.145 -31.291 1.00 81.25 345 ASP A CA 1
ATOM 2699 C C . ASP A 1 345 ? 40.061 4.454 -31.452 1.00 81.25 345 ASP A C 1
ATOM 2701 O O . ASP A 1 345 ? 39.687 5.526 -31.958 1.00 81.25 345 ASP A O 1
ATOM 2705 N N . ASN A 1 346 ? 39.199 3.455 -31.225 1.00 83.06 346 ASN A N 1
ATOM 2706 C CA . ASN A 1 346 ? 37.780 3.550 -31.579 1.00 83.06 346 ASN A CA 1
ATOM 2707 C C . ASN A 1 346 ? 36.897 4.079 -30.433 1.00 83.06 346 ASN A C 1
ATOM 2709 O O . ASN A 1 346 ? 35.845 4.663 -30.732 1.00 83.06 346 ASN A O 1
ATOM 2713 N N . ASP A 1 347 ? 37.329 3.969 -29.172 1.00 79.38 347 ASP A N 1
ATOM 2714 C CA . ASP A 1 347 ? 36.645 4.542 -28.001 1.00 79.38 347 ASP A CA 1
ATOM 2715 C C . ASP A 1 347 ? 37.180 5.950 -27.615 1.00 79.38 347 ASP A C 1
ATOM 2717 O O . ASP A 1 347 ? 36.371 6.830 -27.291 1.00 79.38 347 ASP A O 1
ATOM 2721 N N . LYS A 1 348 ? 38.478 6.219 -27.863 1.00 86.94 348 LYS A N 1
ATOM 2722 C CA . LYS A 1 348 ? 39.236 7.476 -27.662 1.00 86.94 348 LYS A CA 1
ATOM 2723 C C . LYS A 1 348 ? 39.840 7.695 -26.277 1.00 86.94 348 LYS A C 1
ATOM 2725 O O . LYS A 1 348 ? 40.018 8.853 -25.880 1.00 86.94 348 LYS A O 1
ATOM 2730 N N . ASP A 1 349 ? 40.200 6.626 -25.572 1.00 80.19 349 ASP A N 1
ATOM 2731 C CA . ASP A 1 349 ? 41.030 6.700 -24.362 1.00 80.19 349 ASP A CA 1
ATOM 2732 C C . ASP A 1 349 ? 42.530 6.963 -24.665 1.00 80.19 349 ASP A C 1
ATOM 2734 O O . ASP A 1 349 ? 43.201 7.670 -23.901 1.00 80.19 349 ASP A O 1
ATOM 2738 N N . GLY A 1 350 ? 43.032 6.495 -25.817 1.00 83.62 350 GLY A N 1
ATOM 2739 C CA . GLY A 1 350 ? 44.416 6.657 -26.275 1.00 83.62 350 GLY A CA 1
ATOM 2740 C C . GLY A 1 350 ? 45.235 5.369 -26.466 1.00 83.62 350 GLY A C 1
ATOM 2741 O O . GLY A 1 350 ? 46.400 5.469 -26.881 1.00 83.62 350 GLY A O 1
ATOM 2742 N N . PHE A 1 351 ? 44.684 4.182 -26.201 1.00 82.00 351 PHE A N 1
ATOM 2743 C CA . PHE A 1 351 ? 45.248 2.899 -26.640 1.00 82.00 351 PHE A CA 1
ATOM 2744 C C . PHE A 1 351 ? 44.698 2.469 -28.024 1.00 82.00 351 PHE A C 1
ATOM 2746 O O . PHE A 1 351 ? 44.022 3.245 -28.693 1.00 82.00 351 PHE A O 1
ATOM 2753 N N . ILE A 1 352 ? 45.146 1.309 -28.537 1.00 89.38 352 ILE A N 1
ATOM 2754 C CA . ILE A 1 352 ? 44.755 0.731 -29.845 1.00 89.38 352 ILE A CA 1
ATOM 2755 C C . ILE A 1 352 ? 44.948 -0.793 -29.860 1.00 89.38 352 ILE A C 1
ATOM 2757 O O . ILE A 1 352 ? 45.957 -1.293 -29.335 1.00 89.38 352 ILE A O 1
ATOM 2761 N N . ASP A 1 353 ? 44.098 -1.510 -30.599 1.00 90.25 353 ASP A N 1
ATOM 2762 C CA . ASP A 1 353 ? 44.239 -2.943 -30.893 1.00 90.25 353 ASP A CA 1
ATOM 2763 C C . ASP A 1 353 ? 44.398 -3.804 -29.608 1.00 90.25 353 ASP A C 1
ATOM 2765 O O . ASP A 1 353 ? 44.072 -3.406 -28.499 1.00 90.25 353 ASP A O 1
ATOM 2769 N N . LEU A 1 354 ? 45.042 -4.972 -29.705 1.00 88.44 354 LEU A N 1
ATOM 2770 C CA . LEU A 1 354 ? 45.522 -5.796 -28.577 1.00 88.44 354 LEU A CA 1
ATOM 2771 C C . LEU A 1 354 ? 46.459 -5.109 -27.538 1.00 88.44 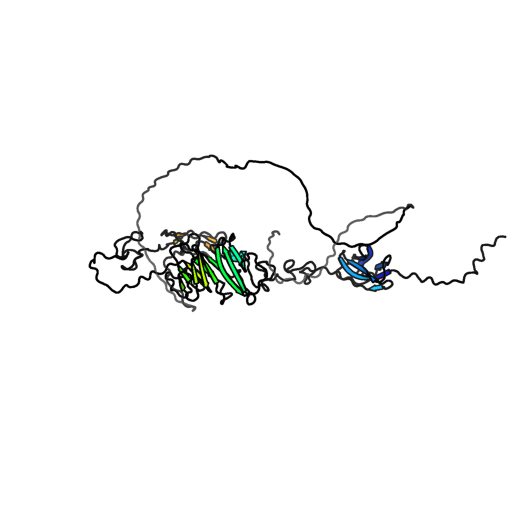354 LEU A C 1
ATOM 2773 O O . LEU A 1 354 ? 47.071 -5.808 -26.726 1.00 88.44 354 LEU A O 1
ATOM 2777 N N . LYS A 1 355 ? 46.663 -3.786 -27.574 1.00 90.06 355 LYS A N 1
ATOM 2778 C CA . LYS A 1 355 ? 47.332 -3.027 -26.492 1.00 90.06 355 LYS A CA 1
ATOM 2779 C C . LYS A 1 355 ? 46.337 -2.275 -25.611 1.00 90.06 355 LYS A C 1
ATOM 2781 O O . LYS A 1 355 ? 46.737 -1.780 -24.561 1.00 90.06 355 LYS A O 1
ATOM 2786 N N . ASP A 1 356 ? 45.104 -2.172 -26.078 1.00 83.50 356 ASP A N 1
ATOM 2787 C CA . ASP A 1 356 ? 43.974 -1.581 -25.396 1.00 83.50 356 ASP A CA 1
ATOM 2788 C C . ASP A 1 356 ? 43.507 -2.466 -24.219 1.00 83.50 356 ASP A C 1
ATOM 2790 O O . ASP A 1 356 ? 43.485 -3.696 -24.363 1.00 83.50 356 ASP A O 1
ATOM 2794 N N . PRO A 1 357 ? 43.179 -1.902 -23.039 1.00 84.62 357 PRO A N 1
ATOM 2795 C CA . PRO A 1 357 ? 42.722 -2.693 -21.896 1.00 84.62 357 PRO A CA 1
ATOM 2796 C C . PRO A 1 357 ? 41.290 -3.243 -22.030 1.00 84.62 357 PRO A C 1
ATOM 2798 O O . PRO A 1 357 ? 40.967 -4.219 -21.345 1.00 84.62 357 PRO A O 1
ATOM 2801 N N . GLY A 1 358 ? 40.443 -2.642 -22.872 1.00 82.44 358 GLY A N 1
ATOM 2802 C CA . GLY A 1 358 ? 39.099 -3.118 -23.203 1.00 82.44 358 GLY A CA 1
ATOM 2803 C C . GLY A 1 358 ? 39.114 -4.317 -24.156 1.00 82.44 358 GLY A C 1
ATOM 2804 O O . GLY A 1 358 ? 38.265 -5.204 -24.054 1.00 82.44 358 GLY A O 1
ATOM 2805 N N . CYS A 1 359 ? 40.126 -4.409 -25.022 1.00 88.12 359 CYS A N 1
ATOM 2806 C CA . CYS A 1 359 ? 40.251 -5.473 -26.018 1.00 88.12 359 CYS A CA 1
ATOM 2807 C C . CYS A 1 359 ? 40.503 -6.876 -25.436 1.00 88.12 359 CYS A C 1
ATOM 2809 O O . CYS A 1 359 ? 41.630 -7.249 -25.097 1.00 88.12 359 CYS A O 1
ATOM 2811 N N . SER A 1 360 ? 39.482 -7.744 -25.446 1.00 85.56 360 SER A N 1
ATOM 2812 C CA . SER A 1 360 ? 39.627 -9.127 -24.957 1.00 85.56 360 SER A CA 1
ATOM 2813 C C . SER A 1 360 ? 40.487 -10.013 -25.870 1.00 85.56 360 SER A C 1
ATOM 2815 O O . SER A 1 360 ? 41.103 -10.973 -25.403 1.00 85.56 360 SER A O 1
ATOM 2817 N N . ASN A 1 361 ? 40.456 -9.772 -27.189 1.00 84.44 361 ASN A N 1
ATOM 2818 C CA . ASN A 1 361 ? 41.227 -10.475 -28.229 1.00 84.44 361 ASN A CA 1
ATOM 2819 C C . ASN A 1 361 ? 41.106 -9.749 -29.594 1.00 84.44 361 ASN A C 1
ATOM 2821 O O . ASN A 1 361 ? 40.303 -8.839 -29.734 1.00 84.44 361 ASN A O 1
ATOM 2825 N N . SER A 1 362 ? 41.829 -10.180 -30.637 1.00 87.06 362 SER A N 1
ATOM 2826 C CA . SER A 1 362 ? 41.852 -9.469 -31.936 1.00 87.06 362 SER A CA 1
ATOM 2827 C C . SER A 1 362 ? 40.607 -9.660 -32.821 1.00 87.06 362 SER A C 1
ATOM 2829 O O . SER A 1 362 ? 40.500 -9.071 -33.892 1.00 87.06 362 SER A O 1
ATOM 2831 N N . ASN A 1 363 ? 39.642 -10.476 -32.382 1.00 84.44 363 ASN A N 1
ATOM 2832 C CA . ASN A 1 363 ? 38.311 -10.561 -32.993 1.00 84.44 363 ASN A CA 1
ATOM 2833 C C . ASN A 1 363 ? 37.245 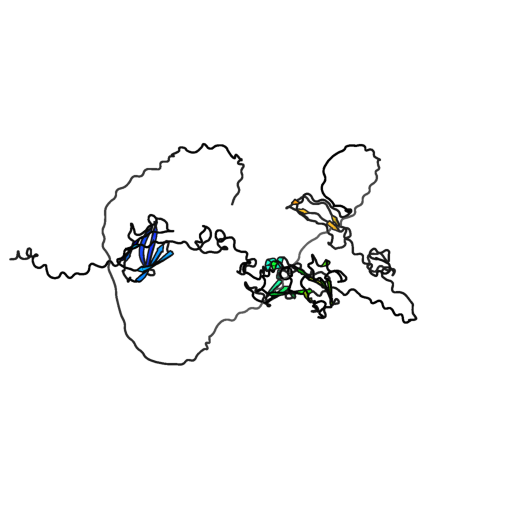-9.856 -32.136 1.00 84.44 363 ASN A C 1
ATOM 2835 O O . ASN A 1 363 ? 36.051 -10.050 -32.361 1.00 84.44 363 ASN A O 1
ATOM 2839 N N . ASP A 1 364 ? 37.672 -9.083 -31.136 1.00 80.69 364 ASP A N 1
ATOM 2840 C CA . ASP A 1 364 ? 36.801 -8.242 -30.327 1.00 80.69 364 ASP A CA 1
ATOM 2841 C C . ASP A 1 364 ? 36.561 -6.893 -31.024 1.00 80.69 364 ASP A C 1
ATOM 2843 O O . ASP A 1 364 ? 37.441 -6.351 -31.700 1.00 80.69 364 ASP A O 1
ATOM 2847 N N . ASN A 1 365 ? 35.334 -6.389 -30.925 1.00 85.94 365 ASN A N 1
ATOM 2848 C CA . ASN A 1 365 ? 34.861 -5.216 -31.670 1.00 85.94 365 ASN A CA 1
ATOM 2849 C C . ASN A 1 365 ? 34.391 -4.087 -30.742 1.00 85.94 365 ASN A C 1
ATOM 2851 O O . ASN A 1 365 ? 33.656 -3.194 -31.167 1.00 85.94 365 ASN A O 1
ATOM 2855 N N . ASP A 1 366 ? 34.802 -4.153 -29.485 1.00 81.75 366 ASP A N 1
ATOM 2856 C CA . ASP A 1 366 ? 34.632 -3.112 -28.489 1.00 81.75 366 ASP A CA 1
ATOM 2857 C C . ASP A 1 366 ? 36.002 -2.874 -27.844 1.00 81.75 366 ASP A C 1
ATOM 2859 O O . ASP A 1 366 ? 36.667 -3.827 -27.441 1.00 81.75 366 ASP A O 1
ATOM 2863 N N . GLU A 1 367 ? 36.438 -1.617 -27.812 1.00 83.44 367 GLU A N 1
ATOM 2864 C CA . GLU A 1 367 ? 37.669 -1.186 -27.123 1.00 83.44 367 GLU A CA 1
ATOM 2865 C C . GLU A 1 367 ? 37.311 -0.491 -25.791 1.00 83.44 367 GLU A C 1
ATOM 2867 O O . GLU A 1 367 ? 38.176 -0.043 -25.056 1.00 83.44 367 GLU A O 1
ATOM 2872 N N . TYR A 1 368 ? 36.019 -0.410 -25.435 1.00 82.12 368 TYR A N 1
ATOM 2873 C CA . TYR A 1 368 ? 35.569 0.358 -24.277 1.00 82.12 368 TYR A CA 1
ATOM 2874 C C . TYR A 1 368 ? 35.904 -0.298 -22.922 1.00 82.12 368 TYR A C 1
ATOM 2876 O O . TYR A 1 368 ? 35.161 -1.124 -22.376 1.00 82.12 368 TYR A O 1
ATOM 2884 N N . ASP A 1 369 ? 37.002 0.158 -22.327 1.00 77.69 369 ASP A N 1
ATOM 2885 C CA . ASP A 1 369 ? 37.371 -0.027 -20.925 1.00 77.69 369 ASP A CA 1
ATOM 2886 C C . ASP A 1 369 ? 36.428 0.780 -20.001 1.00 77.69 369 ASP A C 1
ATOM 2888 O O . ASP A 1 369 ? 36.379 2.015 -19.981 1.00 77.69 369 ASP A O 1
ATOM 2892 N N . ALA A 1 370 ? 35.636 0.070 -19.192 1.00 66.81 370 ALA A N 1
ATOM 2893 C CA . ALA A 1 370 ? 34.737 0.695 -18.227 1.00 66.81 370 ALA A CA 1
ATOM 2894 C C . ALA A 1 370 ? 35.512 1.237 -17.008 1.00 66.81 370 ALA A C 1
ATOM 2896 O O . ALA A 1 370 ? 35.648 0.531 -16.001 1.00 66.81 370 ALA A O 1
ATOM 2897 N N . CYS A 1 371 ? 35.940 2.507 -17.100 1.00 74.31 371 CYS A N 1
ATOM 2898 C CA . CYS A 1 371 ? 36.723 3.257 -16.104 1.00 74.31 371 CYS A CA 1
ATOM 2899 C C . CYS A 1 371 ? 36.523 2.767 -14.662 1.00 74.31 371 CYS A C 1
ATOM 2901 O O . CYS A 1 371 ? 35.480 2.951 -14.020 1.00 74.31 371 CYS A O 1
ATOM 2903 N N . LYS A 1 372 ? 37.565 2.119 -14.142 1.00 80.69 372 LYS A N 1
ATOM 2904 C CA . LYS A 1 372 ? 37.536 1.476 -12.834 1.00 80.69 372 LYS A CA 1
ATOM 2905 C C . LYS A 1 372 ? 37.822 2.481 -11.720 1.00 80.69 372 LYS A C 1
ATOM 2907 O O . LYS A 1 372 ? 38.977 2.828 -11.481 1.00 80.69 372 LYS A O 1
ATOM 2912 N N . GLU A 1 373 ? 36.770 2.879 -11.007 1.00 81.62 373 GLU A N 1
ATOM 2913 C CA . GLU A 1 373 ? 36.839 3.754 -9.827 1.00 81.62 373 GLU A CA 1
ATOM 2914 C C . GLU A 1 373 ? 37.927 3.324 -8.821 1.00 81.62 373 GLU A C 1
ATOM 2916 O O . GLU A 1 373 ? 37.987 2.163 -8.401 1.00 81.62 373 GLU A O 1
ATOM 2921 N N . ASN A 1 374 ? 38.741 4.282 -8.376 1.00 86.00 374 ASN A N 1
ATOM 2922 C CA . ASN A 1 374 ? 39.884 4.091 -7.489 1.00 86.00 374 ASN A CA 1
ATOM 2923 C C . ASN A 1 374 ? 39.809 5.086 -6.321 1.00 86.00 374 ASN A C 1
ATOM 2925 O O . ASN A 1 374 ? 40.348 6.192 -6.365 1.00 86.00 374 ASN A O 1
ATOM 2929 N N . TRP A 1 375 ? 39.078 4.714 -5.271 1.00 85.31 375 TRP A N 1
ATOM 2930 C CA . TRP A 1 375 ? 38.710 5.638 -4.200 1.00 85.31 375 TRP A CA 1
ATOM 2931 C C . TRP A 1 375 ? 39.822 5.867 -3.176 1.00 85.31 375 TRP A C 1
ATOM 2933 O O . TRP A 1 375 ? 40.046 5.041 -2.292 1.00 85.31 375 TRP A O 1
ATOM 2943 N N . GLY A 1 376 ? 40.434 7.050 -3.234 1.00 88.44 376 GLY A N 1
ATOM 2944 C CA . GLY A 1 376 ? 41.266 7.588 -2.164 1.00 88.44 376 GLY A CA 1
ATOM 2945 C C . GLY A 1 376 ? 40.397 8.243 -1.090 1.00 88.44 376 GLY A C 1
ATOM 2946 O O . GLY A 1 376 ? 39.687 9.217 -1.356 1.00 88.44 376 GLY A O 1
ATOM 2947 N N . CYS A 1 377 ? 40.453 7.722 0.134 1.00 91.88 377 CYS A N 1
ATOM 2948 C CA . CYS A 1 377 ? 39.759 8.287 1.290 1.00 91.88 377 CYS A CA 1
ATOM 2949 C C . CYS A 1 377 ? 40.733 8.981 2.249 1.00 91.88 377 CYS A C 1
ATOM 2951 O O . CYS A 1 377 ? 41.795 8.443 2.554 1.00 91.88 377 CYS A O 1
ATOM 2953 N N . GLY A 1 378 ? 40.340 10.152 2.752 1.00 87.56 378 GLY A N 1
ATOM 2954 C CA . GLY A 1 378 ? 40.991 10.797 3.890 1.00 87.56 378 GLY A CA 1
ATOM 2955 C C . GLY A 1 378 ? 40.587 10.164 5.224 1.00 87.56 378 GLY A C 1
ATOM 2956 O O . GLY A 1 378 ? 39.718 9.286 5.279 1.00 87.56 378 GLY A O 1
ATOM 2957 N N . ASP A 1 379 ? 41.215 10.644 6.295 1.00 92.44 379 ASP A N 1
ATOM 2958 C CA . ASP A 1 379 ? 40.945 10.210 7.665 1.00 92.44 379 ASP A CA 1
ATOM 2959 C C . ASP A 1 379 ? 39.486 10.429 8.089 1.00 92.44 379 ASP A C 1
ATOM 2961 O O . ASP A 1 379 ? 38.798 11.353 7.641 1.00 92.44 379 ASP A O 1
ATOM 2965 N N . TRP A 1 380 ? 39.029 9.584 9.011 1.00 90.44 380 TRP A N 1
ATOM 2966 C CA . TRP A 1 380 ? 37.784 9.802 9.737 1.00 90.44 380 TRP A CA 1
ATOM 2967 C C . TRP A 1 380 ? 37.899 10.993 10.696 1.00 90.44 380 TRP A C 1
ATOM 2969 O O . TRP A 1 380 ? 38.892 11.152 11.405 1.00 90.44 380 TRP A O 1
ATOM 2979 N N . SER A 1 381 ? 36.848 11.811 10.743 1.00 89.31 381 SER A N 1
ATOM 2980 C CA . SER A 1 381 ? 36.682 12.888 11.717 1.00 89.31 381 SER A CA 1
ATOM 2981 C C . SER A 1 381 ? 36.647 12.352 13.149 1.00 89.31 381 SER A C 1
ATOM 2983 O O . SER A 1 381 ? 36.417 11.166 13.383 1.00 89.31 381 SER A O 1
ATOM 2985 N N . GLU A 1 382 ? 36.741 13.243 14.134 1.00 90.00 382 GLU A N 1
ATOM 2986 C CA . GLU A 1 382 ? 36.264 12.928 15.483 1.00 90.00 382 GLU A CA 1
ATOM 2987 C C . GLU A 1 382 ? 34.765 12.558 15.452 1.00 90.00 382 GLU A C 1
ATOM 2989 O O . GLU A 1 382 ? 34.035 12.926 14.521 1.00 90.00 382 GLU A O 1
ATOM 2994 N N . CYS A 1 383 ? 34.299 11.810 16.458 1.00 90.50 383 CYS A N 1
ATOM 2995 C CA . CYS A 1 383 ? 32.878 11.493 16.589 1.00 90.50 383 CYS A CA 1
ATOM 2996 C C . CYS A 1 383 ? 32.112 12.763 16.963 1.00 90.50 383 CYS A C 1
ATOM 2998 O O . CYS A 1 383 ? 32.334 13.319 18.041 1.00 90.50 383 CYS A O 1
ATOM 3000 N N . LYS A 1 384 ? 31.179 13.192 16.113 1.00 86.69 384 LYS A N 1
ATOM 3001 C CA . LYS A 1 384 ? 30.293 14.317 16.411 1.00 86.69 384 LYS A CA 1
ATOM 3002 C C . LYS A 1 384 ? 28.855 13.957 16.065 1.00 86.69 384 LYS A C 1
ATOM 3004 O O . LYS A 1 384 ? 28.604 13.289 15.068 1.00 86.69 384 LYS A O 1
ATOM 3009 N N . ASP A 1 385 ? 27.920 14.356 16.924 1.00 85.00 385 ASP A N 1
ATOM 3010 C CA . ASP A 1 385 ? 26.480 14.124 16.749 1.00 85.00 385 ASP A CA 1
ATOM 3011 C C . ASP A 1 385 ? 26.142 12.631 16.486 1.00 85.00 385 ASP A C 1
ATOM 3013 O O . ASP A 1 385 ? 25.228 12.287 15.740 1.00 85.00 385 ASP A O 1
ATOM 3017 N N . GLY A 1 386 ? 26.926 11.727 17.095 1.00 86.19 386 GLY A N 1
ATOM 3018 C CA . GLY A 1 386 ? 26.806 10.267 16.973 1.00 86.19 386 GLY A CA 1
ATOM 3019 C C . GLY A 1 386 ? 27.444 9.636 15.724 1.00 86.19 386 GLY A C 1
ATOM 3020 O O . GLY A 1 386 ? 27.346 8.416 15.555 1.00 86.19 386 GLY A O 1
ATOM 3021 N N . VAL A 1 387 ? 28.100 10.419 14.859 1.00 87.38 387 VAL A N 1
ATOM 3022 C CA . VAL A 1 387 ? 28.588 9.976 13.542 1.00 87.38 387 VAL A CA 1
ATOM 3023 C C . VAL A 1 387 ? 30.061 10.349 13.307 1.00 87.38 387 VAL A C 1
ATOM 3025 O O . VAL A 1 387 ? 30.493 11.474 13.549 1.00 87.38 387 VAL A O 1
ATOM 3028 N N . TYR A 1 388 ? 30.824 9.400 12.765 1.00 87.19 388 TYR A N 1
ATOM 3029 C CA . TYR A 1 388 ? 32.119 9.620 12.120 1.00 87.19 388 TYR A CA 1
ATOM 3030 C C . TYR A 1 388 ? 31.915 9.958 10.640 1.00 87.19 388 TYR A C 1
ATOM 3032 O O . TYR A 1 388 ? 31.116 9.308 9.960 1.00 87.19 388 TYR A O 1
ATOM 3040 N N . THR A 1 389 ? 32.657 10.933 10.112 1.00 88.12 389 THR A N 1
ATOM 3041 C CA . THR A 1 389 ? 32.574 11.361 8.703 1.00 88.12 389 THR A CA 1
ATOM 3042 C C . THR A 1 389 ? 33.951 11.403 8.048 1.00 88.12 389 THR A C 1
ATOM 3044 O O . THR A 1 389 ? 34.929 11.693 8.726 1.00 88.12 389 THR A O 1
ATOM 3047 N N . ARG A 1 390 ? 34.054 11.131 6.743 1.00 92.19 390 ARG A N 1
ATOM 3048 C CA . ARG A 1 390 ? 35.299 11.332 5.975 1.00 92.19 390 ARG A CA 1
ATOM 3049 C C . ARG A 1 390 ? 35.028 11.805 4.554 1.00 92.19 390 ARG A C 1
ATOM 3051 O O . ARG A 1 390 ? 33.932 11.617 4.026 1.00 92.19 390 ARG A O 1
ATOM 3058 N N . THR A 1 391 ? 36.038 12.377 3.910 1.00 88.00 391 THR A N 1
ATOM 3059 C CA . THR A 1 391 ? 36.026 12.632 2.466 1.00 88.00 391 THR A CA 1
ATOM 3060 C C . THR A 1 391 ? 36.636 11.447 1.716 1.00 88.00 391 THR A C 1
ATOM 3062 O O . THR A 1 391 ? 37.651 10.892 2.125 1.00 88.00 391 THR A O 1
ATOM 3065 N N . CYS A 1 392 ? 36.024 11.067 0.595 1.00 89.38 392 CYS A N 1
ATOM 3066 C CA . CYS A 1 392 ? 36.612 10.147 -0.379 1.00 89.38 392 CYS A CA 1
ATOM 3067 C C . CYS A 1 392 ? 36.428 10.734 -1.778 1.00 89.38 392 CYS A C 1
ATOM 3069 O O . CYS A 1 392 ? 35.309 11.143 -2.119 1.00 89.38 392 CYS A O 1
ATOM 3071 N N . GLY A 1 393 ? 37.504 10.763 -2.561 1.00 87.75 393 GLY A N 1
ATOM 3072 C CA . GLY A 1 393 ? 37.527 11.146 -3.972 1.00 87.75 393 GLY A CA 1
ATOM 3073 C C . GLY A 1 393 ? 37.973 9.969 -4.836 1.00 87.75 393 GLY A C 1
ATOM 3074 O O . GLY A 1 393 ? 38.755 9.134 -4.385 1.00 87.75 393 GLY A O 1
ATOM 3075 N N . ASP A 1 394 ? 37.461 9.887 -6.059 1.00 86.69 394 ASP A N 1
ATOM 3076 C CA . ASP A 1 394 ? 37.961 8.934 -7.044 1.00 86.69 394 ASP A CA 1
ATOM 3077 C C . ASP A 1 394 ? 39.232 9.508 -7.678 1.00 86.69 394 ASP A C 1
ATOM 3079 O O . ASP A 1 394 ? 39.199 10.585 -8.273 1.00 86.69 394 ASP A O 1
ATOM 3083 N N . VAL A 1 395 ? 40.351 8.802 -7.522 1.00 83.38 395 VAL A N 1
ATOM 3084 C CA . VAL A 1 395 ? 41.662 9.180 -8.068 1.00 83.38 395 VAL A CA 1
ATOM 3085 C C . VAL A 1 395 ? 41.674 9.059 -9.594 1.00 83.38 395 VAL A C 1
ATOM 3087 O O . VAL A 1 395 ? 42.389 9.810 -10.253 1.00 83.38 395 VAL A O 1
ATOM 3090 N N . ASN A 1 396 ? 40.850 8.166 -10.152 1.00 77.19 396 ASN A N 1
ATOM 3091 C CA . ASN A 1 396 ? 40.725 7.960 -11.595 1.00 77.19 396 ASN A CA 1
ATOM 3092 C C . ASN A 1 396 ? 39.675 8.894 -12.233 1.00 77.19 396 ASN A C 1
ATOM 3094 O O . ASN A 1 396 ? 39.593 8.981 -13.453 1.00 77.19 396 ASN A O 1
ATOM 3098 N N . VAL A 1 397 ? 38.907 9.631 -11.418 1.00 79.62 397 VAL A N 1
ATOM 3099 C CA . VAL A 1 397 ? 37.910 10.633 -11.841 1.00 79.62 397 VAL A CA 1
ATOM 3100 C C . VAL A 1 397 ? 36.870 10.076 -12.838 1.00 79.62 397 VAL A C 1
ATOM 3102 O O . VAL A 1 397 ? 36.392 10.790 -13.716 1.00 79.62 397 VAL A O 1
ATOM 3105 N N . CYS A 1 398 ? 36.441 8.821 -12.668 1.00 77.25 398 CYS A N 1
ATOM 3106 C CA . CYS A 1 398 ? 35.502 8.125 -13.561 1.00 77.25 398 CYS A CA 1
ATOM 3107 C C . CYS A 1 398 ? 34.079 8.729 -13.590 1.00 77.25 398 CYS A C 1
ATOM 3109 O O . CYS A 1 398 ? 33.212 8.261 -14.324 1.00 77.25 398 CYS A O 1
ATOM 3111 N N . GLY A 1 399 ? 33.791 9.740 -12.761 1.00 69.56 399 GLY A N 1
ATOM 3112 C CA . GLY A 1 399 ? 32.496 10.431 -12.688 1.00 69.56 399 GLY A CA 1
ATOM 3113 C C . GLY A 1 399 ? 31.370 9.637 -12.009 1.00 69.56 399 GLY A C 1
ATOM 3114 O O . GLY A 1 399 ? 30.319 10.204 -11.707 1.00 69.56 399 GLY A O 1
ATOM 3115 N N . THR A 1 400 ? 31.583 8.352 -11.726 1.00 72.75 400 THR A N 1
ATOM 3116 C CA . THR A 1 400 ? 30.622 7.437 -11.099 1.00 72.75 400 THR A CA 1
ATOM 3117 C C . THR A 1 400 ? 30.851 7.294 -9.583 1.00 72.75 400 THR A C 1
ATOM 3119 O O . THR A 1 400 ? 31.811 7.821 -9.023 1.00 72.75 400 THR A O 1
ATOM 3122 N N . ILE A 1 401 ? 29.915 6.640 -8.879 1.00 79.12 401 ILE A N 1
ATOM 3123 C CA . ILE A 1 401 ? 29.956 6.413 -7.414 1.00 79.12 401 ILE A CA 1
ATOM 3124 C C . ILE A 1 401 ? 29.613 4.966 -7.008 1.00 79.12 401 ILE A C 1
ATOM 3126 O O . ILE A 1 401 ? 29.196 4.711 -5.878 1.00 79.12 401 ILE A O 1
ATOM 3130 N N . LYS A 1 402 ? 29.748 4.019 -7.938 1.00 77.81 402 LYS A N 1
ATOM 3131 C CA . LYS A 1 402 ? 29.265 2.632 -7.861 1.00 77.81 402 LYS A CA 1
ATOM 3132 C C . LYS A 1 402 ? 29.976 1.803 -6.789 1.00 77.81 402 LYS A C 1
ATOM 3134 O O . LYS A 1 402 ? 29.334 0.998 -6.122 1.00 77.81 402 LYS A O 1
ATOM 3139 N N . ASN A 1 403 ? 31.277 2.024 -6.611 1.00 79.50 403 ASN A N 1
ATOM 3140 C CA . ASN A 1 403 ? 32.136 1.345 -5.640 1.00 79.50 403 ASN A CA 1
ATOM 3141 C C . ASN A 1 403 ? 32.560 2.281 -4.491 1.00 79.50 403 ASN A C 1
ATOM 3143 O O . ASN A 1 403 ? 33.502 1.969 -3.760 1.00 79.50 403 ASN A O 1
ATOM 3147 N N . ARG A 1 404 ? 31.907 3.444 -4.339 1.00 84.38 404 ARG A N 1
ATOM 3148 C CA . ARG A 1 404 ? 32.325 4.488 -3.395 1.00 84.38 404 ARG A CA 1
ATOM 3149 C C . ARG A 1 404 ? 32.302 3.983 -1.943 1.00 84.38 404 ARG A C 1
ATOM 3151 O O . ARG A 1 404 ? 31.227 3.636 -1.450 1.00 84.38 404 ARG A O 1
ATOM 3158 N N . PRO A 1 405 ? 33.438 3.998 -1.215 1.00 87.56 405 PRO A N 1
ATOM 3159 C CA . PRO A 1 405 ? 33.478 3.600 0.185 1.00 87.56 405 PRO A CA 1
ATOM 3160 C C . PRO A 1 405 ? 32.571 4.463 1.063 1.00 87.56 405 PRO A C 1
ATOM 3162 O O . PRO A 1 405 ? 32.361 5.649 0.799 1.00 87.56 405 PRO A O 1
ATOM 3165 N N . ASN A 1 406 ? 32.098 3.886 2.170 1.00 84.00 406 ASN A N 1
ATOM 3166 C CA . ASN A 1 406 ? 31.295 4.614 3.148 1.00 84.00 406 ASN A CA 1
ATOM 3167 C C . ASN A 1 406 ? 32.035 5.868 3.652 1.00 84.00 406 ASN A C 1
ATOM 3169 O O . ASN A 1 406 ? 33.196 5.800 4.071 1.00 84.00 406 ASN A O 1
ATOM 3173 N N . ILE A 1 407 ? 31.318 6.996 3.630 1.00 90.25 407 ILE A N 1
ATOM 3174 C CA . ILE A 1 407 ? 31.766 8.324 4.091 1.00 90.25 407 ILE A CA 1
ATOM 3175 C C . ILE A 1 407 ? 31.117 8.759 5.417 1.00 90.25 407 ILE A C 1
ATOM 3177 O O . ILE A 1 407 ? 31.430 9.832 5.931 1.00 90.25 407 ILE A O 1
ATOM 3181 N N . LYS A 1 408 ? 30.211 7.939 5.973 1.00 89.00 408 LYS A N 1
ATOM 3182 C CA . LYS A 1 408 ? 29.574 8.123 7.287 1.00 89.00 408 LYS A CA 1
ATOM 3183 C C . LYS A 1 408 ? 29.432 6.777 8.002 1.00 89.00 408 LYS A C 1
ATOM 3185 O O . LYS A 1 408 ? 29.017 5.812 7.365 1.00 89.00 408 LYS A O 1
ATOM 3190 N N . VAL A 1 409 ? 29.742 6.719 9.299 1.00 89.19 409 VAL A N 1
ATOM 3191 C CA . VAL A 1 409 ? 29.591 5.528 10.166 1.00 89.19 409 VAL A CA 1
ATOM 3192 C C . VAL A 1 409 ? 29.122 5.965 11.559 1.00 89.19 409 VAL A C 1
ATOM 3194 O O . VAL A 1 409 ? 29.567 6.992 12.059 1.00 89.19 409 VAL A O 1
ATOM 3197 N N . ALA A 1 410 ? 28.225 5.210 12.199 1.00 85.62 410 ALA A N 1
ATOM 3198 C CA . ALA A 1 410 ? 27.768 5.502 13.562 1.00 85.62 410 ALA A CA 1
ATOM 3199 C C . ALA A 1 410 ? 28.838 5.141 14.610 1.00 85.62 410 ALA A C 1
ATOM 3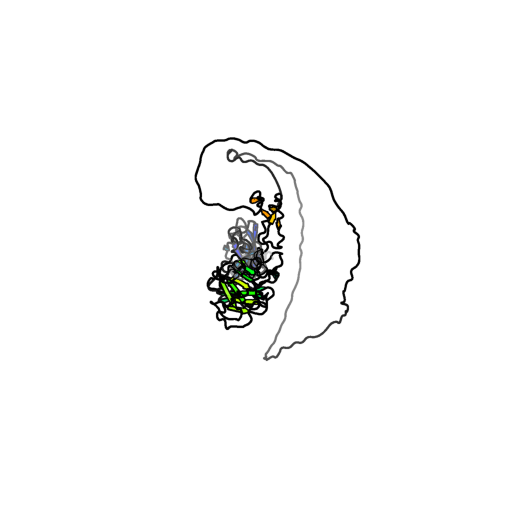201 O O . ALA A 1 410 ? 29.434 4.065 14.544 1.00 85.62 410 ALA A O 1
ATOM 3202 N N . CYS A 1 411 ? 29.051 6.000 15.612 1.00 87.81 411 CYS A N 1
ATOM 3203 C CA . CYS A 1 411 ? 30.132 5.810 16.591 1.00 87.81 411 CYS A CA 1
ATOM 3204 C C . CYS A 1 411 ? 29.940 4.601 17.530 1.00 87.81 411 CYS A C 1
ATOM 3206 O O . CYS A 1 411 ? 30.884 4.174 18.192 1.00 87.81 411 CYS A O 1
ATOM 3208 N N . SER A 1 412 ? 28.740 4.012 17.567 1.00 82.00 412 SER A N 1
ATOM 3209 C CA . SER A 1 412 ? 28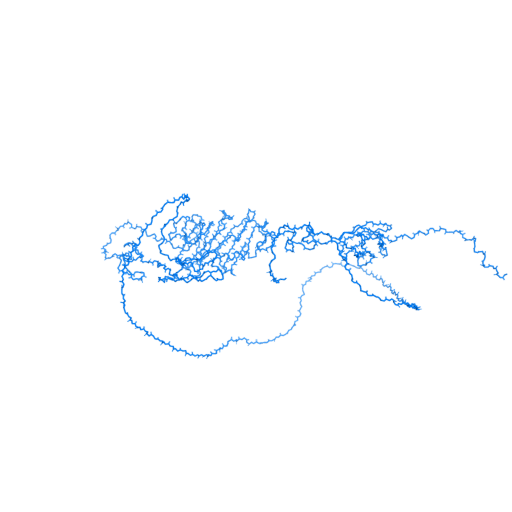.424 2.795 18.328 1.00 82.00 412 SER A CA 1
ATOM 3210 C C . SER A 1 412 ? 29.159 1.536 17.845 1.00 82.00 412 SER A C 1
ATOM 3212 O O . SER A 1 412 ? 29.165 0.535 18.556 1.00 82.00 412 SER A O 1
ATOM 3214 N N . LEU A 1 413 ? 29.796 1.577 16.669 1.00 72.12 413 LEU A N 1
ATOM 3215 C CA . LEU A 1 413 ? 30.590 0.474 16.111 1.00 72.12 413 LEU A CA 1
ATOM 3216 C C . LEU A 1 413 ? 32.084 0.530 16.496 1.00 72.12 413 LEU A C 1
ATOM 3218 O O . LEU A 1 413 ? 32.861 -0.313 16.051 1.00 72.12 413 LEU A O 1
ATOM 3222 N N . GLY A 1 414 ? 32.490 1.494 17.331 1.00 71.62 414 GLY A N 1
ATOM 3223 C CA . GLY A 1 414 ? 33.894 1.753 17.667 1.00 71.62 414 GLY A CA 1
ATOM 3224 C C . GLY A 1 414 ? 34.603 2.619 16.621 1.00 71.62 414 GLY A C 1
ATOM 3225 O O . GLY A 1 414 ? 33.986 3.091 15.667 1.00 71.62 414 GLY A O 1
ATOM 3226 N N . THR A 1 415 ? 35.904 2.859 16.806 1.00 71.75 415 THR A N 1
ATOM 3227 C CA . THR A 1 415 ? 36.703 3.680 15.884 1.00 71.75 415 THR A CA 1
ATOM 3228 C C . THR A 1 415 ? 36.883 2.970 14.532 1.00 71.75 415 THR A C 1
ATOM 3230 O O . THR A 1 415 ? 37.516 1.910 14.481 1.00 71.75 415 THR A O 1
ATOM 3233 N N . PRO A 1 416 ? 36.349 3.519 13.423 1.00 71.56 416 PRO A N 1
ATOM 3234 C CA . PRO A 1 416 ? 36.469 2.897 12.111 1.00 71.56 416 PRO A CA 1
ATOM 3235 C C . PRO A 1 416 ? 37.917 2.957 11.612 1.00 71.56 416 PRO A C 1
ATOM 3237 O O . PRO A 1 416 ? 38.641 3.925 11.849 1.00 71.56 416 PRO A O 1
ATOM 3240 N N . ARG A 1 417 ? 38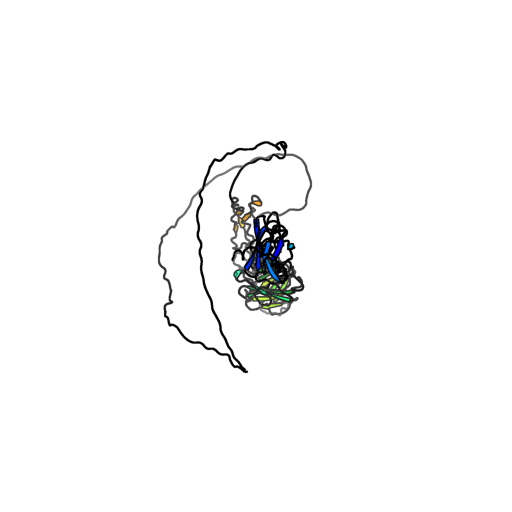.345 1.913 10.898 1.00 71.06 417 ARG A N 1
ATOM 3241 C CA . ARG A 1 417 ? 39.674 1.866 10.278 1.00 71.06 417 ARG A CA 1
ATOM 3242 C C . ARG A 1 417 ? 39.688 2.660 8.970 1.00 71.06 417 ARG A C 1
ATOM 3244 O O . ARG A 1 417 ? 38.665 2.813 8.295 1.00 71.06 417 ARG A O 1
ATOM 3251 N N . ASN A 1 418 ? 40.871 3.137 8.591 1.00 63.31 418 ASN A N 1
ATOM 3252 C CA . ASN A 1 418 ? 41.133 3.656 7.250 1.00 63.31 418 ASN A CA 1
ATOM 3253 C C . ASN A 1 418 ? 41.360 2.484 6.286 1.00 63.31 418 ASN A C 1
ATOM 3255 O O . ASN A 1 418 ? 42.472 2.256 5.814 1.00 63.31 418 ASN A O 1
ATOM 3259 N N . ASP A 1 419 ? 40.302 1.723 6.018 1.00 58.06 419 ASP A N 1
ATOM 3260 C CA . ASP A 1 419 ? 40.359 0.644 5.039 1.00 58.06 419 ASP A CA 1
ATOM 3261 C C . ASP A 1 419 ? 40.431 1.261 3.632 1.00 58.06 419 ASP A C 1
ATOM 3263 O O . ASP A 1 419 ? 39.479 1.895 3.160 1.00 58.06 419 ASP A O 1
ATOM 3267 N N . ASN A 1 420 ? 41.597 1.112 3.000 1.00 47.44 420 ASN A N 1
ATOM 3268 C CA . ASN A 1 420 ? 41.896 1.535 1.633 1.00 47.44 420 ASN A CA 1
ATOM 3269 C C . ASN A 1 420 ? 41.865 0.271 0.745 1.00 47.44 420 ASN A C 1
ATOM 3271 O O . ASN A 1 420 ? 42.485 -0.723 1.129 1.00 47.44 420 ASN A O 1
ATOM 3275 N N . PRO A 1 421 ? 41.145 0.236 -0.393 1.00 41.88 421 PRO A N 1
ATOM 3276 C CA . PRO A 1 421 ? 40.763 -1.018 -1.057 1.00 41.88 421 PRO A CA 1
ATOM 3277 C C . PRO A 1 421 ? 41.865 -1.640 -1.944 1.00 41.88 421 PRO A C 1
ATOM 3279 O O . PRO A 1 421 ? 41.660 -1.899 -3.129 1.00 41.88 421 PRO A O 1
ATOM 3282 N N . VAL A 1 422 ? 43.022 -1.946 -1.354 1.00 38.34 422 VAL A N 1
ATOM 3283 C CA . VAL A 1 422 ? 44.051 -2.824 -1.934 1.00 38.34 422 VAL A CA 1
ATOM 3284 C C . VAL A 1 422 ? 44.447 -3.870 -0.887 1.00 38.34 422 VAL A C 1
ATOM 3286 O O . VAL A 1 422 ? 44.655 -3.542 0.274 1.00 38.34 422 VAL A O 1
ATOM 3289 N N . GLU A 1 423 ? 44.559 -5.128 -1.321 1.00 38.91 423 GLU A N 1
ATOM 3290 C CA . GLU A 1 423 ? 45.072 -6.271 -0.544 1.00 38.91 423 GLU A CA 1
ATOM 3291 C C . GLU A 1 423 ? 44.224 -6.761 0.656 1.00 38.91 423 GLU A C 1
ATOM 3293 O O . GLU A 1 423 ? 44.648 -6.762 1.808 1.00 38.91 423 GLU A O 1
ATOM 3298 N N . GLN A 1 424 ? 43.055 -7.348 0.361 1.00 31.23 424 GLN A N 1
ATOM 3299 C CA . GLN A 1 424 ? 42.514 -8.448 1.177 1.00 31.23 424 GLN A CA 1
ATOM 3300 C C . GLN A 1 424 ? 42.106 -9.641 0.298 1.00 31.23 424 GLN A C 1
ATOM 3302 O O . GLN A 1 424 ? 41.164 -9.571 -0.492 1.00 31.23 424 GLN A O 1
ATOM 3307 N N . LYS A 1 425 ? 42.813 -10.767 0.458 1.00 32.12 425 LYS A N 1
ATOM 3308 C CA . LYS A 1 425 ? 42.449 -12.089 -0.074 1.00 32.12 425 LYS A CA 1
ATOM 3309 C C . LYS A 1 425 ? 42.667 -13.139 1.013 1.00 32.12 425 LYS A C 1
ATOM 3311 O O . LYS A 1 425 ? 43.808 -13.354 1.400 1.00 32.12 425 LYS A O 1
ATOM 3316 N N . ALA A 1 426 ? 41.592 -13.850 1.367 1.00 29.45 426 ALA A N 1
ATOM 3317 C CA . ALA A 1 426 ? 41.564 -15.007 2.273 1.00 29.45 426 ALA A CA 1
ATOM 3318 C C . ALA A 1 426 ? 41.990 -14.706 3.741 1.00 29.45 426 ALA A C 1
ATOM 3320 O O . ALA A 1 426 ? 42.856 -13.886 3.999 1.00 29.45 426 ALA A O 1
ATOM 3321 N N . ALA A 1 427 ? 41.416 -15.329 4.772 1.00 26.78 427 ALA A N 1
ATOM 3322 C CA . ALA A 1 427 ? 40.436 -16.414 4.814 1.00 26.78 427 ALA A CA 1
ATOM 3323 C C . ALA A 1 427 ? 39.560 -16.300 6.072 1.00 26.78 427 ALA A C 1
ATOM 3325 O O . ALA A 1 427 ? 40.028 -15.810 7.096 1.00 26.78 427 ALA A O 1
ATOM 3326 N N . GLU A 1 428 ? 38.359 -16.882 6.044 1.00 28.36 428 GLU A N 1
ATOM 3327 C CA . GLU A 1 428 ? 37.670 -17.275 7.276 1.00 28.36 428 GLU A CA 1
ATOM 3328 C C . GLU A 1 428 ? 36.980 -18.637 7.096 1.00 28.36 428 GLU A C 1
ATOM 3330 O O . GLU A 1 428 ? 35.974 -18.773 6.401 1.00 28.36 428 GLU A O 1
ATOM 3335 N N . GLN A 1 429 ? 37.560 -19.676 7.703 1.00 34.59 429 GLN A N 1
ATOM 3336 C CA . GLN A 1 429 ? 36.936 -20.986 7.884 1.00 34.59 429 GLN A CA 1
ATOM 3337 C C . GLN A 1 429 ? 37.375 -21.614 9.213 1.00 34.59 429 GLN A C 1
ATOM 3339 O O . GLN A 1 429 ? 38.532 -21.519 9.614 1.00 34.59 429 GLN A O 1
ATOM 3344 N N . SER A 1 430 ? 36.449 -22.380 9.795 1.00 31.22 430 SER A N 1
ATOM 3345 C CA . SER A 1 430 ? 36.600 -23.224 10.989 1.00 31.22 430 SER A CA 1
ATOM 3346 C C . SER A 1 430 ? 36.608 -22.525 12.358 1.00 31.22 430 SER A C 1
ATOM 3348 O O . SER A 1 430 ? 36.941 -21.356 12.513 1.00 31.22 430 SER A O 1
ATOM 3350 N N . ARG A 1 431 ? 36.174 -23.284 13.373 1.00 37.97 431 ARG A N 1
ATOM 3351 C CA . ARG A 1 431 ? 35.948 -22.859 14.763 1.00 37.97 431 ARG A CA 1
ATOM 3352 C C . ARG A 1 431 ? 36.917 -23.565 15.723 1.00 37.97 431 ARG A C 1
ATOM 3354 O O . ARG A 1 431 ? 37.224 -24.732 15.527 1.00 37.97 431 ARG A O 1
ATOM 3361 N N . SER A 1 432 ? 37.187 -22.911 16.857 1.00 31.34 432 SER A N 1
ATOM 3362 C CA . SER A 1 432 ? 37.292 -23.525 18.199 1.00 31.34 432 SER A CA 1
ATOM 3363 C C . SER A 1 432 ? 38.315 -24.658 18.450 1.00 31.34 432 SER A C 1
ATOM 3365 O O . SER A 1 432 ? 37.988 -25.835 18.302 1.00 31.34 432 SER A O 1
ATOM 3367 N N . ALA A 1 433 ? 39.459 -24.318 19.062 1.00 31.08 433 ALA A N 1
ATOM 3368 C CA . ALA A 1 433 ? 40.220 -25.203 19.965 1.00 31.08 433 ALA A CA 1
ATOM 3369 C C . ALA A 1 433 ? 41.103 -24.386 20.947 1.00 31.08 433 ALA A C 1
ATOM 3371 O O . ALA A 1 433 ? 41.234 -23.171 20.801 1.00 31.08 433 ALA A O 1
ATOM 3372 N N . THR A 1 434 ? 41.702 -25.042 21.951 1.00 28.33 434 THR A N 1
ATOM 3373 C CA . THR A 1 434 ? 42.161 -24.419 23.215 1.00 28.33 434 THR A CA 1
ATOM 3374 C C . THR A 1 434 ? 43.633 -24.751 23.562 1.00 28.33 434 THR A C 1
ATOM 3376 O O . THR A 1 434 ? 43.931 -25.930 23.678 1.00 28.33 434 THR A O 1
ATOM 3379 N N . ILE A 1 435 ? 44.493 -23.718 23.756 1.00 29.69 435 ILE A N 1
ATOM 3380 C CA . ILE A 1 435 ? 45.558 -23.494 24.804 1.00 29.69 435 ILE A CA 1
ATOM 3381 C C . ILE A 1 435 ? 46.503 -24.685 25.205 1.00 29.69 435 ILE A C 1
ATOM 3383 O O . ILE A 1 435 ? 45.960 -25.754 25.463 1.00 29.69 435 ILE A O 1
ATOM 3387 N N . PRO A 1 436 ? 47.849 -24.554 25.486 1.00 50.16 436 PRO A N 1
ATOM 3388 C CA . PRO A 1 436 ? 48.836 -23.434 25.381 1.00 50.16 436 PRO A CA 1
ATOM 3389 C C . PRO A 1 436 ? 50.304 -23.795 24.916 1.00 50.16 436 PRO A C 1
ATOM 3391 O O . PRO A 1 436 ? 50.624 -24.958 24.706 1.00 50.16 436 PRO A O 1
ATOM 3394 N N . LYS A 1 437 ? 51.236 -22.803 24.986 1.00 27.62 437 LYS A N 1
ATOM 3395 C CA . LYS A 1 437 ? 52.737 -22.884 25.126 1.00 27.62 437 LYS A CA 1
ATOM 3396 C C . LYS A 1 437 ? 53.542 -23.429 23.909 1.00 27.62 437 LYS A C 1
ATOM 3398 O O . LYS A 1 437 ? 53.154 -24.407 23.297 1.00 27.62 437 LYS A O 1
ATOM 3403 N N . THR A 1 438 ? 54.707 -22.882 23.509 1.00 25.25 438 THR A N 1
ATOM 3404 C CA . THR A 1 438 ? 55.903 -22.522 24.319 1.00 25.25 438 THR A CA 1
ATOM 3405 C C . THR A 1 438 ? 56.816 -21.443 23.672 1.00 25.25 438 THR A C 1
ATOM 3407 O O . THR A 1 438 ? 56.867 -21.306 22.459 1.00 25.25 438 THR A O 1
ATOM 3410 N N . THR A 1 439 ? 57.544 -20.734 24.545 1.00 25.17 439 THR A N 1
ATOM 3411 C CA . THR A 1 439 ? 58.695 -19.789 24.483 1.00 25.17 439 THR A CA 1
ATOM 3412 C C . THR A 1 439 ? 59.739 -19.846 23.331 1.00 25.17 439 THR A C 1
ATOM 3414 O O . THR A 1 439 ? 59.928 -20.878 22.702 1.00 25.17 439 THR A O 1
ATOM 3417 N N . ILE A 1 440 ? 60.554 -18.765 23.270 1.00 27.84 440 ILE A N 1
ATOM 3418 C CA . ILE A 1 440 ? 61.859 -18.510 22.583 1.00 27.84 440 ILE A CA 1
ATOM 3419 C C . ILE A 1 440 ? 61.690 -17.697 21.275 1.00 27.84 440 ILE A C 1
ATOM 3421 O O . ILE A 1 440 ? 61.103 -18.213 20.338 1.00 27.84 440 ILE A O 1
ATOM 3425 N N . ASN A 1 441 ? 62.054 -16.408 21.111 1.00 25.73 441 ASN A N 1
ATOM 3426 C CA . ASN A 1 441 ? 63.086 -15.469 21.635 1.00 25.73 441 ASN A CA 1
ATOM 3427 C C . ASN A 1 441 ? 64.367 -15.375 20.772 1.00 25.73 441 ASN A C 1
ATOM 3429 O O . ASN A 1 441 ? 65.138 -16.332 20.771 1.00 25.73 441 ASN A O 1
ATOM 3433 N N . SER A 1 442 ? 64.635 -14.201 20.162 1.00 27.17 442 SER A N 1
ATOM 3434 C CA . SER A 1 442 ? 65.957 -13.533 19.986 1.00 27.17 442 SER A CA 1
ATOM 3435 C C . SER A 1 442 ? 66.078 -12.659 18.714 1.00 27.17 442 SER A C 1
ATOM 3437 O O . SER A 1 442 ? 65.833 -13.139 17.616 1.00 27.17 442 SER A O 1
ATOM 3439 N N . LYS A 1 443 ? 66.666 -11.463 18.895 1.00 25.58 443 LYS A N 1
ATOM 3440 C CA . LYS A 1 443 ? 67.624 -10.762 17.999 1.00 25.58 443 LYS A CA 1
ATOM 3441 C C . LYS A 1 443 ? 67.191 -10.049 16.694 1.00 25.58 443 LYS A C 1
ATOM 3443 O O . LYS A 1 443 ? 67.179 -10.614 15.608 1.00 25.58 443 LYS A O 1
ATOM 3448 N N . GLU A 1 444 ? 67.107 -8.722 16.832 1.00 28.64 444 GLU A N 1
ATOM 3449 C CA . GLU A 1 444 ? 67.826 -7.696 16.031 1.00 28.64 444 GLU A CA 1
ATOM 3450 C C . GLU A 1 444 ? 69.356 -8.010 15.862 1.00 28.64 444 GLU A C 1
ATOM 3452 O O . GLU A 1 444 ? 69.845 -8.844 16.637 1.00 28.64 444 GLU A O 1
ATOM 3457 N N . PRO A 1 445 ? 70.163 -7.355 14.971 1.00 42.59 445 PRO A N 1
ATOM 3458 C CA . PRO A 1 445 ? 70.170 -5.886 14.808 1.00 42.59 445 PRO A CA 1
ATOM 3459 C C . PRO A 1 445 ? 70.575 -5.257 13.440 1.00 42.59 445 PRO A C 1
ATOM 3461 O O . PRO A 1 445 ? 70.997 -5.933 12.507 1.00 42.59 445 PRO A O 1
ATOM 3464 N N . SER A 1 446 ? 70.574 -3.913 13.425 1.00 26.45 446 SER A N 1
ATOM 3465 C CA . SER A 1 446 ? 71.510 -3.017 12.691 1.00 26.45 446 SER A CA 1
ATOM 3466 C C . SER A 1 446 ? 71.326 -2.709 11.185 1.00 26.45 446 SER A C 1
ATOM 3468 O O . SER A 1 446 ? 71.936 -3.321 10.317 1.00 26.45 446 SER A O 1
ATOM 3470 N N . ALA A 1 447 ? 70.620 -1.599 10.929 1.00 27.55 447 ALA A N 1
ATOM 3471 C CA . ALA A 1 447 ? 71.129 -0.330 10.358 1.00 27.55 447 ALA A CA 1
ATOM 3472 C C . ALA A 1 447 ? 72.060 -0.267 9.112 1.00 27.55 447 ALA A C 1
ATOM 3474 O O . ALA A 1 447 ? 73.142 -0.847 9.078 1.00 27.55 447 ALA A O 1
ATOM 3475 N N . LEU A 1 448 ? 71.754 0.696 8.223 1.00 26.12 448 LEU A N 1
ATOM 3476 C CA . LEU A 1 448 ? 72.744 1.550 7.533 1.00 26.12 448 LEU A CA 1
ATOM 3477 C C . LEU A 1 448 ? 72.196 2.993 7.360 1.00 26.12 448 LEU A C 1
ATOM 3479 O O . LEU A 1 448 ? 71.062 3.261 7.753 1.00 26.12 448 LEU A O 1
ATOM 3483 N N . GLN A 1 449 ? 73.002 3.945 6.863 1.00 26.73 449 GLN A N 1
ATOM 3484 C CA . GLN A 1 449 ? 72.806 5.396 7.075 1.00 26.73 449 GLN A CA 1
ATOM 3485 C C . GLN A 1 449 ? 72.764 6.258 5.793 1.00 26.73 449 GLN A C 1
ATOM 3487 O O . GLN A 1 449 ? 73.433 5.941 4.813 1.00 26.73 449 GLN A O 1
ATOM 3492 N N . SER A 1 450 ? 72.197 7.472 5.930 1.00 25.45 450 SER A N 1
ATOM 3493 C CA . SER A 1 450 ? 72.472 8.689 5.120 1.00 25.45 450 SER A CA 1
ATOM 3494 C C . SER A 1 450 ? 71.930 8.700 3.667 1.00 25.45 450 SER A C 1
ATOM 3496 O O . SER A 1 450 ? 71.499 7.669 3.171 1.00 25.45 450 SER A O 1
ATOM 3498 N N . SER A 1 451 ? 71.863 9.826 2.936 1.00 28.19 451 SER A N 1
ATOM 3499 C CA . SER A 1 451 ? 72.364 11.196 3.194 1.00 28.19 451 SER A CA 1
ATOM 3500 C C . SER A 1 451 ? 71.407 12.301 2.661 1.00 28.19 451 SER A C 1
ATOM 3502 O O . SER A 1 451 ? 70.275 12.010 2.289 1.00 28.19 451 SER A O 1
ATOM 3504 N N . GLN A 1 452 ? 71.816 13.577 2.722 1.00 30.20 452 GLN A N 1
ATOM 3505 C CA . GLN A 1 452 ? 70.985 14.784 2.498 1.00 30.20 452 GLN A CA 1
ATOM 3506 C C . GLN A 1 452 ? 71.152 15.399 1.084 1.00 30.20 452 GLN A C 1
ATOM 3508 O O . GLN A 1 452 ? 72.032 14.965 0.346 1.00 30.20 452 GLN A O 1
ATOM 3513 N N . LYS A 1 453 ? 70.434 16.521 0.839 1.00 29.61 453 LYS A N 1
ATOM 3514 C CA . LYS A 1 453 ? 70.585 17.572 -0.214 1.00 29.61 453 LYS A CA 1
ATOM 3515 C C . LYS A 1 453 ? 69.637 17.460 -1.422 1.00 29.61 453 LYS A C 1
ATOM 3517 O O . LYS A 1 453 ? 69.320 16.359 -1.845 1.00 29.61 453 LYS A O 1
ATOM 3522 N N . ASP A 1 454 ? 69.169 18.558 -2.029 1.00 26.77 454 ASP A N 1
ATOM 3523 C CA . ASP A 1 454 ? 69.208 19.992 -1.647 1.00 26.77 454 ASP A CA 1
ATOM 3524 C C . ASP A 1 454 ? 67.952 20.722 -2.195 1.00 26.77 454 ASP A C 1
ATOM 3526 O O . ASP A 1 454 ? 67.160 20.134 -2.928 1.00 26.77 454 ASP A O 1
ATOM 3530 N N . ALA A 1 455 ? 67.733 21.985 -1.809 1.00 28.44 455 ALA A N 1
ATOM 3531 C CA . ALA A 1 455 ? 66.490 22.731 -2.068 1.00 28.44 455 ALA A CA 1
ATOM 3532 C C . ALA A 1 455 ? 66.485 23.599 -3.348 1.00 28.44 455 ALA A C 1
ATOM 3534 O O . ALA A 1 455 ? 67.539 24.020 -3.820 1.00 28.44 455 ALA A O 1
ATOM 3535 N N . SER A 1 456 ? 65.288 24.001 -3.809 1.00 24.47 456 SER A N 1
ATOM 3536 C CA . SER A 1 456 ? 65.044 25.360 -4.336 1.00 24.47 456 SER A CA 1
ATOM 3537 C C . SER A 1 456 ? 63.551 25.747 -4.324 1.00 24.47 456 SER A C 1
ATOM 3539 O O . SER A 1 456 ? 62.675 24.893 -4.210 1.00 24.47 456 SER A O 1
ATOM 3541 N N . LEU A 1 457 ? 63.277 27.050 -4.428 1.00 28.88 457 LEU A N 1
ATOM 3542 C CA . LEU A 1 457 ? 61.948 27.673 -4.504 1.00 28.88 457 LEU A CA 1
ATOM 3543 C C . LEU A 1 457 ? 61.438 27.724 -5.955 1.00 28.88 457 LEU A C 1
ATOM 3545 O O . LEU A 1 457 ? 62.248 27.898 -6.862 1.00 28.88 457 LEU A O 1
ATOM 3549 N N . GLN A 1 458 ? 60.111 27.810 -6.139 1.00 27.27 458 GLN A N 1
ATOM 3550 C CA . GLN A 1 458 ? 59.489 28.975 -6.803 1.00 27.27 458 GLN A CA 1
ATOM 3551 C C . GLN A 1 458 ? 57.954 29.020 -6.650 1.00 27.27 458 GLN A C 1
ATOM 3553 O O . GLN A 1 458 ? 57.261 28.042 -6.905 1.00 27.27 458 GLN A O 1
ATOM 3558 N N . GLN A 1 459 ? 57.429 30.195 -6.280 1.00 31.17 459 GLN A N 1
ATOM 3559 C CA . GLN A 1 459 ? 56.084 30.651 -6.668 1.00 31.17 459 GLN A CA 1
ATOM 3560 C C . GLN A 1 459 ? 56.206 31.452 -7.974 1.00 31.17 459 GLN A C 1
ATOM 3562 O O . GLN A 1 459 ? 57.258 32.050 -8.220 1.00 31.17 459 GLN A O 1
ATOM 3567 N N . PRO A 1 460 ? 55.153 31.478 -8.804 1.00 39.44 460 PRO A N 1
ATOM 3568 C CA . PRO A 1 460 ? 54.300 32.680 -8.900 1.00 39.44 460 PRO A CA 1
ATOM 3569 C C . PRO A 1 460 ? 52.802 32.325 -9.101 1.00 39.44 460 PRO A C 1
ATOM 3571 O O . PRO A 1 460 ? 52.478 31.172 -9.360 1.00 39.44 460 PRO A O 1
ATOM 3574 N N . SER A 1 461 ? 51.815 33.227 -9.047 1.00 29.55 461 SER A N 1
ATOM 3575 C CA . SER A 1 461 ? 51.681 34.579 -8.463 1.00 29.55 461 SER A CA 1
ATOM 3576 C C . SER A 1 461 ? 50.183 34.941 -8.417 1.00 29.55 461 SER A C 1
ATOM 3578 O O . SER A 1 461 ? 49.385 34.351 -9.142 1.00 29.55 461 SER A O 1
ATOM 3580 N N . GLU A 1 462 ? 49.780 35.926 -7.611 1.00 31.70 462 GLU A N 1
ATOM 3581 C CA . GLU A 1 462 ? 48.383 36.389 -7.560 1.00 31.70 462 GLU A CA 1
ATOM 3582 C C . GLU A 1 462 ? 47.930 37.111 -8.843 1.00 31.70 462 GLU A C 1
ATOM 3584 O O . GLU A 1 462 ? 48.680 37.905 -9.408 1.00 31.70 462 GLU A O 1
ATOM 3589 N N . ILE A 1 463 ? 46.644 36.978 -9.191 1.00 29.53 463 ILE A N 1
ATOM 3590 C CA . ILE A 1 463 ? 45.861 38.096 -9.740 1.00 29.53 463 ILE A CA 1
ATOM 3591 C C . ILE A 1 463 ? 44.587 38.236 -8.901 1.00 29.53 463 ILE A C 1
ATOM 3593 O O . ILE A 1 463 ? 43.712 37.374 -8.917 1.00 29.53 463 ILE A O 1
ATOM 3597 N N . LYS A 1 464 ? 44.479 39.356 -8.183 1.00 31.86 464 LYS A N 1
ATOM 3598 C CA . LYS A 1 464 ? 43.224 39.866 -7.622 1.00 31.86 464 LYS A CA 1
ATOM 3599 C C . LYS A 1 464 ? 42.765 41.041 -8.474 1.00 31.86 464 LYS A C 1
ATOM 3601 O O . LYS A 1 464 ? 43.573 41.928 -8.735 1.00 31.86 464 LYS A O 1
ATOM 3606 N N . GLN A 1 465 ? 41.465 41.143 -8.728 1.00 31.48 465 GLN A N 1
ATOM 3607 C CA . GLN A 1 465 ? 40.766 42.407 -8.489 1.00 31.48 465 GLN A CA 1
ATOM 3608 C C . GLN A 1 465 ? 39.266 42.183 -8.284 1.00 31.48 465 GLN A C 1
ATOM 3610 O O . GLN A 1 465 ? 38.621 41.419 -8.996 1.00 31.48 465 GLN A O 1
ATOM 3615 N N . GLN A 1 466 ? 38.736 42.851 -7.265 1.00 34.22 466 GLN A N 1
ATOM 3616 C CA . GLN A 1 466 ? 37.308 43.036 -7.026 1.00 34.22 466 GLN A CA 1
ATOM 3617 C C . GLN A 1 466 ? 36.907 44.375 -7.654 1.00 34.22 466 GLN A C 1
ATOM 3619 O O . GLN A 1 466 ? 37.737 45.283 -7.657 1.00 34.22 466 GLN A O 1
ATOM 3624 N N . GLN A 1 467 ? 35.638 44.549 -8.035 1.00 34.53 467 GLN A N 1
ATOM 3625 C CA . GLN A 1 467 ? 34.829 45.668 -7.527 1.00 34.53 467 GLN A CA 1
ATOM 3626 C C . GLN A 1 467 ? 33.334 45.487 -7.837 1.00 34.53 467 GLN A C 1
ATOM 3628 O O . GLN A 1 467 ? 32.915 44.431 -8.307 1.00 34.53 467 GLN A O 1
ATOM 3633 N N . GLU A 1 468 ? 32.520 46.449 -7.405 1.00 33.56 468 GLU A N 1
ATOM 3634 C CA . GLU A 1 468 ? 31.161 46.211 -6.910 1.00 33.56 468 GLU A CA 1
ATOM 3635 C C . GLU A 1 468 ? 30.054 46.935 -7.705 1.00 33.56 468 GLU A C 1
ATOM 3637 O O . GLU A 1 468 ? 30.311 47.832 -8.502 1.00 33.56 468 GLU A O 1
ATOM 3642 N N . ALA A 1 469 ? 28.813 46.632 -7.295 1.00 27.56 469 ALA A N 1
ATOM 3643 C CA . ALA A 1 469 ? 27.661 47.539 -7.195 1.00 27.56 469 ALA A CA 1
ATOM 3644 C C . ALA A 1 469 ? 26.589 47.565 -8.312 1.00 27.56 469 ALA A C 1
ATOM 3646 O O . ALA A 1 469 ? 26.814 47.981 -9.438 1.00 27.56 469 ALA A O 1
ATOM 3647 N N . LYS A 1 470 ? 25.356 47.271 -7.858 1.00 28.91 470 LYS A N 1
ATOM 3648 C CA . LYS A 1 470 ? 24.072 47.944 -8.162 1.00 28.91 470 LYS A CA 1
ATOM 3649 C C . LYS A 1 470 ? 23.734 48.262 -9.636 1.00 28.91 470 LYS A C 1
ATOM 3651 O O . LYS A 1 470 ? 24.216 49.261 -10.150 1.00 28.91 470 LYS A O 1
ATOM 3656 N N . GLN A 1 471 ? 22.639 47.674 -10.145 1.00 28.25 471 GLN A N 1
ATOM 3657 C CA . GLN A 1 471 ? 21.363 48.418 -10.259 1.00 28.25 471 GLN A CA 1
ATOM 3658 C C . GLN A 1 471 ? 20.123 47.571 -10.644 1.00 28.25 471 GLN A C 1
ATOM 3660 O O . GLN A 1 471 ? 20.194 46.665 -11.459 1.00 28.25 471 GLN A O 1
ATOM 3665 N N . GLN A 1 472 ? 18.992 47.966 -10.043 1.00 29.17 472 GLN A N 1
ATOM 3666 C CA . GLN A 1 472 ? 17.613 48.037 -10.573 1.00 29.17 472 GLN A CA 1
ATOM 3667 C C . GLN A 1 472 ? 16.866 46.812 -11.152 1.00 29.17 472 GLN A C 1
ATOM 3669 O O . GLN A 1 472 ? 17.172 46.266 -12.204 1.00 29.17 472 GLN A O 1
ATOM 3674 N N . THR A 1 473 ? 15.716 46.551 -10.519 1.00 29.42 473 THR A N 1
ATOM 3675 C CA . THR A 1 473 ? 14.481 46.002 -11.107 1.00 29.42 473 THR A CA 1
ATOM 3676 C C . THR A 1 473 ? 13.971 46.860 -12.278 1.00 29.42 473 THR A C 1
ATOM 3678 O O . THR A 1 473 ? 14.215 48.068 -12.312 1.00 29.42 473 THR A O 1
ATOM 3681 N N . PRO A 1 474 ? 13.110 46.297 -13.142 1.00 41.44 474 PRO A N 1
ATOM 3682 C CA . PRO A 1 474 ? 11.731 46.802 -13.131 1.00 41.44 474 PRO A CA 1
ATOM 3683 C C . PRO A 1 474 ? 10.678 45.690 -13.009 1.00 41.44 474 PRO A C 1
ATOM 3685 O O . PRO A 1 474 ? 10.912 44.537 -13.361 1.00 41.44 474 PRO A O 1
ATOM 3688 N N . ALA A 1 475 ? 9.500 46.051 -12.502 1.00 28.86 475 ALA A N 1
ATOM 3689 C CA . ALA A 1 475 ? 8.336 45.170 -12.468 1.00 28.86 475 ALA A CA 1
ATOM 3690 C C . ALA A 1 475 ? 7.520 45.283 -13.766 1.00 28.86 475 ALA A C 1
ATOM 3692 O O . ALA A 1 475 ? 7.491 46.344 -14.388 1.00 28.86 475 ALA A O 1
ATOM 3693 N N . ILE A 1 476 ? 6.779 44.225 -14.105 1.00 29.39 476 ILE A N 1
ATOM 3694 C CA . ILE A 1 476 ? 5.639 44.302 -15.024 1.00 29.39 476 ILE A CA 1
ATOM 3695 C C . ILE A 1 476 ? 4.400 43.825 -14.262 1.00 29.39 476 ILE A C 1
ATOM 3697 O O . ILE A 1 476 ? 4.204 42.632 -14.044 1.00 29.39 476 ILE A O 1
ATOM 3701 N N . GLN A 1 477 ? 3.571 44.782 -13.848 1.00 28.84 477 GLN A N 1
ATOM 3702 C CA . GLN A 1 477 ? 2.150 44.564 -13.597 1.00 28.84 477 GLN A CA 1
ATOM 3703 C C . GLN A 1 477 ? 1.386 45.297 -14.696 1.00 28.84 477 GLN A C 1
ATOM 3705 O O . GLN A 1 477 ? 1.558 46.504 -14.847 1.00 28.84 477 GLN A O 1
ATOM 3710 N N . GLU A 1 478 ? 0.512 44.600 -15.416 1.00 33.22 478 GLU A N 1
ATOM 3711 C CA . GLU A 1 478 ? -0.448 45.237 -16.317 1.00 33.22 478 GLU A CA 1
ATOM 3712 C C . GLU A 1 478 ? -1.816 44.563 -16.169 1.00 33.22 478 GLU A C 1
ATOM 3714 O O . GLU A 1 478 ? -2.119 43.550 -16.791 1.00 33.22 478 GLU A O 1
ATOM 3719 N N . ALA A 1 479 ? -2.629 45.109 -15.262 1.00 29.22 479 ALA A N 1
ATOM 3720 C CA . ALA A 1 479 ? -3.991 44.655 -14.995 1.00 29.22 479 ALA A CA 1
ATOM 3721 C C . ALA A 1 479 ? -4.839 45.811 -14.439 1.00 29.22 479 ALA A C 1
ATOM 3723 O O . ALA A 1 479 ? -5.236 45.810 -13.275 1.00 29.22 479 ALA A O 1
ATOM 3724 N N . VAL A 1 480 ? -5.105 46.828 -15.268 1.00 27.81 480 VAL A N 1
ATOM 3725 C CA . VAL A 1 480 ? -5.989 47.947 -14.905 1.00 27.81 480 VAL A CA 1
ATOM 3726 C C . VAL A 1 480 ? -7.106 48.103 -15.931 1.00 27.81 480 VAL A C 1
ATOM 3728 O O . VAL A 1 480 ? -6.944 48.791 -16.938 1.00 27.81 480 VAL A O 1
ATOM 3731 N N . LYS A 1 481 ? -8.287 47.565 -15.602 1.00 30.75 481 LYS A N 1
ATOM 3732 C CA . LYS A 1 481 ? -9.484 48.416 -15.573 1.00 30.75 481 LYS A CA 1
ATOM 3733 C C . LYS A 1 481 ? -10.635 47.867 -14.727 1.00 30.75 481 LYS A C 1
ATOM 3735 O O . LYS A 1 481 ? -11.130 46.765 -14.932 1.00 30.75 481 LYS A O 1
ATOM 3740 N N . GLN A 1 482 ? -11.064 48.732 -13.814 1.00 32.91 482 GLN A N 1
ATOM 3741 C CA . GLN A 1 482 ? -12.400 48.806 -13.220 1.00 32.91 482 GLN A CA 1
ATOM 3742 C C . GLN A 1 482 ? -13.454 49.086 -14.340 1.00 32.91 482 GLN A C 1
ATOM 3744 O O . GLN A 1 482 ? -13.080 49.357 -15.480 1.00 32.91 482 GLN A O 1
ATOM 3749 N N . GLU A 1 483 ? -14.775 49.052 -14.125 1.00 32.94 483 GLU A N 1
ATOM 3750 C CA . GLU A 1 483 ? -15.501 49.318 -12.876 1.00 32.94 483 GLU A CA 1
ATOM 3751 C C . GLU A 1 483 ? -16.932 48.730 -12.832 1.00 32.94 483 GLU A C 1
ATOM 3753 O O . GLU A 1 483 ? -17.402 48.070 -13.754 1.00 32.94 483 GLU A O 1
ATOM 3758 N N . THR A 1 484 ? -17.605 48.987 -11.710 1.00 29.27 484 THR A N 1
ATOM 3759 C CA . THR A 1 484 ? -18.947 48.573 -11.265 1.00 29.27 484 THR A CA 1
ATOM 3760 C C . THR A 1 484 ? -20.124 48.708 -12.244 1.00 29.27 484 THR A C 1
ATOM 3762 O O . THR A 1 484 ? -20.250 49.710 -12.944 1.00 29.27 484 THR A O 1
ATOM 3765 N N . ALA A 1 485 ? -21.123 47.834 -12.062 1.00 28.02 485 ALA A N 1
ATOM 3766 C CA . ALA A 1 485 ? -22.551 48.173 -12.166 1.00 28.02 485 ALA A CA 1
ATOM 3767 C C . ALA A 1 485 ? -23.373 47.366 -11.128 1.00 28.02 485 ALA A C 1
ATOM 3769 O O . ALA A 1 485 ? -22.906 46.336 -10.642 1.00 28.02 485 ALA A O 1
ATOM 3770 N N . SER A 1 486 ? -24.576 47.833 -10.766 1.00 31.17 486 SER A N 1
ATOM 3771 C CA . SER A 1 486 ? -25.290 47.419 -9.539 1.00 31.17 486 SER A CA 1
ATOM 3772 C C . SER A 1 486 ? -26.723 46.901 -9.753 1.00 31.17 486 SER A C 1
ATOM 3774 O O . SER A 1 486 ? -27.465 47.476 -10.535 1.00 31.17 486 SER A O 1
ATOM 3776 N N . GLN A 1 487 ? -27.119 45.943 -8.896 1.00 31.52 487 GLN A N 1
ATOM 3777 C CA . GLN A 1 487 ? -28.478 45.674 -8.364 1.00 31.52 487 GLN A CA 1
ATOM 3778 C C . GLN A 1 487 ? -29.648 45.197 -9.275 1.00 31.52 487 GLN A C 1
ATOM 3780 O O . GLN A 1 487 ? -29.881 45.712 -10.355 1.00 31.52 487 GLN A O 1
ATOM 3785 N N . GLN A 1 488 ? -30.488 44.326 -8.669 1.00 28.42 488 GLN A N 1
ATOM 3786 C CA . GLN A 1 488 ? -31.967 44.214 -8.813 1.00 28.42 488 GLN A CA 1
ATOM 3787 C C . GLN A 1 488 ? -32.560 43.741 -10.177 1.00 28.42 488 GLN A C 1
ATOM 3789 O O . GLN A 1 488 ? -32.395 44.402 -11.188 1.00 28.42 488 GLN A O 1
ATOM 3794 N N . LEU A 1 489 ? -33.328 42.634 -10.304 1.00 27.86 489 LEU A N 1
ATOM 3795 C CA . LEU A 1 489 ? -34.611 42.305 -9.630 1.00 27.86 489 LEU A CA 1
ATOM 3796 C C . LEU A 1 489 ? -35.160 40.870 -9.944 1.00 27.86 489 LEU A C 1
ATOM 3798 O O . LEU A 1 489 ? -34.772 40.238 -10.917 1.00 27.86 489 LEU A O 1
ATOM 3802 N N . GLN A 1 490 ? -36.160 40.442 -9.151 1.00 29.05 490 GLN A N 1
ATOM 3803 C CA . GLN A 1 490 ? -37.319 39.558 -9.470 1.00 29.05 490 GLN A CA 1
ATOM 3804 C C . GLN A 1 490 ? -37.173 38.095 -9.983 1.00 29.05 490 GLN A C 1
ATOM 3806 O O . GLN A 1 490 ? -37.177 37.793 -11.170 1.00 29.05 490 GLN A O 1
ATOM 3811 N N . SER A 1 491 ? -37.311 37.162 -9.033 1.00 27.55 491 SER A N 1
ATOM 3812 C CA . SER A 1 491 ? -38.377 36.129 -8.949 1.00 27.55 491 SER A CA 1
ATOM 3813 C C . SER A 1 491 ? -39.137 35.614 -10.202 1.00 27.55 491 SER A C 1
ATOM 3815 O O . SER A 1 491 ? -39.999 36.306 -10.741 1.00 27.55 491 SER A O 1
ATOM 3817 N N . SER A 1 492 ? -39.070 34.296 -10.447 1.00 26.58 492 SER A N 1
ATOM 3818 C CA . SER A 1 492 ? -40.257 33.405 -10.569 1.00 26.58 492 SER A CA 1
ATOM 3819 C C . SER A 1 492 ? -39.837 31.938 -10.315 1.00 26.58 492 SER A C 1
ATOM 3821 O O . SER A 1 492 ? -38.710 31.583 -10.631 1.00 26.58 492 SER A O 1
ATOM 3823 N N . SER A 1 493 ? -40.551 31.019 -9.645 1.00 27.48 493 SER A N 1
ATOM 3824 C CA . SER A 1 493 ? -41.983 30.763 -9.363 1.00 27.48 493 SER A CA 1
ATOM 3825 C C . SER A 1 493 ? -42.763 29.968 -10.438 1.00 27.48 493 SER A C 1
ATOM 3827 O O . SER A 1 493 ? -43.648 30.478 -11.119 1.00 27.48 493 SER A O 1
ATOM 3829 N N . LYS A 1 494 ? -42.500 28.650 -10.540 1.00 29.23 494 LYS A N 1
ATOM 3830 C CA . LYS A 1 494 ? -43.353 27.689 -11.280 1.00 29.23 494 LYS A CA 1
ATOM 3831 C C . LYS A 1 494 ? -43.495 26.328 -10.575 1.00 29.23 494 LYS A C 1
ATOM 3833 O O . LYS A 1 494 ? -42.571 25.523 -10.638 1.00 29.23 494 LYS A O 1
ATOM 3838 N N . LYS A 1 495 ? -44.678 26.044 -9.997 1.00 27.45 495 LYS A N 1
ATOM 3839 C CA . LYS A 1 495 ? -45.341 24.710 -9.960 1.00 27.45 495 LYS A CA 1
ATOM 3840 C C . LYS A 1 495 ? -46.766 24.770 -9.354 1.00 27.45 495 LYS A C 1
ATOM 3842 O O . LYS A 1 495 ? -46.954 25.181 -8.215 1.00 27.45 495 LYS A O 1
ATOM 3847 N N . LYS A 1 496 ? -47.755 24.371 -10.162 1.00 25.25 496 LYS A N 1
ATOM 3848 C CA . LYS A 1 496 ? -49.204 24.100 -9.933 1.00 25.25 496 LYS A CA 1
ATOM 3849 C C . LYS A 1 496 ? -49.725 23.427 -11.236 1.00 25.25 496 LYS A C 1
ATOM 3851 O O . LYS A 1 496 ? -48.960 23.489 -12.204 1.00 25.25 496 LYS A O 1
ATOM 3856 N N . PRO A 1 497 ? -50.931 22.810 -11.351 1.00 43.16 497 PRO A N 1
ATOM 3857 C CA . PRO A 1 497 ? -52.164 22.855 -10.526 1.00 43.16 497 PRO A CA 1
ATOM 3858 C C . PRO A 1 497 ? -52.260 21.676 -9.520 1.00 43.16 497 PRO A C 1
ATOM 3860 O O . PRO A 1 497 ? -51.364 20.845 -9.511 1.00 43.16 497 PRO A O 1
ATOM 3863 N N . ILE A 1 498 ? -53.171 21.566 -8.533 1.00 30.86 498 ILE A N 1
ATOM 3864 C CA . ILE A 1 498 ? -54.635 21.803 -8.353 1.00 30.86 498 ILE A CA 1
ATOM 3865 C C . ILE A 1 498 ? -55.567 20.698 -8.901 1.00 30.86 498 ILE A C 1
ATOM 3867 O O . ILE A 1 498 ? -55.834 20.643 -10.096 1.00 30.86 498 ILE A O 1
ATOM 3871 N N . SER A 1 499 ? -56.229 19.994 -7.973 1.00 27.36 499 SER A N 1
ATOM 3872 C CA . SER A 1 499 ? -57.675 19.677 -7.984 1.00 27.36 499 SER A CA 1
ATOM 3873 C C . SER A 1 499 ? -58.127 19.593 -6.508 1.00 27.36 499 SER A C 1
ATOM 3875 O O . SER A 1 499 ? -57.438 18.949 -5.726 1.00 27.36 499 SER A O 1
ATOM 3877 N N . LYS A 1 500 ? -58.983 20.503 -6.005 1.00 33.28 500 LYS A N 1
ATOM 3878 C CA . LYS A 1 500 ? -60.426 20.306 -5.680 1.00 33.28 500 LYS A CA 1
ATOM 3879 C C . LYS A 1 500 ? -60.692 19.055 -4.800 1.00 33.28 500 LYS A C 1
ATOM 3881 O O . LYS A 1 500 ? -60.214 17.981 -5.128 1.00 33.28 500 LYS A O 1
ATOM 3886 N N . THR A 1 501 ? -61.425 19.124 -3.678 1.00 32.34 501 THR A N 1
ATOM 3887 C CA . THR A 1 501 ? -62.829 19.594 -3.572 1.00 32.34 501 THR A CA 1
ATOM 3888 C C . THR A 1 501 ? -63.266 19.849 -2.101 1.00 32.34 501 THR A C 1
ATOM 3890 O O . THR A 1 501 ? -63.078 18.961 -1.285 1.00 32.34 501 THR A O 1
ATOM 3893 N N . ILE A 1 502 ? -63.827 21.044 -1.801 1.00 34.81 502 ILE A N 1
ATOM 3894 C CA . ILE A 1 502 ? -65.099 21.379 -1.068 1.00 34.81 502 ILE A CA 1
ATOM 3895 C C . ILE A 1 502 ? -65.491 20.515 0.188 1.00 34.81 502 ILE A C 1
ATOM 3897 O O . ILE A 1 502 ? -65.481 19.298 0.086 1.00 34.81 502 ILE A O 1
ATOM 3901 N N . LEU A 1 503 ? -65.889 21.028 1.383 1.00 30.09 503 LEU A N 1
ATOM 3902 C CA . LEU A 1 503 ? -67.135 21.770 1.771 1.00 30.09 503 LEU A CA 1
ATOM 3903 C C . LEU A 1 503 ? -67.061 22.335 3.243 1.00 30.09 503 LEU A C 1
ATOM 3905 O O . LEU A 1 503 ? -66.171 21.922 3.970 1.00 30.09 503 LEU A O 1
ATOM 3909 N N . LEU A 1 504 ? -67.985 23.251 3.635 1.00 29.97 504 LEU A N 1
ATOM 3910 C CA . LEU A 1 504 ? -68.477 23.735 4.982 1.00 29.97 504 LEU A CA 1
ATOM 3911 C C . LEU A 1 504 ? -67.776 23.325 6.326 1.00 29.97 504 LEU A C 1
ATOM 3913 O O . LEU A 1 504 ? -67.315 22.204 6.464 1.00 29.97 504 LEU A O 1
ATOM 3917 N N . SER A 1 505 ? -67.827 24.079 7.449 1.00 34.00 505 SER A N 1
ATOM 3918 C CA . SER A 1 505 ? -68.190 25.489 7.778 1.00 34.00 505 SER A CA 1
ATOM 3919 C C . SER A 1 505 ? -68.139 25.770 9.303 1.00 34.00 505 SER A C 1
ATOM 3921 O O . SER A 1 505 ? -68.336 24.831 10.056 1.00 34.00 505 SER A O 1
ATOM 3923 N N . LEU A 1 506 ? -68.011 27.056 9.698 1.00 32.09 506 LEU A N 1
ATOM 3924 C CA . LEU A 1 506 ? -68.593 27.787 10.869 1.00 32.09 506 LEU A CA 1
ATOM 3925 C C . LEU A 1 506 ? -68.758 27.095 12.263 1.00 32.09 506 LEU A C 1
ATOM 3927 O O . LEU A 1 506 ? -69.268 25.990 12.338 1.00 32.09 506 LEU A O 1
ATOM 3931 N N . ALA A 1 507 ? -68.585 27.737 13.435 1.00 33.78 507 ALA A N 1
ATOM 3932 C CA . ALA A 1 507 ? -67.985 29.016 13.888 1.00 33.78 507 ALA A CA 1
ATOM 3933 C C . ALA A 1 507 ? -68.157 29.154 15.441 1.00 33.78 507 ALA A C 1
ATOM 3935 O O . ALA A 1 507 ? -68.859 28.333 16.017 1.00 33.78 507 ALA A O 1
ATOM 3936 N N . ILE A 1 508 ? -67.685 30.270 16.053 1.00 36.66 508 ILE A N 1
ATOM 3937 C CA . ILE A 1 508 ? -68.301 30.963 17.238 1.00 36.66 508 ILE A CA 1
ATOM 3938 C C . ILE A 1 508 ? -68.176 30.253 18.633 1.00 36.66 508 ILE A C 1
ATOM 3940 O O . ILE A 1 508 ? -68.403 29.059 18.731 1.00 36.66 508 ILE A O 1
ATOM 3944 N N . ILE A 1 509 ? -67.853 30.896 19.784 1.00 33.84 509 ILE A N 1
ATOM 3945 C CA . ILE A 1 509 ? -67.361 32.267 20.089 1.00 33.84 509 ILE A CA 1
ATOM 3946 C C . ILE A 1 509 ? -66.665 32.387 21.489 1.00 33.84 509 ILE A C 1
ATOM 3948 O O . ILE A 1 509 ? -66.946 31.618 22.397 1.00 33.84 509 ILE A O 1
ATOM 3952 N N . LEU A 1 510 ? -65.779 33.391 21.610 1.00 33.00 510 LEU A N 1
ATOM 3953 C CA . LEU A 1 510 ? -65.191 34.148 22.757 1.00 33.00 510 LEU A CA 1
ATOM 3954 C C . LEU A 1 510 ? -65.411 33.796 24.264 1.00 33.00 510 LEU A C 1
ATOM 3956 O O . LEU A 1 510 ? -66.536 33.801 24.749 1.00 33.00 510 LEU A O 1
ATOM 3960 N N . GLY A 1 511 ? -64.304 33.905 25.032 1.00 30.14 511 GLY A N 1
ATOM 3961 C CA . GLY A 1 511 ? -64.143 34.888 26.143 1.00 30.14 511 GLY A CA 1
ATOM 3962 C C . GLY A 1 511 ? -64.292 34.421 27.613 1.00 30.14 511 GLY A C 1
ATOM 3963 O O . GLY A 1 511 ? -64.836 33.355 27.859 1.00 30.14 511 GLY A O 1
ATOM 3964 N N . ALA A 1 512 ? -63.869 35.178 28.650 1.00 35.00 512 ALA A N 1
ATOM 3965 C CA . ALA A 1 512 ? -62.932 36.326 28.767 1.00 35.00 512 ALA A CA 1
ATOM 3966 C C . ALA A 1 512 ? -62.674 36.704 30.267 1.00 35.00 512 ALA A C 1
ATOM 3968 O O . ALA A 1 512 ? -63.492 36.338 31.104 1.00 35.00 512 ALA A O 1
ATOM 3969 N N . VAL A 1 513 ? -61.627 37.517 30.565 1.00 31.39 513 VAL A N 1
ATOM 3970 C CA . VAL A 1 513 ? -61.258 38.175 31.874 1.00 31.39 513 VAL A CA 1
ATOM 3971 C C . VAL A 1 513 ? -61.074 37.248 33.106 1.00 31.39 513 VAL A C 1
ATOM 3973 O O . VAL A 1 513 ? -61.489 36.102 33.075 1.00 31.39 513 VAL A O 1
ATOM 3976 N N . GLY A 1 514 ? -60.423 37.593 34.233 1.00 28.91 514 GLY A N 1
ATOM 3977 C CA . GLY A 1 514 ? -59.654 38.745 34.781 1.00 28.91 514 GLY A CA 1
ATOM 3978 C C . GLY A 1 514 ? -59.493 38.496 36.314 1.00 28.91 514 GLY A C 1
ATOM 3979 O O . GLY A 1 514 ? -60.182 37.624 36.823 1.00 28.91 514 GLY A O 1
ATOM 3980 N N . SER A 1 515 ? -58.724 39.149 37.195 1.00 36.00 515 SER A N 1
ATOM 3981 C CA . SER A 1 515 ? -57.700 40.209 37.251 1.00 36.00 515 SER A CA 1
ATOM 3982 C C . SER A 1 515 ? -57.489 40.534 38.766 1.00 36.00 515 SER A C 1
ATOM 3984 O O . SER A 1 515 ? -58.481 40.486 39.486 1.00 36.00 515 SER A O 1
ATOM 3986 N N . MET A 1 516 ? -56.291 40.970 39.224 1.00 33.22 516 MET A N 1
ATOM 3987 C CA . MET A 1 516 ? -56.046 41.742 40.492 1.00 33.22 516 MET A CA 1
ATOM 3988 C C . MET A 1 516 ? -56.309 41.041 41.875 1.00 33.22 516 MET A C 1
ATOM 3990 O O . MET A 1 516 ? -57.109 40.127 41.945 1.00 33.22 516 MET A O 1
ATOM 3994 N N . LEU A 1 517 ? -55.731 41.354 43.061 1.00 32.59 517 LEU A N 1
ATOM 3995 C CA . LEU A 1 517 ? -54.997 42.504 43.643 1.00 32.59 517 LEU A CA 1
ATOM 3996 C C . LEU A 1 517 ? -54.497 42.207 45.106 1.00 32.59 517 LEU A C 1
ATOM 3998 O O . LEU A 1 517 ? -54.895 41.214 45.704 1.00 32.59 517 LEU A O 1
ATOM 4002 N N . VAL A 1 518 ? -53.783 43.187 45.703 1.00 28.97 518 VAL A N 1
ATOM 4003 C CA . VAL A 1 518 ? -53.550 43.485 47.152 1.00 28.97 518 VAL A CA 1
ATOM 4004 C C . VAL A 1 518 ? -52.438 42.741 47.930 1.00 28.97 518 VAL A C 1
ATOM 4006 O O . VAL A 1 518 ? -52.214 41.543 47.800 1.00 28.97 518 VAL A O 1
ATOM 4009 N N . SER A 1 519 ? -51.760 43.524 48.786 1.00 33.38 519 SER A N 1
ATOM 4010 C CA . SER A 1 519 ? -50.619 43.184 49.655 1.00 33.38 519 SER A CA 1
ATOM 4011 C C . SER A 1 519 ? -50.792 43.807 51.060 1.00 33.38 519 SER A C 1
ATOM 4013 O O . SER A 1 519 ? -51.734 44.563 51.276 1.00 33.38 519 SER A O 1
ATOM 4015 N N . MET A 1 520 ? -49.788 43.608 51.935 1.00 31.48 520 MET A N 1
ATOM 4016 C CA . MET A 1 520 ? -49.535 44.230 53.260 1.00 31.48 520 MET A CA 1
ATOM 4017 C C . MET A 1 520 ? -50.017 43.462 54.503 1.00 31.48 520 MET A C 1
ATOM 4019 O O . MET A 1 520 ? -51.205 43.247 54.694 1.00 31.48 520 MET A O 1
ATOM 4023 N N . PHE A 1 521 ? -49.078 43.209 55.425 1.00 32.59 521 PHE A N 1
ATOM 4024 C CA . PHE A 1 521 ? -49.080 43.818 56.766 1.00 32.59 521 PHE A CA 1
ATOM 4025 C C . PHE A 1 521 ? -47.637 43.886 57.318 1.00 32.59 521 PHE A C 1
ATOM 4027 O O . PHE A 1 521 ? -46.731 43.251 56.784 1.00 32.59 521 PHE A O 1
ATOM 4034 N N . TYR A 1 522 ? -47.412 44.711 58.343 1.00 34.91 522 TYR A N 1
ATOM 4035 C CA . TYR A 1 522 ? -46.099 45.088 58.896 1.00 34.91 522 TYR A CA 1
ATOM 4036 C C . TYR A 1 522 ? -46.035 44.733 60.391 1.00 34.91 522 TYR A C 1
ATOM 4038 O O . TYR A 1 522 ? -47.050 44.903 61.062 1.00 34.91 522 TYR A O 1
ATOM 4046 N N . ASN A 1 523 ? -44.862 44.364 60.939 1.00 30.05 523 ASN A N 1
ATOM 4047 C CA . ASN A 1 523 ? -44.466 44.773 62.304 1.00 30.05 523 ASN A CA 1
ATOM 4048 C C . ASN A 1 523 ? -42.982 44.517 62.672 1.00 30.05 523 ASN A C 1
ATOM 4050 O O . ASN A 1 523 ? -42.237 43.863 61.948 1.00 30.05 523 ASN A O 1
ATOM 4054 N N . LYS A 1 524 ? -42.566 45.111 63.801 1.00 31.31 524 LYS A N 1
ATOM 4055 C CA . LYS A 1 524 ? -41.218 45.215 64.422 1.00 31.31 524 LYS A CA 1
ATOM 4056 C C . LYS A 1 524 ? -41.410 45.283 65.966 1.00 31.31 524 LYS A C 1
ATOM 4058 O O . LYS A 1 524 ? -42.561 45.438 66.372 1.00 31.31 524 LYS A O 1
ATOM 4063 N N . PRO A 1 525 ? -40.372 45.389 66.832 1.00 53.66 525 PRO A N 1
ATOM 4064 C CA . PRO A 1 525 ? -38.987 44.874 66.811 1.00 53.66 525 PRO A CA 1
ATOM 4065 C C . PRO A 1 525 ? -38.584 44.179 68.158 1.00 53.66 525 PRO A C 1
ATOM 4067 O O . PRO A 1 525 ? -39.385 44.109 69.084 1.00 53.66 525 PRO A O 1
ATOM 4070 N N . GLY A 1 526 ? -37.322 43.740 68.323 1.00 30.16 526 GLY A N 1
ATOM 4071 C CA . GLY A 1 526 ? -36.749 43.281 69.613 1.00 30.16 526 GLY A CA 1
ATOM 4072 C C . GLY A 1 526 ? -35.198 43.229 69.607 1.00 30.16 526 GLY A C 1
ATOM 4073 O O . GLY A 1 526 ? -34.641 43.108 68.515 1.00 30.16 526 GLY A O 1
ATOM 4074 N N . PRO A 1 527 ? -34.484 43.387 70.751 1.00 47.12 527 PRO A N 1
ATOM 4075 C CA . PRO A 1 527 ? -33.042 43.713 70.771 1.00 47.12 527 PRO A CA 1
ATOM 4076 C C . PRO A 1 527 ? -32.052 42.545 71.026 1.00 47.12 527 PRO A C 1
ATOM 4078 O O . PRO A 1 527 ? -32.439 41.416 71.310 1.00 47.12 527 PRO A O 1
ATOM 4081 N N . MET A 1 528 ? -30.751 42.865 70.919 1.00 35.91 528 MET A N 1
ATOM 4082 C CA . MET A 1 528 ? -29.569 41.984 71.063 1.00 35.91 528 MET A CA 1
ATOM 4083 C C . MET A 1 528 ? -29.266 41.568 72.524 1.00 35.91 528 MET A C 1
ATOM 4085 O O . MET A 1 528 ? -29.794 42.180 73.455 1.00 35.91 528 MET A O 1
ATOM 4089 N N . PRO A 1 529 ? -28.351 40.596 72.740 1.00 39.16 529 PRO A N 1
ATOM 4090 C CA . PRO A 1 529 ? -26.963 40.987 73.066 1.00 39.16 529 PRO A CA 1
ATOM 4091 C C . PRO A 1 529 ? -25.859 40.1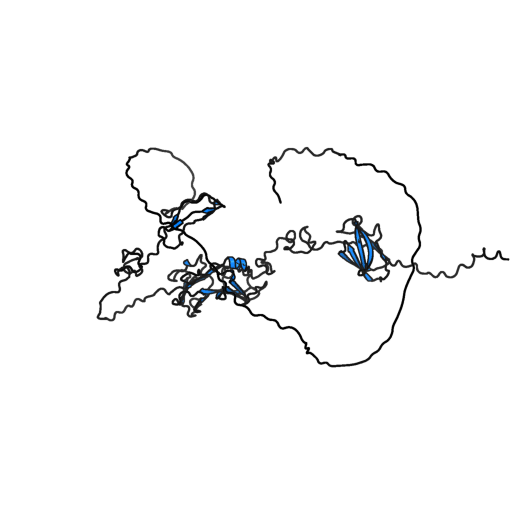58 72.359 1.00 39.16 529 PRO A C 1
ATOM 4093 O O . PRO A 1 529 ? -26.132 39.149 71.715 1.00 39.16 529 PRO A O 1
ATOM 4096 N N . ALA A 1 530 ? -24.598 40.589 72.502 1.00 33.28 530 ALA A N 1
ATOM 4097 C CA . ALA A 1 530 ? -23.365 39.944 72.013 1.00 33.28 530 ALA A CA 1
ATOM 4098 C C . ALA A 1 530 ? -22.135 40.515 72.770 1.00 33.28 530 ALA A C 1
ATOM 4100 O O . ALA A 1 530 ? -22.301 41.532 73.448 1.00 33.28 530 ALA A O 1
ATOM 4101 N N . PRO A 1 531 ? -20.890 40.020 72.575 1.00 55.12 531 PRO A N 1
ATOM 4102 C CA . PRO A 1 531 ? -20.406 38.662 72.290 1.00 55.12 531 PRO A CA 1
ATOM 4103 C C . PRO A 1 531 ? -19.563 38.130 73.491 1.00 55.12 531 PRO A C 1
ATOM 4105 O O . PRO A 1 531 ? -19.736 38.618 74.608 1.00 55.12 531 PRO A O 1
ATOM 4108 N N . PRO A 1 532 ? -18.648 37.149 73.314 1.00 42.59 532 PRO A N 1
ATOM 4109 C CA . PRO A 1 532 ? -17.237 37.560 73.192 1.00 42.59 532 PRO A CA 1
ATOM 4110 C C . PRO A 1 532 ? -16.389 36.748 72.184 1.00 42.59 532 PRO A C 1
ATOM 4112 O O . PRO A 1 532 ? -16.770 35.678 71.720 1.00 42.59 532 PRO A O 1
ATOM 4115 N N . VAL A 1 533 ? -15.198 37.276 71.883 1.00 37.31 533 VAL A N 1
ATOM 4116 C CA . VAL A 1 533 ? -14.131 36.666 71.062 1.00 37.31 533 VAL A CA 1
ATOM 4117 C C . VAL A 1 533 ? -13.029 36.119 71.978 1.00 37.31 533 VAL A C 1
ATOM 4119 O O . VAL A 1 533 ? -12.747 36.751 72.992 1.00 37.31 533 VAL A O 1
ATOM 4122 N N . ILE A 1 534 ? -12.346 35.026 71.603 1.00 28.88 534 ILE A N 1
ATOM 4123 C CA . ILE A 1 534 ? -10.964 34.725 72.042 1.00 28.88 534 ILE A CA 1
ATOM 4124 C C . ILE A 1 534 ? -10.258 33.773 71.053 1.00 28.88 534 ILE A C 1
ATOM 4126 O O . ILE A 1 534 ? -10.893 33.199 70.170 1.00 28.88 534 ILE A O 1
ATOM 4130 N N . ALA A 1 535 ? -8.925 33.710 71.123 1.00 28.41 535 ALA A N 1
ATOM 4131 C CA . ALA A 1 535 ? -8.057 33.312 70.016 1.00 28.41 535 ALA A CA 1
ATOM 4132 C C . ALA A 1 535 ? -7.532 31.859 70.031 1.00 28.41 535 ALA A C 1
ATOM 4134 O O . ALA A 1 535 ? -7.334 31.248 71.077 1.00 28.41 535 ALA A O 1
ATOM 4135 N N . LYS A 1 536 ? -7.209 31.386 68.817 1.00 32.53 536 LYS A N 1
ATOM 4136 C CA . LYS A 1 536 ? -5.984 30.659 68.414 1.00 32.53 536 LYS A CA 1
ATOM 4137 C C . LYS A 1 536 ? -5.118 30.063 69.548 1.00 32.53 536 LYS A C 1
ATOM 4139 O O . LYS A 1 536 ? -4.384 30.794 70.207 1.00 32.53 536 LYS A O 1
ATOM 4144 N N . ILE A 1 537 ? -5.074 28.729 69.641 1.00 29.83 537 ILE A N 1
ATOM 4145 C CA . ILE A 1 537 ? -4.024 27.971 70.348 1.00 29.83 537 ILE A CA 1
ATOM 4146 C C . ILE A 1 537 ? -3.534 26.824 69.455 1.00 29.83 537 ILE A C 1
ATOM 4148 O O . ILE A 1 537 ? -4.331 26.098 68.867 1.00 29.83 537 ILE A O 1
ATOM 4152 N N . GLU A 1 538 ? -2.217 26.647 69.393 1.00 33.91 538 GLU A N 1
ATOM 4153 C CA . GLU A 1 538 ? -1.544 25.483 68.810 1.00 33.91 538 GLU A CA 1
ATOM 4154 C C . GLU A 1 538 ? -1.096 24.539 69.936 1.00 33.91 538 GLU A C 1
ATOM 4156 O O . GLU A 1 538 ? -0.490 25.015 70.899 1.00 33.91 538 GLU A O 1
ATOM 4161 N N . LYS A 1 539 ? -1.263 23.213 69.785 1.00 28.19 539 LYS A N 1
ATOM 4162 C CA . LYS A 1 539 ? -0.149 22.273 70.034 1.00 28.19 539 LYS A CA 1
ATOM 4163 C C . LYS A 1 539 ? -0.398 20.820 69.624 1.00 28.19 539 LYS A C 1
ATOM 4165 O O . LYS A 1 539 ? -1.469 20.257 69.806 1.00 28.19 539 LYS A O 1
ATOM 4170 N N . LYS A 1 540 ? 0.710 20.240 69.160 1.00 30.72 540 LYS A N 1
ATOM 4171 C CA . LYS A 1 540 ? 1.083 18.823 69.086 1.00 30.72 540 LYS A CA 1
ATOM 4172 C C . LYS A 1 540 ? 0.368 17.878 70.067 1.00 30.72 540 LYS A C 1
ATOM 4174 O O . LYS A 1 540 ? 0.380 18.119 71.273 1.00 30.72 540 LYS A O 1
ATOM 4179 N N . ILE A 1 541 ? 0.022 16.695 69.560 1.00 30.27 541 ILE A N 1
ATOM 4180 C CA . ILE A 1 541 ? 0.256 15.433 70.272 1.00 30.27 541 ILE A CA 1
ATOM 4181 C C . ILE A 1 541 ? 1.283 14.644 69.449 1.00 30.27 541 ILE A C 1
ATOM 4183 O O . ILE A 1 541 ? 1.071 14.378 68.270 1.00 30.27 541 ILE A O 1
ATOM 4187 N N . GLU A 1 542 ? 2.414 14.318 70.068 1.00 35.09 542 GLU A N 1
ATOM 4188 C CA . GLU A 1 542 ? 3.383 13.332 69.572 1.00 35.09 542 GLU A CA 1
ATOM 4189 C C . GLU A 1 542 ? 3.229 12.027 70.372 1.00 35.09 542 GLU A C 1
ATOM 4191 O O . GLU A 1 542 ? 2.490 11.994 71.353 1.00 35.09 542 GLU A O 1
ATOM 4196 N N . ILE A 1 543 ? 4.041 11.022 70.012 1.00 29.11 543 ILE A N 1
ATOM 4197 C CA . ILE A 1 543 ? 4.293 9.726 70.677 1.00 29.11 543 ILE A CA 1
ATOM 4198 C C . ILE A 1 543 ? 3.552 8.547 70.020 1.00 29.11 543 ILE A C 1
ATOM 4200 O O . ILE A 1 543 ? 2.331 8.517 70.019 1.00 29.11 543 ILE A O 1
ATOM 4204 N N . LYS A 1 544 ? 4.169 7.453 69.546 1.00 28.30 544 LYS A N 1
ATOM 4205 C CA . LYS A 1 544 ? 5.537 7.058 69.106 1.00 28.30 544 LYS A CA 1
ATOM 4206 C C . LYS A 1 544 ? 5.512 5.521 69.047 1.00 28.30 544 LYS A C 1
ATOM 4208 O O . LYS A 1 544 ? 5.965 4.835 69.955 1.00 28.30 544 LYS A O 1
ATOM 4213 N N . ALA A 1 545 ? 4.956 4.997 67.964 1.00 30.11 545 ALA A N 1
ATOM 4214 C CA . ALA A 1 545 ? 5.168 3.648 67.445 1.00 30.11 545 ALA A CA 1
ATOM 4215 C C . ALA A 1 545 ? 4.899 3.767 65.933 1.00 30.11 545 ALA A C 1
ATOM 4217 O O . ALA A 1 545 ? 3.914 4.388 65.555 1.00 30.11 545 ALA A O 1
ATOM 4218 N N . ILE A 1 546 ? 5.744 3.308 65.012 1.00 32.88 546 ILE A N 1
ATOM 4219 C CA . ILE A 1 546 ? 6.799 2.289 65.093 1.00 32.88 546 ILE A CA 1
ATOM 4220 C C . ILE A 1 546 ? 8.116 2.869 64.540 1.00 32.88 546 ILE A C 1
ATOM 4222 O O . ILE A 1 546 ? 8.123 3.426 63.447 1.00 32.88 546 ILE A O 1
ATOM 4226 N N . LYS A 1 547 ? 9.245 2.701 65.245 1.00 31.53 547 LYS A N 1
ATOM 4227 C CA . LYS A 1 547 ? 10.593 2.944 64.684 1.00 31.53 547 LYS A CA 1
ATOM 4228 C C . LYS A 1 547 ? 11.605 1.904 65.172 1.00 31.53 547 LYS A C 1
ATOM 4230 O O . LYS A 1 547 ? 12.640 2.250 65.729 1.00 31.53 547 LYS A O 1
ATOM 4235 N N . GLU A 1 548 ? 11.289 0.625 64.968 1.00 38.28 548 GLU A N 1
ATOM 4236 C CA . GLU A 1 548 ? 12.231 -0.470 65.250 1.00 38.28 548 GLU A CA 1
ATOM 4237 C C . GLU A 1 548 ? 12.090 -1.664 64.285 1.00 38.28 548 GLU A C 1
ATOM 4239 O O . GLU A 1 548 ? 12.026 -2.828 64.665 1.00 38.28 548 GLU A O 1
ATOM 4244 N N . ARG A 1 549 ? 12.099 -1.359 62.982 1.00 38.75 549 ARG A N 1
ATOM 4245 C CA . ARG A 1 549 ? 12.813 -2.190 62.002 1.00 38.75 549 ARG A CA 1
ATOM 4246 C C . ARG A 1 549 ? 13.838 -1.308 61.298 1.00 38.75 549 ARG A C 1
ATOM 4248 O O . ARG A 1 549 ? 13.484 -0.493 60.453 1.00 38.75 549 ARG A O 1
ATOM 4255 N N . LYS A 1 550 ? 15.091 -1.426 61.736 1.00 35.00 550 LYS A N 1
ATOM 4256 C CA . LYS A 1 550 ? 16.267 -0.833 61.087 1.00 35.00 550 LYS A CA 1
ATOM 4257 C C . LYS A 1 550 ? 16.715 -1.720 59.916 1.00 35.00 550 LYS A C 1
ATOM 4259 O O . LYS A 1 550 ? 16.312 -2.876 59.831 1.00 35.00 550 LYS A O 1
ATOM 4264 N N . GLU A 1 551 ? 17.633 -1.182 59.116 1.00 38.22 551 GLU A N 1
ATOM 4265 C CA . GLU A 1 551 ? 18.744 -1.938 58.511 1.00 38.22 551 GLU A CA 1
ATOM 4266 C C . GLU A 1 551 ? 18.384 -3.193 57.694 1.00 38.22 551 GLU A C 1
ATOM 4268 O O . GLU A 1 551 ? 18.698 -4.318 58.072 1.00 38.22 551 GLU A O 1
ATOM 4273 N N . LEU A 1 552 ? 17.850 -2.974 56.489 1.00 40.88 552 LEU A N 1
ATOM 4274 C CA . LEU A 1 552 ? 18.196 -3.759 55.296 1.00 40.88 552 LEU A CA 1
ATOM 4275 C C . LEU A 1 552 ? 17.912 -2.919 54.038 1.00 40.88 552 LEU A C 1
ATOM 4277 O O . LEU A 1 552 ? 17.018 -2.081 54.060 1.00 40.88 552 LEU A O 1
ATOM 4281 N N . GLN A 1 553 ? 18.689 -3.137 52.969 1.00 39.16 553 GLN A N 1
ATOM 4282 C CA . GLN A 1 553 ? 18.673 -2.355 51.715 1.00 39.16 553 GLN A CA 1
ATOM 4283 C C . GLN A 1 553 ? 19.032 -0.863 51.872 1.00 39.16 553 GLN A C 1
ATOM 4285 O O . GLN A 1 553 ? 18.246 0.028 51.569 1.00 39.16 553 GLN A O 1
ATOM 4290 N N . GLY A 1 554 ? 20.269 -0.588 52.299 1.00 37.94 554 GLY A N 1
ATOM 4291 C CA . GLY A 1 554 ? 20.870 0.736 52.127 1.00 37.94 554 GLY A CA 1
ATOM 4292 C C . GLY A 1 554 ? 21.436 0.913 50.714 1.00 37.94 554 GLY A C 1
ATOM 4293 O O . GLY A 1 554 ? 22.378 0.214 50.348 1.00 37.94 554 GLY A O 1
ATOM 4294 N N . ILE A 1 555 ? 20.889 1.870 49.966 1.00 38.22 555 ILE A N 1
ATOM 4295 C CA . ILE A 1 555 ? 21.470 2.522 48.779 1.00 38.22 555 ILE A CA 1
ATOM 4296 C C . ILE A 1 555 ? 21.365 4.037 49.034 1.00 38.22 555 ILE A C 1
ATOM 4298 O O . ILE A 1 555 ? 20.546 4.463 49.848 1.00 38.22 555 ILE A O 1
ATOM 4302 N N . LYS A 1 556 ? 22.264 4.830 48.445 1.00 35.59 556 LYS A N 1
ATOM 4303 C CA . LYS A 1 556 ? 22.438 6.251 48.779 1.00 35.59 556 LYS A CA 1
ATOM 4304 C C . LYS A 1 556 ? 21.467 7.167 48.033 1.00 35.59 556 LYS A C 1
ATOM 4306 O O . LYS A 1 556 ? 21.073 6.863 46.911 1.00 35.59 556 LYS A O 1
ATOM 4311 N N . GLU A 1 557 ? 21.190 8.310 48.649 1.00 38.78 557 GLU A N 1
ATOM 4312 C CA . GLU A 1 557 ? 20.836 9.552 47.959 1.00 38.78 557 GLU A CA 1
ATOM 4313 C C . GLU A 1 557 ? 22.091 10.129 47.277 1.00 38.78 557 GLU A C 1
ATOM 4315 O O . GLU A 1 557 ? 23.177 10.049 47.848 1.00 38.78 557 GLU A O 1
ATOM 4320 N N . ASP A 1 558 ? 21.920 10.720 46.097 1.00 39.75 558 ASP A N 1
ATOM 4321 C CA . ASP A 1 558 ? 22.719 11.820 45.539 1.00 39.75 558 ASP A CA 1
ATOM 4322 C C . ASP A 1 558 ? 21.756 12.588 44.592 1.00 39.75 558 ASP A C 1
ATOM 4324 O O . ASP A 1 558 ? 20.893 11.968 43.959 1.00 39.75 558 ASP A O 1
ATOM 4328 N N . ASP A 1 559 ? 21.818 13.922 44.569 1.00 36.22 559 ASP A N 1
ATOM 4329 C CA . ASP A 1 559 ? 20.789 14.798 43.974 1.00 36.22 559 ASP A CA 1
ATOM 4330 C C . ASP A 1 559 ? 20.874 14.951 42.438 1.00 36.22 559 ASP A C 1
ATOM 4332 O O . ASP A 1 559 ? 21.965 14.946 41.875 1.00 36.22 559 ASP A O 1
ATOM 4336 N N . GLU A 1 560 ? 19.739 15.226 41.772 1.00 41.62 560 GLU A N 1
ATOM 4337 C CA . GLU A 1 560 ? 19.491 16.558 41.172 1.00 41.62 560 GLU A CA 1
ATOM 4338 C C . GLU A 1 560 ? 18.032 16.763 40.696 1.00 41.62 560 GLU A C 1
ATOM 4340 O O . GLU A 1 560 ? 17.316 15.825 40.343 1.00 41.62 560 GLU A O 1
ATOM 4345 N N . LEU A 1 561 ? 17.584 18.025 40.709 1.00 34.69 561 LEU A N 1
ATOM 4346 C CA . LEU A 1 561 ? 16.322 18.496 40.117 1.00 34.69 561 LEU A CA 1
ATOM 4347 C C . LEU A 1 561 ? 16.475 18.677 38.597 1.00 34.69 561 LEU A C 1
ATOM 4349 O O . LEU A 1 561 ? 17.532 19.114 38.162 1.00 34.69 561 LEU A O 1
ATOM 4353 N N . PHE A 1 562 ? 15.392 18.523 37.824 1.00 31.98 562 PHE A N 1
ATOM 4354 C CA . PHE A 1 562 ? 14.816 19.640 37.045 1.00 31.98 562 PHE A CA 1
ATOM 4355 C C . PHE A 1 562 ? 13.379 19.334 36.557 1.00 31.98 562 PHE A C 1
ATOM 4357 O O . PHE A 1 562 ? 12.863 18.236 36.751 1.00 31.98 562 PHE A O 1
ATOM 4364 N N . GLU A 1 563 ? 12.717 20.367 36.036 1.00 35.44 563 GLU A N 1
ATOM 4365 C CA . GLU A 1 563 ? 11.261 20.551 35.897 1.00 35.44 563 GLU A CA 1
ATOM 4366 C C . GLU A 1 563 ? 10.547 19.689 34.834 1.00 35.44 563 GLU A C 1
ATOM 4368 O O . GLU A 1 563 ? 11.058 19.515 33.727 1.00 35.44 563 GLU A O 1
ATOM 4373 N N . VAL A 1 564 ? 9.292 19.314 35.142 1.00 31.59 564 VAL A N 1
ATOM 4374 C CA . VAL A 1 564 ? 8.104 19.427 34.260 1.00 31.59 564 VAL A CA 1
ATOM 4375 C C . VAL A 1 564 ? 6.919 19.890 35.113 1.00 31.59 564 VAL A C 1
ATOM 4377 O O . VAL A 1 564 ? 6.780 19.344 36.231 1.00 31.59 564 VAL A O 1
#

Foldseek 3Di:
DPVPPPPPPPDPDDDDPDPPDDPFQQKEWEKEFEAPDDFFWKKFKDQVPDTQFIWTDHPRMTCPPPITIGGCPPHDFQRWMFIDTPNDTFDIDTDDGPYHDYDYTYPQAAADDAPLDGHHDDDCVVYCNNNNNDADDQQPQPAHPVGAQEACNLLLLLVQEAQAPSVQKAKDKQRHSDDHRDDAAKIWIWIDGVNHTFKIWIDHSNVGRDHSSQKYKYWDHPPDQKWKIFIDRQVVRPVPIKMKGKIFDNDQPQQWKKKAQDDDPDLVVQDLQQPDPRIDIDRQPQDADPQWGWHDPRGMIIIIRHSGTIMMRHHHDPCPDDPPDDDDDPDPDDDPWAFLQPADDPPPPPDGHVRQPQDPHRNHRDSDDQQDFFKDKDDWDPQDPQKIFTDIDGPSPSVDCPPPDDGIDGCVVPHDDPDGPDDDDDDDDDDDDDDDDDDDDDDDDDDDDDDDDDDDDDDDDDDDDDDDDDDDDDDDDDDDDDDDDDDDDDDDDDDDDDDDDDDDDDDDDDDDDDDDDDDDDDDDDDDDDDDDDDDDDDDDDDDDDDDPDDDDDDDDDDDDDDDD